Protein 5XTA (pdb70)

Organism: Legionella pneumophila subsp. pneumophila (strain Philadelphia 1 / ATCC 33152 / DSM 7513) (NCBI:txid272624)

Secondary structure (DSSP, 8-state):
--B--SHHHHHHHHHTTPPPEEEEEGGGS------SBEEEE--SB--BTTTEEEEEEEE--S--GGGTT---EEEEEEEETTSEEEEEEEEE-TTT--EEEEE--EEBTTTEEEE-/--B--SHHHHHHHHHTTPPPEEEEEGGGS------SBEEEE--SB--BTTTEEEEEEEE--S--GGGTT---EEEEEEEETTSEEEEEEEEE-TTT--EEEEE--EEBTTTEEEE-/--B--SHHHHHHHHHTTPPPEEEEEGGGS------SBEEEE--SB--BTTTEEEEEEEE--S--GGGTT---EEEEEEEETTSEEEEEEEEE-TTT--EEEEE--EEBTTTEEEE-/--B--SHHHHHHHHHTTPPPEEEEEGGGS----PPSBEEEE--SB--BTTTEEEEEEEE--S--GGGTT---EEEEEEEETTSEEEEEEEEE-TTT--EEEEE--EEBTTTEEEE-

Solvent-accessible surface area: 20474 Å² total

Nearest PDB structures (foldseek):
  5xta-assembly1_D  TM=1.008E+00  e=2.786E-21  Legionella pneumophila
  3iap-assembly1_C  TM=3.588E-01  e=7.066E-01  Escherichia coli K-12
  3iaq-assembly1_C  TM=4.167E-01  e=1.759E+00  Escherichia coli K-12
  6l2n-assembly1_A  TM=3.954E-01  e=3.007E+00  Pyrococcus abyssi GE5
  5xta-assembly1_D  TM=1.009E+00  e=1.153E-21  Legionella pneumophila

Structure (mmCIF, N/CA/C/O backbone):
data_5XTA
#
_entry.id   5XTA
#
_cell.length_a   74.200
_cell.length_b   74.840
_cell.length_c   85.150
_cell.angle_alpha   90.00
_cell.angle_beta   90.00
_cell.angle_gamma   90.00
#
_symmetry.space_group_name_H-M   'P 21 21 21'
#
loop_
_entity.id
_entity.type
_entity.pdbx_description
1 polymer 'VirK protein'
2 non-polymer 'SULFATE ION'
3 non-polymer GLYCEROL
4 water water
#
loop_
_atom_site.group_PDB
_atom_site.id
_atom_site.type_symbol
_atom_site.label_atom_id
_atom_site.label_alt_id
_atom_site.label_comp_id
_atom_site.label_asym_id
_atom_site.label_entity_id
_atom_site.label_seq_id
_atom_site.pdbx_PDB_ins_code
_atom_site.Cartn_x
_atom_site.Cartn_y
_atom_site.Cartn_z
_atom_site.occupancy
_atom_site.B_iso_or_equiv
_atom_site.auth_seq_id
_atom_site.auth_comp_id
_atom_site.auth_asym_id
_atom_site.auth_atom_id
_atom_site.pdbx_PDB_model_num
ATOM 1 N N . ALA A 1 1 ? 69.877 43.414 22.551 1.00 52.64 1 ALA A N 1
ATOM 2 C CA . ALA A 1 1 ? 69.392 44.533 23.418 1.00 50.66 1 ALA A CA 1
ATOM 3 C C . ALA A 1 1 ? 69.614 45.904 22.795 1.00 48.32 1 ALA A C 1
ATOM 4 O O . ALA A 1 1 ? 70.737 46.222 22.418 1.00 52.46 1 ALA A O 1
ATOM 6 N N . VAL A 1 2 ? 68.551 46.706 22.735 1.00 42.72 2 VAL A N 1
ATOM 7 C CA . VAL A 1 2 ? 68.593 48.087 22.233 1.00 41.11 2 VAL A CA 1
ATOM 8 C C . VAL A 1 2 ? 67.962 48.997 23.255 1.00 37.03 2 VAL A C 1
ATOM 9 O O . VAL A 1 2 ? 67.298 48.528 24.162 1.00 35.43 2 VAL A O 1
ATOM 13 N N . GLU A 1 3 ? 68.151 50.292 23.090 1.00 32.82 3 GLU A N 1
ATOM 14 C CA . GLU A 1 3 ? 67.484 51.264 23.927 1.00 33.04 3 GLU A CA 1
ATOM 15 C C . GLU A 1 3 ? 65.952 51.150 23.772 1.00 32.19 3 GLU A C 1
ATOM 16 O O . GLU A 1 3 ? 65.447 51.036 22.652 1.00 33.45 3 GLU A O 1
ATOM 22 N N . LEU A 1 4 ? 65.244 51.155 24.906 1.00 29.95 4 LEU A N 1
ATOM 23 C CA A LEU A 1 4 ? 63.780 51.114 24.931 0.87 29.34 4 LEU A CA 1
ATOM 24 C CA B LEU A 1 4 ? 63.776 51.097 24.966 0.13 29.45 4 LEU A CA 1
ATOM 25 C C . LEU A 1 4 ? 63.369 52.538 25.212 1.00 29.47 4 LEU A C 1
ATOM 26 O O . LEU A 1 4 ? 63.476 53.033 26.342 1.00 29.63 4 LEU A O 1
ATOM 35 N N . ASN A 1 5 ? 62.980 53.226 24.146 1.00 30.10 5 ASN A N 1
ATOM 36 C CA . ASN A 1 5 ? 62.723 54.659 24.225 1.00 31.42 5 ASN A CA 1
ATOM 37 C C . ASN A 1 5 ? 61.466 55.097 24.965 1.00 29.71 5 ASN A C 1
ATOM 38 O O . ASN A 1 5 ? 61.490 56.085 25.657 1.00 33.63 5 ASN A O 1
ATOM 43 N N . THR A 1 6 ? 60.355 54.422 24.773 1.00 29.11 6 THR A N 1
ATOM 44 C CA . THR A 1 6 ? 59.088 54.896 25.300 1.00 30.30 6 THR A CA 1
ATOM 45 C C . THR A 1 6 ? 58.681 53.979 26.447 1.00 28.14 6 THR A C 1
ATOM 46 O O . THR A 1 6 ? 59.157 52.865 26.524 1.00 25.62 6 THR A O 1
ATOM 50 N N . PHE A 1 7 ? 57.807 54.473 27.313 1.00 28.02 7 PHE A N 1
ATOM 51 C CA . PHE A 1 7 ? 57.263 53.660 28.380 1.00 29.31 7 PHE A CA 1
ATOM 52 C C . PHE A 1 7 ? 56.612 52.391 27.846 1.00 29.33 7 PHE A C 1
ATOM 53 O O . PHE A 1 7 ? 56.842 51.330 28.404 1.00 28.38 7 PHE A O 1
ATOM 61 N N . GLN A 1 8 ? 55.844 52.491 26.752 1.00 30.69 8 GLN A N 1
ATOM 62 C CA . GLN A 1 8 ? 55.258 51.318 26.113 1.00 32.50 8 GLN A CA 1
ATOM 63 C C . GLN A 1 8 ? 56.309 50.334 25.580 1.00 32.02 8 GLN A C 1
ATOM 64 O O . GLN A 1 8 ? 56.092 49.126 25.623 1.00 32.19 8 GLN A O 1
ATOM 70 N N . ASN A 1 9 ? 57.428 50.828 25.051 1.00 30.01 9 ASN A N 1
ATOM 71 C CA . ASN A 1 9 ? 58.487 49.943 24.590 1.00 28.17 9 ASN A CA 1
ATOM 72 C C . ASN A 1 9 ? 58.976 49.115 25.764 1.00 25.43 9 ASN A C 1
ATOM 73 O O . ASN A 1 9 ? 59.313 47.966 25.609 1.00 25.26 9 ASN A O 1
ATOM 78 N N . ILE A 1 10 ? 59.074 49.727 26.930 1.00 24.95 10 ILE A N 1
ATOM 79 C CA . ILE A 1 10 ? 59.667 49.059 28.095 1.00 24.86 10 ILE A CA 1
ATOM 80 C C . ILE A 1 10 ? 58.730 47.975 28.613 1.00 24.57 10 ILE A C 1
ATOM 81 O O . ILE A 1 10 ? 59.163 46.874 28.890 1.00 24.49 10 ILE A O 1
ATOM 86 N N . VAL A 1 11 ? 57.456 48.340 28.779 1.00 25.78 11 VAL A N 1
ATOM 87 C CA . VAL A 1 11 ? 56.384 47.424 29.154 1.00 26.58 11 VAL A CA 1
ATOM 88 C C . VAL A 1 11 ? 56.337 46.245 28.185 1.00 27.16 11 VAL A C 1
ATOM 89 O O . VAL A 1 11 ? 56.295 45.100 28.623 1.00 25.35 11 VAL A O 1
ATOM 93 N N . ASP A 1 12 ? 56.411 46.526 26.882 1.00 29.25 12 ASP A N 1
ATOM 94 C CA . ASP A 1 12 ? 56.433 45.467 25.875 1.00 32.58 12 ASP A CA 1
ATOM 95 C C . ASP A 1 12 ? 57.646 44.529 26.030 1.00 31.74 12 ASP A C 1
ATOM 96 O O . ASP A 1 12 ? 57.516 43.304 25.862 1.00 30.46 12 ASP A O 1
ATOM 101 N N . ALA A 1 13 ? 58.813 45.097 26.328 1.00 28.52 13 ALA A N 1
ATOM 102 C CA . ALA A 1 13 ? 60.021 44.295 26.491 1.00 29.54 13 ALA A CA 1
ATOM 103 C C . ALA A 1 13 ? 59.908 43.362 27.714 1.00 26.63 13 ALA A C 1
ATOM 104 O O . ALA A 1 13 ? 60.327 42.207 27.676 1.00 25.43 13 ALA A O 1
ATOM 106 N N . ILE A 1 14 ? 59.307 43.873 28.777 1.00 25.40 14 ILE A N 1
ATOM 107 C CA . ILE A 1 14 ? 59.111 43.075 29.979 1.00 24.62 14 ILE A CA 1
ATOM 108 C C . ILE A 1 14 ? 58.159 41.902 29.679 1.00 25.72 14 ILE A C 1
ATOM 109 O O . ILE A 1 14 ? 58.454 40.728 29.990 1.00 25.20 14 ILE A O 1
ATOM 114 N N . ALA A 1 15 ? 57.062 42.210 29.009 1.00 26.27 15 ALA A N 1
ATOM 115 C CA . ALA A 1 15 ? 56.045 41.227 28.700 1.00 28.79 15 ALA A CA 1
ATOM 116 C C . ALA A 1 15 ? 56.579 40.137 27.769 1.00 31.61 15 ALA A C 1
ATOM 117 O O . ALA A 1 15 ? 56.113 39.011 27.822 1.00 31.30 15 ALA A O 1
ATOM 119 N N . GLU A 1 16 ? 57.600 40.478 26.979 1.00 33.62 16 GLU A N 1
ATOM 120 C CA . GLU A 1 16 ? 58.237 39.561 26.050 1.00 35.24 16 GLU A CA 1
ATOM 121 C C . GLU A 1 16 ? 59.429 38.845 26.648 1.00 33.45 16 GLU A C 1
ATOM 122 O O . GLU A 1 16 ? 60.205 38.235 25.914 1.00 31.94 16 GLU A O 1
ATOM 128 N N . GLY A 1 17 ? 59.619 38.918 27.957 1.00 29.71 17 GLY A N 1
ATOM 129 C CA . GLY A 1 17 ? 60.697 38.163 28.555 1.00 28.01 17 GLY A CA 1
ATOM 130 C C . GLY A 1 17 ? 62.104 38.700 28.408 1.00 26.13 17 GLY A C 1
ATOM 131 O O . GLY A 1 17 ? 63.022 38.021 28.795 1.00 27.05 17 GLY A O 1
ATOM 132 N N . LYS A 1 18 ? 62.290 39.939 27.989 1.00 25.40 18 LYS A N 1
ATOM 133 C CA . LYS A 1 18 ? 63.630 40.517 27.950 1.00 27.24 18 LYS A CA 1
ATOM 134 C C . LYS A 1 18 ? 64.150 40.972 29.342 1.00 26.14 18 LYS A C 1
ATOM 135 O O . LYS A 1 18 ? 63.451 41.537 30.108 1.00 26.41 18 LYS A O 1
ATOM 141 N N . ARG A 1 19 ? 65.415 40.753 29.596 1.00 26.09 19 ARG A N 1
ATOM 142 C CA . ARG A 1 19 ? 66.046 41.263 30.800 1.00 26.90 19 ARG A CA 1
ATOM 143 C C . ARG A 1 19 ? 66.410 42.750 30.605 1.00 26.86 19 ARG A C 1
ATOM 144 O O . ARG A 1 19 ? 67.009 43.120 29.622 1.00 27.75 19 ARG A O 1
ATOM 152 N N . ILE A 1 20 ? 65.979 43.589 31.538 1.00 25.48 20 ILE A N 1
ATOM 153 C CA . ILE A 1 20 ? 66.121 45.029 31.461 1.00 24.68 20 ILE A CA 1
ATOM 154 C C . ILE A 1 20 ? 67.399 45.552 32.153 1.00 24.73 20 ILE A C 1
ATOM 155 O O . ILE A 1 20 ? 67.762 45.109 33.232 1.00 23.00 20 ILE A O 1
ATOM 160 N N . THR A 1 21 ? 68.022 46.559 31.568 1.00 23.04 21 THR A N 1
ATOM 161 C CA . THR A 1 21 ? 69.153 47.262 32.166 1.00 23.03 21 THR A CA 1
ATOM 162 C C . THR A 1 21 ? 68.832 48.752 32.270 1.00 23.42 21 THR A C 1
ATOM 163 O O . THR A 1 21 ? 68.383 49.376 31.298 1.00 23.07 21 THR A O 1
ATOM 167 N N . PHE A 1 22 ? 69.086 49.304 33.455 1.00 24.65 22 PHE A N 1
ATOM 168 C CA . PHE A 1 22 ? 68.950 50.728 33.751 1.00 25.25 22 PHE A CA 1
ATOM 169 C C . PHE A 1 22 ? 70.326 51.391 33.731 1.00 25.91 22 PHE A C 1
ATOM 170 O O . PHE A 1 22 ? 71.249 50.922 34.416 1.00 23.53 22 PHE A O 1
ATOM 178 N N . VAL A 1 23 ? 70.432 52.449 32.913 1.00 25.40 23 VAL A N 1
ATOM 179 C CA . VAL A 1 23 ? 71.603 53.317 32.859 1.00 25.93 23 VAL A CA 1
ATOM 180 C C . VAL A 1 23 ? 71.218 54.734 33.306 1.00 25.93 23 VAL A C 1
ATOM 181 O O . VAL A 1 23 ? 70.362 55.398 32.707 1.00 24.25 23 VAL A O 1
ATOM 185 N N . ILE A 1 24 ? 71.832 55.172 34.388 1.00 25.28 24 ILE A N 1
ATOM 186 C CA . ILE A 1 24 ? 71.505 56.429 34.995 1.00 28.39 24 ILE A CA 1
ATOM 187 C C . ILE A 1 24 ? 72.671 57.357 34.959 1.00 30.32 24 ILE A C 1
ATOM 188 O O . ILE A 1 24 ? 73.766 57.020 35.442 1.00 30.56 24 ILE A O 1
ATOM 193 N N . ASN A 1 25 ? 72.413 58.542 34.415 1.00 30.63 25 ASN A N 1
ATOM 194 C CA . ASN A 1 25 ? 73.412 59.625 34.356 1.00 32.65 25 ASN A CA 1
ATOM 195 C C . ASN A 1 25 ? 73.087 60.664 35.426 1.00 33.21 25 ASN A C 1
ATOM 196 O O . ASN A 1 25 ? 72.180 61.511 35.262 1.00 29.77 25 ASN A O 1
ATOM 201 N N . LEU A 1 26 ? 73.796 60.547 36.550 1.00 35.46 26 LEU A N 1
ATOM 202 C CA . LEU A 1 26 ? 73.497 61.299 37.773 1.00 40.01 26 LEU A CA 1
ATOM 203 C C . LEU A 1 26 ? 73.493 62.823 37.635 1.00 41.60 26 LEU A C 1
ATOM 204 O O . LEU A 1 26 ? 72.719 63.503 38.304 1.00 41.10 26 LEU A O 1
ATOM 209 N N . LYS A 1 27 ? 74.335 63.348 36.755 1.00 38.01 27 LYS A N 1
ATOM 210 C CA . LYS A 1 27 ? 74.396 64.779 36.546 1.00 42.06 27 LYS A CA 1
ATOM 211 C C . LYS A 1 27 ? 73.135 65.316 35.826 1.00 41.36 27 LYS A C 1
ATOM 212 O O . LYS A 1 27 ? 72.859 66.501 35.842 1.00 40.60 27 LYS A O 1
ATOM 218 N N . LYS A 1 28 ? 72.369 64.434 35.201 1.00 38.48 28 LYS A N 1
ATOM 219 C CA . LYS A 1 28 ? 71.148 64.805 34.557 1.00 37.67 28 LYS A CA 1
ATOM 220 C C . LYS A 1 28 ? 69.957 64.496 35.441 1.00 34.54 28 LYS A C 1
ATOM 221 O O . LYS A 1 28 ? 68.844 64.521 34.974 1.00 35.29 28 LYS A O 1
ATOM 227 N N . CYS A 1 29 ? 70.233 64.250 36.702 1.00 33.16 29 CYS A N 1
ATOM 228 C CA . CYS A 1 29 ? 69.230 63.883 37.665 1.00 35.83 29 CYS A CA 1
ATOM 229 C C . CYS A 1 29 ? 69.238 64.881 38.807 1.00 35.38 29 CYS A C 1
ATOM 230 O O . CYS A 1 29 ? 70.244 65.487 39.084 1.00 34.15 29 CYS A O 1
ATOM 233 N N . THR A 1 30 ? 68.091 65.093 39.429 1.00 34.44 30 THR A N 1
ATOM 234 C CA . THR A 1 30 ? 68.016 66.088 40.484 1.00 36.75 30 THR A CA 1
ATOM 235 C C . THR A 1 30 ? 67.977 65.392 41.809 1.00 39.54 30 THR A C 1
ATOM 236 O O . THR A 1 30 ? 67.285 64.399 41.955 1.00 41.13 30 THR A O 1
ATOM 240 N N . SER A 1 31 ? 68.726 65.919 42.767 1.00 43.03 31 SER A N 1
ATOM 241 C CA . SER A 1 31 ? 68.758 65.387 44.123 1.00 49.01 31 SER A CA 1
ATOM 242 C C . SER A 1 31 ? 68.953 66.480 45.168 1.00 50.42 31 SER A C 1
ATOM 243 O O . SER A 1 31 ? 69.496 67.539 44.869 1.00 44.72 31 SER A O 1
ATOM 246 N N . GLU A 1 32 ? 68.566 66.149 46.406 1.00 58.11 32 GLU A N 1
ATOM 247 C CA . GLU A 1 32 ? 68.662 67.037 47.578 1.00 60.54 32 GLU A CA 1
ATOM 248 C C . GLU A 1 32 ? 70.118 67.300 47.947 1.00 67.56 32 GLU A C 1
ATOM 249 O O . GLU A 1 32 ? 70.470 68.416 48.334 1.00 71.24 32 GLU A O 1
ATOM 259 N N . PRO A 1 34 ? 74.357 66.907 46.774 1.00 87.27 34 PRO A N 1
ATOM 260 C CA . PRO A 1 34 ? 75.104 66.864 45.511 1.00 87.26 34 PRO A CA 1
ATOM 261 C C . PRO A 1 34 ? 75.538 65.446 45.220 1.00 88.83 34 PRO A C 1
ATOM 262 O O . PRO A 1 34 ? 75.949 64.721 46.146 1.00 94.44 34 PRO A O 1
ATOM 266 N N . LEU A 1 35 ? 75.430 65.042 43.963 1.00 85.28 35 LEU A N 1
ATOM 267 C CA . LEU A 1 35 ? 75.959 63.756 43.535 1.00 87.05 35 LEU A CA 1
ATOM 268 C C . LEU A 1 35 ? 77.043 63.987 42.509 1.00 81.42 35 LEU A C 1
ATOM 269 O O . LEU A 1 35 ? 76.835 64.734 41.547 1.00 71.44 35 LEU A O 1
ATOM 274 N N . ASN A 1 36 ? 78.192 63.343 42.706 1.00 79.68 36 ASN A N 1
ATOM 275 C CA . ASN A 1 36 ? 79.282 63.451 41.748 1.00 75.58 36 ASN A CA 1
ATOM 276 C C . ASN A 1 36 ? 78.885 62.811 40.431 1.00 67.01 36 ASN A C 1
ATOM 277 O O . ASN A 1 36 ? 78.151 61.820 40.400 1.00 68.50 36 ASN A O 1
ATOM 282 N N . SER A 1 37 ? 79.362 63.420 39.354 1.00 58.63 37 SER A N 1
ATOM 283 C CA . SER A 1 37 ? 79.040 63.021 38.006 1.00 51.51 37 SER A CA 1
ATOM 284 C C . SER A 1 37 ? 79.471 61.562 37.802 1.00 46.95 37 SER A C 1
ATOM 285 O O . SER A 1 37 ? 80.631 61.189 38.030 1.00 42.58 37 SER A O 1
ATOM 288 N N . ALA A 1 38 ? 78.507 60.731 37.454 1.00 39.83 38 ALA A N 1
ATOM 289 C CA . ALA A 1 38 ? 78.745 59.314 37.327 1.00 37.79 38 ALA A CA 1
ATOM 290 C C . ALA A 1 38 ? 77.674 58.735 36.453 1.00 34.72 38 ALA A C 1
ATOM 291 O O . ALA A 1 38 ? 76.590 59.291 36.349 1.00 33.81 38 ALA A O 1
ATOM 293 N N . ILE A 1 39 ? 78.021 57.667 35.758 1.00 32.55 39 ILE A N 1
ATOM 294 C CA . ILE A 1 39 ? 77.053 56.857 35.084 1.00 31.67 39 ILE A CA 1
ATOM 295 C C . ILE A 1 39 ? 76.945 55.587 35.858 1.00 30.04 39 ILE A C 1
ATOM 296 O O . ILE A 1 39 ? 77.945 55.004 36.201 1.00 29.91 39 ILE A O 1
ATOM 301 N N . VAL A 1 40 ? 75.723 55.158 36.133 1.00 27.43 40 VAL A N 1
ATOM 302 C CA . VAL A 1 40 ? 75.489 53.944 36.879 1.00 27.02 40 VAL A CA 1
ATOM 303 C C . VAL A 1 40 ? 74.600 53.029 36.057 1.00 24.15 40 VAL A C 1
ATOM 304 O O . VAL A 1 40 ? 73.519 53.430 35.624 1.00 21.93 40 VAL A O 1
ATOM 308 N N . SER A 1 41 ? 75.063 51.802 35.857 1.00 22.32 41 SER A N 1
ATOM 309 C CA . SER A 1 41 ? 74.329 50.791 35.118 1.00 20.65 41 SER A CA 1
ATOM 310 C C . SER A 1 41 ? 73.975 49.674 36.087 1.00 22.07 41 SER A C 1
ATOM 311 O O . SER A 1 41 ? 74.835 49.216 36.892 1.00 21.16 41 SER A O 1
ATOM 314 N N . VAL A 1 42 ? 72.729 49.219 36.017 1.00 21.32 42 VAL A N 1
ATOM 315 C CA . VAL A 1 42 ? 72.270 48.117 36.888 1.00 21.72 42 VAL A CA 1
ATOM 316 C C . VAL A 1 42 ? 71.316 47.256 36.081 1.00 20.29 42 VAL A C 1
ATOM 317 O O . VAL A 1 42 ? 70.424 47.774 35.446 1.00 18.80 42 VAL A O 1
ATOM 321 N N . THR A 1 43 ? 71.477 45.938 36.170 1.00 20.23 43 THR A N 1
ATOM 322 C CA . THR A 1 43 ? 70.527 45.018 35.572 1.00 21.59 43 THR A CA 1
ATOM 323 C C . THR A 1 43 ? 69.964 44.077 36.644 1.00 22.54 43 THR A C 1
ATOM 324 O O . THR A 1 43 ? 70.593 43.120 37.019 1.00 23.42 43 THR A O 1
ATOM 328 N N . PRO A 1 44 ? 68.748 44.364 37.126 1.00 24.05 44 PRO A N 1
ATOM 329 C CA . PRO A 1 44 ? 68.097 43.473 38.082 1.00 24.01 44 PRO A CA 1
ATOM 330 C C . PRO A 1 44 ? 67.602 42.222 37.423 1.00 23.57 44 PRO A C 1
ATOM 331 O O . PRO A 1 44 ? 67.295 42.232 36.238 1.00 24.22 44 PRO A O 1
ATOM 335 N N . ASN A 1 45 ? 67.529 41.121 38.165 1.00 24.33 45 ASN A N 1
ATOM 336 C CA . ASN A 1 45 ? 67.008 39.877 37.573 1.00 25.45 45 ASN A CA 1
ATOM 337 C C . ASN A 1 45 ? 65.473 39.783 37.602 1.00 27.62 45 ASN A C 1
ATOM 338 O O . ASN A 1 45 ? 64.925 38.811 37.097 1.00 29.17 45 ASN A O 1
ATOM 343 N N . ALA A 1 46 ? 64.814 40.790 38.210 1.00 26.31 46 ALA A N 1
ATOM 344 C CA . ALA A 1 46 ? 63.356 40.879 38.343 1.00 26.69 46 ALA A CA 1
ATOM 345 C C . ALA A 1 46 ? 62.859 42.322 38.167 1.00 25.48 46 ALA A C 1
ATOM 346 O O . ALA A 1 46 ? 63.541 43.284 38.508 1.00 26.42 46 ALA A O 1
ATOM 348 N N . VAL A 1 47 ? 61.673 42.459 37.589 1.00 25.88 47 VAL A N 1
ATOM 349 C CA . VAL A 1 47 ? 61.099 43.767 37.270 1.00 23.06 47 VAL A CA 1
ATOM 350 C C . VAL A 1 47 ? 59.586 43.546 37.158 1.00 23.45 47 VAL A C 1
ATOM 351 O O . VAL A 1 47 ? 59.110 42.410 36.863 1.00 22.45 47 VAL A O 1
ATOM 363 N N . VAL A 1 49 ? 55.618 45.432 36.101 1.00 23.38 49 VAL A N 1
ATOM 364 C CA . VAL A 1 49 ? 54.769 46.485 35.569 1.00 25.71 49 VAL A CA 1
ATOM 365 C C . VAL A 1 49 ? 53.509 46.478 36.414 1.00 27.15 49 VAL A C 1
ATOM 366 O O . VAL A 1 49 ? 52.872 45.449 36.520 1.00 27.62 49 VAL A O 1
ATOM 370 N N . ILE A 1 50 ? 53.225 47.602 37.063 1.00 27.77 50 ILE A N 1
ATOM 371 C CA . ILE A 1 50 ? 52.075 47.752 37.942 1.00 32.45 50 ILE A CA 1
ATOM 372 C C . ILE A 1 50 ? 50.996 48.501 37.179 1.00 33.47 50 ILE A C 1
ATOM 373 O O . ILE A 1 50 ? 51.219 49.641 36.744 1.00 30.51 50 ILE A O 1
ATOM 378 N N . GLY A 1 51 ? 49.837 47.860 37.034 1.00 35.34 51 GLY A N 1
ATOM 379 C CA . GLY A 1 51 ? 48.736 48.421 36.250 1.00 40.10 51 GLY A CA 1
ATOM 380 C C . GLY A 1 51 ? 49.320 48.485 34.858 1.00 43.76 51 GLY A C 1
ATOM 381 O O . GLY A 1 51 ? 50.111 47.619 34.478 1.00 52.70 51 GLY A O 1
ATOM 382 N N . ASP A 1 52 ? 48.987 49.507 34.103 1.00 48.79 52 ASP A N 1
ATOM 383 C CA . ASP A 1 52 ? 49.775 49.794 32.912 1.00 52.67 52 ASP A CA 1
ATOM 384 C C . ASP A 1 52 ? 50.463 51.141 33.113 1.00 45.91 52 ASP A C 1
ATOM 385 O O . ASP A 1 52 ? 50.760 51.837 32.154 1.00 45.29 52 ASP A O 1
ATOM 390 N N . SER A 1 53 ? 50.745 51.487 34.368 1.00 38.60 53 SER A N 1
ATOM 391 C CA . SER A 1 53 ? 51.132 52.850 34.697 1.00 36.86 53 SER A CA 1
ATOM 392 C C . SER A 1 53 ? 52.523 53.047 35.305 1.00 34.38 53 SER A C 1
ATOM 393 O O . SER A 1 53 ? 53.022 54.178 35.336 1.00 30.72 53 SER A O 1
ATOM 396 N N . ARG A 1 54 ? 53.125 51.976 35.825 1.00 30.08 54 ARG A N 1
ATOM 397 C CA . ARG A 1 54 ? 54.396 52.064 36.541 1.00 31.79 54 ARG A CA 1
ATOM 398 C C . ARG A 1 54 ? 55.228 50.830 36.265 1.00 27.85 54 ARG A C 1
ATOM 399 O O . ARG A 1 54 ? 54.681 49.723 36.204 1.00 26.05 54 ARG A O 1
ATOM 407 N N . VAL A 1 55 ? 56.544 51.031 36.128 1.00 26.16 55 VAL A N 1
ATOM 408 C CA . VAL A 1 55 ? 57.529 49.957 36.109 1.00 23.46 55 VAL A CA 1
ATOM 409 C C . VAL A 1 55 ? 58.394 50.094 37.336 1.00 24.05 55 VAL A C 1
ATOM 410 O O . VAL A 1 55 ? 58.913 51.200 37.632 1.00 23.56 55 VAL A O 1
ATOM 414 N N . THR A 1 56 ? 58.596 48.976 38.048 1.00 22.75 56 THR A N 1
ATOM 415 C CA . THR A 1 56 ? 59.413 49.012 39.244 1.00 23.47 56 THR A CA 1
ATOM 416 C C . THR A 1 56 ? 60.385 47.875 39.301 1.00 21.27 56 THR A C 1
ATOM 417 O O . THR A 1 56 ? 60.166 46.815 38.735 1.00 21.89 56 THR A O 1
ATOM 421 N N . ALA A 1 57 ? 61.490 48.129 39.965 1.00 20.66 57 ALA A N 1
ATOM 422 C CA . ALA A 1 57 ? 62.526 47.112 40.164 1.00 20.84 57 ALA A CA 1
ATOM 423 C C . ALA A 1 57 ? 63.386 47.556 41.284 1.00 20.03 57 ALA A C 1
ATOM 424 O O . ALA A 1 57 ? 63.295 48.687 41.700 1.00 22.71 57 ALA A O 1
ATOM 426 N N . SER A 1 58 ? 64.218 46.666 41.782 1.00 20.18 58 SER A N 1
ATOM 427 C CA . SER A 1 58 ? 65.161 47.039 42.861 1.00 21.57 58 SER A CA 1
ATOM 428 C C . SER A 1 58 ? 66.441 46.238 42.806 1.00 21.89 58 SER A C 1
ATOM 429 O O . SER A 1 58 ? 66.515 45.205 42.108 1.00 22.69 58 SER A O 1
ATOM 432 N N . ASP A 1 59 ? 67.450 46.709 43.533 1.00 21.10 59 ASP A N 1
ATOM 433 C CA . ASP A 1 59 ? 68.768 46.054 43.571 1.00 22.72 59 ASP A CA 1
ATOM 434 C C . ASP A 1 59 ? 69.355 46.291 44.947 1.00 21.98 59 ASP A C 1
ATOM 435 O O . ASP A 1 59 ? 69.396 47.424 45.421 1.00 22.33 59 ASP A O 1
ATOM 440 N N . ARG A 1 60 ? 69.748 45.218 45.601 1.00 21.22 60 ARG A N 1
ATOM 441 C CA . ARG A 1 60 ? 70.424 45.272 46.890 1.00 22.45 60 ARG A CA 1
ATOM 442 C C . ARG A 1 60 ? 71.901 45.082 46.596 1.00 24.46 60 ARG A C 1
ATOM 443 O O . ARG A 1 60 ? 72.347 43.978 46.228 1.00 23.61 60 ARG A O 1
ATOM 451 N N . HIS A 1 61 ? 72.647 46.168 46.718 1.00 23.72 61 HIS A N 1
ATOM 452 C CA . HIS A 1 61 ? 74.034 46.153 46.391 1.00 24.36 61 HIS A CA 1
ATOM 453 C C . HIS A 1 61 ? 74.975 46.186 47.597 1.00 23.22 61 HIS A C 1
ATOM 454 O O . HIS A 1 61 ? 75.043 47.211 48.298 1.00 22.58 61 HIS A O 1
ATOM 461 N N . PHE A 1 62 ? 75.786 45.138 47.759 1.00 21.50 62 PHE A N 1
ATOM 462 C CA . PHE A 1 62 ? 76.736 45.089 48.867 1.00 23.46 62 PHE A CA 1
ATOM 463 C C . PHE A 1 62 ? 77.949 45.981 48.582 1.00 24.82 62 PHE A C 1
ATOM 464 O O . PHE A 1 62 ? 78.441 46.018 47.448 1.00 24.62 62 PHE A O 1
ATOM 472 N N . THR A 1 63 ? 78.411 46.694 49.599 1.00 25.21 63 THR A N 1
ATOM 473 C CA . THR A 1 63 ? 79.541 47.633 49.442 1.00 27.53 63 THR A CA 1
ATOM 474 C C . THR A 1 63 ? 80.299 47.799 50.760 1.00 30.94 63 THR A C 1
ATOM 475 O O . THR A 1 63 ? 79.784 47.544 51.838 1.00 27.60 63 THR A O 1
ATOM 479 N N . LEU A 1 64 ? 81.575 48.160 50.629 1.00 35.53 64 LEU A N 1
ATOM 480 C CA . LEU A 1 64 ? 82.348 48.735 51.711 1.00 41.45 64 LEU A CA 1
ATOM 481 C C . LEU A 1 64 ? 82.646 50.210 51.442 1.00 45.47 64 LEU A C 1
ATOM 482 O O . LEU A 1 64 ? 83.350 50.816 52.219 1.00 51.30 64 LEU A O 1
ATOM 487 N N . ASP A 1 65 ? 82.116 50.784 50.363 1.00 52.25 65 ASP A N 1
ATOM 488 C CA . ASP A 1 65 ? 82.509 52.133 49.913 1.00 57.38 65 ASP A CA 1
ATOM 489 C C . ASP A 1 65 ? 81.555 53.217 50.272 1.00 57.09 65 ASP A C 1
ATOM 490 O O . ASP A 1 65 ? 81.783 54.374 49.884 1.00 59.15 65 ASP A O 1
ATOM 495 N N . ASP A 1 66 ? 80.472 52.887 50.956 1.00 51.69 66 ASP A N 1
ATOM 496 C CA . ASP A 1 66 ? 79.455 53.896 51.104 1.00 52.57 66 ASP A CA 1
ATOM 497 C C . ASP A 1 66 ? 79.954 55.057 51.987 1.00 52.69 66 ASP A C 1
ATOM 498 O O . ASP A 1 66 ? 80.522 54.819 53.082 1.00 43.27 66 ASP A O 1
ATOM 503 N N . PRO A 1 67 ? 79.770 56.309 51.492 1.00 56.63 67 PRO A N 1
ATOM 504 C CA . PRO A 1 67 ? 80.192 57.497 52.255 1.00 61.95 67 PRO A CA 1
ATOM 505 C C . PRO A 1 67 ? 79.728 57.505 53.720 1.00 61.95 67 PRO A C 1
ATOM 506 O O . PRO A 1 67 ? 80.516 57.828 54.605 1.00 66.26 67 PRO A O 1
ATOM 510 N N . LEU A 1 68 ? 78.477 57.110 53.959 1.00 59.68 68 LEU A N 1
ATOM 511 C CA . LEU A 1 68 ? 77.883 57.157 55.292 1.00 57.65 68 LEU A CA 1
ATOM 512 C C . LEU A 1 68 ? 78.632 56.307 56.319 1.00 58.79 68 LEU A C 1
ATOM 513 O O . LEU A 1 68 ? 78.514 56.580 57.513 1.00 58.73 68 LEU A O 1
ATOM 518 N N . ALA A 1 69 ? 79.367 55.277 55.867 1.00 56.27 69 ALA A N 1
ATOM 519 C CA . ALA A 1 69 ? 80.255 54.487 56.741 1.00 57.59 69 ALA A CA 1
ATOM 520 C C . ALA A 1 69 ? 81.338 53.723 55.946 1.00 59.04 69 ALA A C 1
ATOM 521 O O . ALA A 1 69 ? 81.315 52.485 55.870 1.00 56.44 69 ALA A O 1
ATOM 523 N N . ARG A 1 70 ? 82.289 54.476 55.381 1.00 58.13 70 ARG A N 1
ATOM 524 C CA . ARG A 1 70 ? 83.335 53.901 54.533 1.00 56.26 70 ARG A CA 1
ATOM 525 C C . ARG A 1 70 ? 83.988 52.783 55.287 1.00 54.68 70 ARG A C 1
ATOM 526 O O . ARG A 1 70 ? 84.342 52.950 56.465 1.00 55.69 70 ARG A O 1
ATOM 534 N N . GLY A 1 71 ? 84.127 51.644 54.615 1.00 47.90 71 GLY A N 1
ATOM 535 C CA . GLY A 1 71 ? 84.872 50.510 55.148 1.00 47.51 71 GLY A CA 1
ATOM 536 C C . GLY A 1 71 ? 84.036 49.553 55.952 1.00 44.42 71 GLY A C 1
ATOM 537 O O . GLY A 1 71 ? 84.523 48.483 56.320 1.00 47.38 71 GLY A O 1
ATOM 538 N N . THR A 1 72 ? 82.782 49.917 56.227 1.00 43.86 72 THR A N 1
ATOM 539 C CA . THR A 1 72 ? 81.874 49.036 56.938 1.00 45.24 72 THR A CA 1
ATOM 540 C C . THR A 1 72 ? 80.976 48.246 55.971 1.00 41.38 72 THR A C 1
ATOM 541 O O . THR A 1 72 ? 80.484 48.814 54.994 1.00 38.66 72 THR A O 1
ATOM 545 N N . PRO A 1 73 ? 80.732 46.952 56.259 1.00 36.18 73 PRO A N 1
ATOM 546 C CA . PRO A 1 73 ? 79.825 46.216 55.360 1.00 35.98 73 PRO A CA 1
ATOM 547 C C . PRO A 1 73 ? 78.383 46.756 55.357 1.00 31.94 73 PRO A C 1
ATOM 548 O O . PRO A 1 73 ? 77.727 46.837 56.416 1.00 32.76 73 PRO A O 1
ATOM 565 N N . PHE A 1 75 ? 74.614 47.457 52.748 1.00 25.26 75 PHE A N 1
ATOM 566 C CA . PHE A 1 75 ? 73.854 47.246 51.482 1.00 23.98 75 PHE A CA 1
ATOM 567 C C . PHE A 1 75 ? 73.318 48.602 51.092 1.00 24.95 75 PHE A C 1
ATOM 568 O O . PHE A 1 75 ? 72.728 49.291 51.927 1.00 25.51 75 PHE A O 1
ATOM 576 N N . ASP A 1 76 ? 73.541 48.970 49.831 1.00 23.88 76 ASP A N 1
ATOM 577 C CA . ASP A 1 76 ? 72.847 50.082 49.211 1.00 25.40 76 ASP A CA 1
ATOM 578 C C . ASP A 1 76 ? 71.705 49.468 48.471 1.00 23.11 76 ASP A C 1
ATOM 579 O O . ASP A 1 76 ? 71.900 48.871 47.414 1.00 23.01 76 ASP A O 1
ATOM 584 N N . TYR A 1 77 ? 70.518 49.622 49.020 1.00 20.76 77 TYR A N 1
ATOM 585 C CA . TYR A 1 77 ? 69.310 49.175 48.388 1.00 21.65 77 TYR A CA 1
ATOM 586 C C . TYR A 1 77 ? 68.677 50.307 47.563 1.00 22.23 77 TYR A C 1
ATOM 587 O O . TYR A 1 77 ? 68.259 51.353 48.115 1.00 20.98 77 TYR A O 1
ATOM 596 N N . SER A 1 78 ? 68.575 50.082 46.258 1.00 22.04 78 SER A N 1
ATOM 597 C CA . SER A 1 78 ? 67.999 51.036 45.341 1.00 22.17 78 SER A CA 1
ATOM 598 C C . SER A 1 78 ? 66.680 50.522 44.815 1.00 23.68 78 SER A C 1
ATOM 599 O O . SER A 1 78 ? 66.611 49.408 44.321 1.00 23.08 78 SER A O 1
ATOM 602 N N . LYS A 1 79 ? 65.642 51.353 44.946 1.00 23.92 79 LYS A N 1
ATOM 603 C CA . LYS A 1 79 ? 64.314 51.112 44.404 1.00 25.18 79 LYS A CA 1
ATOM 604 C C . LYS A 1 79 ? 64.073 52.045 43.190 1.00 24.86 79 LYS A C 1
ATOM 605 O O . LYS A 1 79 ? 64.210 53.253 43.296 1.00 24.06 79 LYS A O 1
ATOM 611 N N . PHE A 1 80 ? 63.806 51.449 42.037 1.00 24.53 80 PHE A N 1
ATOM 612 C CA . PHE A 1 80 ? 63.669 52.165 40.765 1.00 26.43 80 PHE A CA 1
ATOM 613 C C . PHE A 1 80 ? 62.191 52.194 40.446 1.00 26.51 80 PHE A C 1
ATOM 614 O O . PHE A 1 80 ? 61.522 51.168 40.555 1.00 25.94 80 PHE A O 1
ATOM 622 N N . ASN A 1 81 ? 61.686 53.370 40.105 1.00 26.11 81 ASN A N 1
ATOM 623 C CA A ASN A 1 81 ? 60.287 53.530 39.690 0.49 27.97 81 ASN A CA 1
ATOM 624 C CA B ASN A 1 81 ? 60.302 53.570 39.740 0.51 27.51 81 ASN A CA 1
ATOM 625 C C . ASN A 1 81 ? 60.245 54.442 38.481 1.00 27.72 81 ASN A C 1
ATOM 626 O O . ASN A 1 81 ? 60.953 55.438 38.398 1.00 32.11 81 ASN A O 1
ATOM 635 N N . LEU A 1 82 ? 59.431 54.061 37.519 1.00 26.17 82 LEU A N 1
ATOM 636 C CA . LEU A 1 82 ? 59.266 54.808 36.282 1.00 25.14 82 LEU A CA 1
ATOM 637 C C . LEU A 1 82 ? 57.798 54.855 36.001 1.00 28.42 82 LEU A C 1
ATOM 638 O O . LEU A 1 82 ? 57.142 53.796 35.927 1.00 27.43 82 LEU A O 1
ATOM 643 N N . ASP A 1 83 ? 57.262 56.052 35.812 1.00 28.14 83 ASP A N 1
ATOM 644 C CA . ASP A 1 83 ? 55.840 56.133 35.516 1.00 30.92 83 ASP A CA 1
ATOM 645 C C . ASP A 1 83 ? 55.582 56.289 34.027 1.00 29.56 83 ASP A C 1
ATOM 646 O O . ASP A 1 83 ? 56.507 56.526 33.241 1.00 30.27 83 ASP A O 1
ATOM 651 N N . SER A 1 84 ? 54.318 56.143 33.641 1.00 29.52 84 SER A N 1
ATOM 652 C CA . SER A 1 84 ? 53.949 56.222 32.221 1.00 31.60 84 SER A CA 1
ATOM 653 C C . SER A 1 84 ? 54.195 57.602 31.576 1.00 31.66 84 SER A C 1
ATOM 654 O O . SER A 1 84 ? 54.229 57.712 30.356 1.00 32.15 84 SER A O 1
ATOM 657 N N . GLU A 1 85 ? 54.371 58.640 32.380 1.00 33.28 85 GLU A N 1
ATOM 658 C CA . GLU A 1 85 ? 54.725 59.964 31.843 1.00 37.01 85 GLU A CA 1
ATOM 659 C C . GLU A 1 85 ? 56.240 60.124 31.593 1.00 34.73 85 GLU A C 1
ATOM 660 O O . GLU A 1 85 ? 56.677 61.148 31.078 1.00 35.81 85 GLU A O 1
ATOM 666 N N . GLY A 1 86 ? 57.042 59.134 31.956 1.00 31.91 86 GLY A N 1
ATOM 667 C CA . GLY A 1 86 ? 58.491 59.205 31.779 1.00 30.71 86 GLY A CA 1
ATOM 668 C C . GLY A 1 86 ? 59.246 59.711 32.990 1.00 30.22 86 GLY A C 1
ATOM 669 O O . GLY A 1 86 ? 60.468 59.893 32.912 1.00 31.73 86 GLY A O 1
ATOM 670 N N . ASP A 1 87 ? 58.553 59.938 34.113 1.00 28.67 87 ASP A N 1
ATOM 671 C CA . ASP A 1 87 ? 59.199 60.459 35.326 1.00 28.31 87 ASP A CA 1
ATOM 672 C C . ASP A 1 87 ? 59.766 59.272 36.123 1.00 28.51 87 ASP A C 1
ATOM 673 O O . ASP A 1 87 ? 59.038 58.321 36.428 1.00 27.17 87 ASP A O 1
ATOM 678 N N . ALA A 1 88 ? 61.069 59.310 36.385 1.00 26.54 88 ALA A N 1
ATOM 679 C CA . ALA A 1 88 ? 61.762 58.233 37.034 1.00 28.71 88 ALA A CA 1
ATOM 680 C C . ALA A 1 88 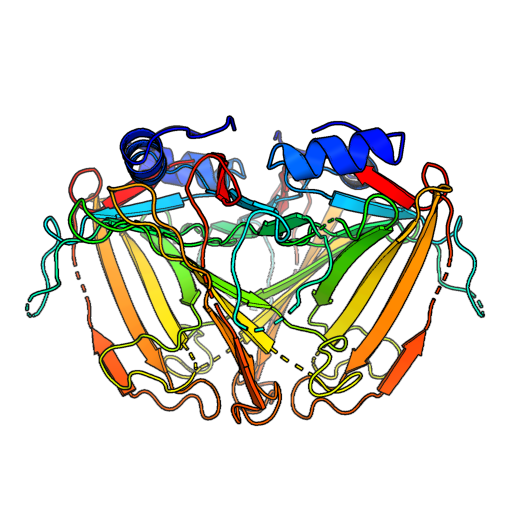? 62.293 58.708 38.380 1.00 30.40 88 ALA A C 1
ATOM 681 O O . ALA A 1 88 ? 62.700 59.849 38.529 1.00 29.39 88 ALA A O 1
ATOM 683 N N . SER A 1 89 ? 62.269 57.823 39.364 1.00 31.85 89 SER A N 1
ATOM 684 C CA . SER A 1 89 ? 62.975 58.071 40.609 1.00 34.02 89 SER A CA 1
ATOM 685 C C . SER A 1 89 ? 63.772 56.858 41.058 1.00 33.07 89 SER A C 1
ATOM 686 O O . SER A 1 89 ? 63.428 55.699 40.735 1.00 31.27 89 SER A O 1
ATOM 689 N N . ILE A 1 90 ? 64.860 57.138 41.774 1.00 30.89 90 ILE A N 1
ATOM 690 C CA . ILE A 1 90 ? 65.667 56.100 42.394 1.00 30.81 90 ILE A CA 1
ATOM 691 C C . ILE A 1 90 ? 65.799 56.501 43.827 1.00 30.21 90 ILE A C 1
ATOM 692 O O . ILE A 1 90 ? 66.299 57.574 44.137 1.00 30.57 90 ILE A O 1
ATOM 697 N N . LYS A 1 91 ? 65.327 55.636 44.698 1.00 28.40 91 LYS A N 1
ATOM 698 C CA . LYS A 1 91 ? 65.494 55.830 46.092 1.00 28.75 91 LYS A CA 1
ATOM 699 C C . LYS A 1 91 ? 66.463 54.786 46.653 1.00 27.08 91 LYS A C 1
ATOM 700 O O . LYS A 1 91 ? 66.248 53.591 46.532 1.00 24.24 91 LYS A O 1
ATOM 706 N N . THR A 1 92 ? 67.565 55.259 47.212 1.00 26.15 92 THR A N 1
ATOM 707 C CA . THR A 1 92 ? 68.585 54.387 47.767 1.00 27.14 92 THR A CA 1
ATOM 708 C C . THR A 1 92 ? 68.548 54.453 49.280 1.00 27.33 92 THR A C 1
ATOM 709 O O . THR A 1 92 ? 68.589 55.533 49.848 1.00 29.55 92 THR A O 1
ATOM 713 N N . THR A 1 93 ? 68.420 53.301 49.916 1.00 24.96 93 THR A N 1
ATOM 714 C CA . THR A 1 93 ? 68.378 53.177 51.351 1.00 25.32 93 THR A CA 1
ATOM 715 C C . THR A 1 93 ? 69.622 52.423 51.790 1.00 26.51 93 THR A C 1
ATOM 716 O O . THR A 1 93 ? 69.926 51.315 51.285 1.00 22.63 93 THR A O 1
ATOM 720 N N . VAL A 1 94 ? 70.360 53.010 52.723 1.00 26.23 94 VAL A N 1
ATOM 721 C CA . VAL A 1 94 ? 71.618 52.416 53.117 1.00 27.11 94 VAL A CA 1
ATOM 722 C C . VAL A 1 94 ? 71.401 51.651 54.414 1.00 28.06 94 VAL A C 1
ATOM 723 O O . VAL A 1 94 ? 70.894 52.220 55.393 1.00 29.64 94 VAL A O 1
ATOM 727 N N . LEU A 1 95 ? 71.798 50.373 54.411 1.00 26.12 95 LEU A N 1
ATOM 728 C CA . LEU A 1 95 ? 71.571 49.436 55.507 1.00 27.28 95 LEU A CA 1
ATOM 729 C C . LEU A 1 95 ? 72.866 48.780 55.981 1.00 27.50 95 LEU A C 1
ATOM 730 O O . LEU A 1 95 ? 73.697 48.402 55.177 1.00 27.01 95 LEU A O 1
ATOM 735 N N . ASN A 1 96 ? 73.037 48.665 57.297 1.00 29.94 96 AS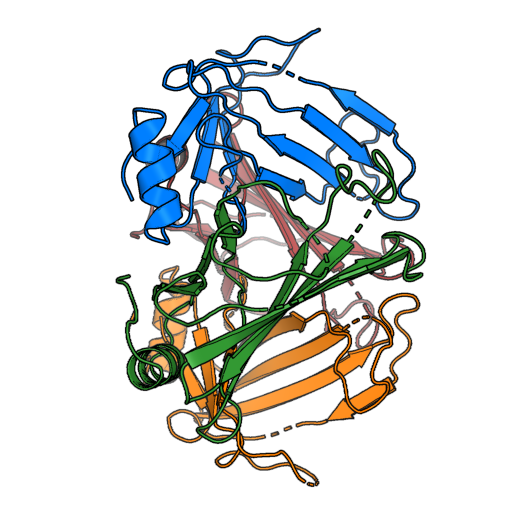N A N 1
ATOM 736 C CA . ASN A 1 96 ? 74.137 47.889 57.868 1.00 29.29 96 ASN A CA 1
ATOM 737 C C . ASN A 1 96 ? 73.919 46.436 57.452 1.00 28.62 96 ASN A C 1
ATOM 738 O O . ASN A 1 96 ? 72.837 45.883 57.651 1.00 28.62 96 ASN A O 1
ATOM 743 N N . ALA A 1 97 ? 74.928 45.821 56.849 1.00 29.84 97 ALA A N 1
ATOM 744 C CA . ALA A 1 97 ? 74.747 44.483 56.265 1.00 30.19 97 ALA A CA 1
ATOM 745 C C . ALA A 1 97 ? 74.560 43.437 57.350 1.00 33.17 97 ALA A C 1
ATOM 746 O O . ALA A 1 97 ? 73.862 42.459 57.150 1.00 32.97 97 ALA A O 1
ATOM 748 N N . SER A 1 98 ? 75.198 43.655 58.493 1.00 36.84 98 SER A N 1
ATOM 749 C CA . SER A 1 98 ? 75.114 42.719 59.605 1.00 42.37 98 SER A CA 1
ATOM 750 C C . SER A 1 98 ? 73.768 42.820 60.325 1.00 41.86 98 SER A C 1
ATOM 751 O O . SER A 1 98 ? 73.088 41.813 60.534 1.00 41.87 98 SER A O 1
ATOM 754 N N . SER A 1 99 ? 73.387 44.041 60.678 1.00 41.67 99 SER A N 1
ATOM 755 C CA . SER A 1 99 ? 72.206 44.275 61.512 1.00 40.09 99 SER A CA 1
ATOM 756 C C . SER A 1 99 ? 70.948 44.660 60.756 1.00 39.04 99 SER A C 1
ATOM 757 O O . SER A 1 99 ? 69.839 44.493 61.266 1.00 40.80 99 SER A O 1
ATOM 760 N N . TYR A 1 100 ? 71.099 45.183 59.545 1.00 34.84 100 TYR A N 1
ATOM 761 C CA . TYR A 1 100 ? 69.973 45.771 58.793 1.00 33.85 100 TYR A CA 1
ATOM 762 C C . TYR A 1 100 ? 69.433 47.108 59.324 1.00 35.61 100 TYR A C 1
ATOM 763 O O . TYR A 1 100 ? 68.405 47.580 58.846 1.00 36.43 100 TYR A O 1
ATOM 772 N N . GLU A 1 101 ? 70.146 47.734 60.252 1.00 36.58 101 GLU A N 1
ATOM 773 C CA . GLU A 1 101 ? 69.772 49.060 60.724 1.00 43.72 101 GLU A CA 1
ATOM 774 C C . GLU A 1 101 ? 69.938 50.028 59.539 1.00 42.83 101 GLU A C 1
ATOM 775 O O . GLU A 1 101 ? 70.921 49.929 58.792 1.00 41.62 101 GLU A O 1
ATOM 781 N N . ARG A 1 102 ? 68.975 50.938 59.381 1.00 40.81 102 ARG A N 1
ATOM 782 C CA . ARG A 1 102 ? 68.994 51.955 58.330 1.00 42.72 102 ARG A CA 1
ATOM 783 C C . ARG A 1 102 ? 69.979 53.061 58.712 1.00 40.89 102 ARG A C 1
ATOM 784 O O . ARG A 1 102 ? 69.861 53.652 59.781 1.00 40.19 102 ARG A O 1
ATOM 792 N N . LEU A 1 103 ? 70.940 53.350 57.844 1.00 38.77 103 LEU A N 1
ATOM 793 C CA . LEU A 1 103 ? 71.923 54.404 58.091 1.00 39.28 103 LEU A CA 1
ATOM 794 C C . LEU A 1 103 ? 71.573 55.716 57.419 1.00 41.69 103 LEU A C 1
ATOM 795 O O . LEU A 1 103 ? 72.101 56.758 57.784 1.00 44.29 103 LEU A O 1
ATOM 800 N N . GLY A 1 104 ? 70.711 55.675 56.418 1.00 41.03 104 GLY A N 1
ATOM 801 C CA . GLY A 1 104 ? 70.396 56.870 55.679 1.00 39.88 104 GLY A CA 1
ATOM 802 C C . GLY A 1 104 ? 69.697 56.507 54.399 1.00 37.89 104 GLY A C 1
ATOM 803 O O . GLY A 1 104 ? 69.566 55.328 54.037 1.00 34.33 104 GLY A O 1
ATOM 804 N N . SER A 1 105 ? 69.216 57.525 53.725 1.00 38.00 105 SER A N 1
ATOM 805 C CA . SER A 1 105 ? 68.585 57.323 52.433 1.00 43.37 105 SER A CA 1
ATOM 806 C C . SER A 1 105 ? 68.722 58.562 51.633 1.00 47.38 105 SER A C 1
ATOM 807 O O . SER A 1 105 ? 68.876 59.656 52.194 1.00 51.72 105 SER A O 1
ATOM 810 N N . TYR A 1 106 ? 68.699 58.397 50.324 1.00 45.82 106 TYR A N 1
ATOM 811 C CA . TYR A 1 106 ? 68.693 59.538 49.443 1.00 46.66 106 TYR A CA 1
ATOM 812 C C . TYR A 1 106 ? 67.968 59.179 48.163 1.00 44.23 106 TYR A C 1
ATOM 813 O O . TYR A 1 106 ? 67.780 58.004 47.853 1.00 39.30 106 TYR A O 1
ATOM 822 N N . GLN A 1 107 ? 67.520 60.202 47.456 1.00 41.97 107 GLN A N 1
ATOM 823 C CA . GLN A 1 107 ? 66.702 60.014 46.277 1.00 41.84 107 GLN A CA 1
ATOM 824 C C . GLN A 1 107 ? 67.107 60.893 45.121 1.00 39.56 107 GLN A C 1
ATOM 825 O O . GLN A 1 107 ? 67.498 62.054 45.315 1.00 38.20 107 GLN A O 1
ATOM 839 N N . ASN A 1 109 ? 65.749 62.067 41.063 1.00 32.85 109 ASN A N 1
ATOM 840 C CA . ASN A 1 109 ? 64.648 62.085 40.107 1.00 33.52 109 ASN A CA 1
ATOM 841 C C . ASN A 1 109 ? 65.170 62.436 38.745 1.00 33.75 109 ASN A C 1
ATOM 842 O O . ASN A 1 109 ? 66.037 63.282 38.628 1.00 33.31 109 ASN A O 1
ATOM 847 N N . CYS A 1 110 ? 64.682 61.729 37.740 1.00 32.60 110 CYS A N 1
ATOM 848 C CA . CYS A 1 110 ? 65.128 61.831 36.360 1.00 35.33 110 CYS A CA 1
ATOM 849 C C . CYS A 1 110 ? 63.993 61.715 35.394 1.00 32.83 110 CYS A C 1
ATOM 850 O O . CYS A 1 110 ? 62.907 61.385 35.767 1.00 31.98 110 CYS A O 1
ATOM 853 N N . LYS A 1 111 ? 64.285 62.006 34.147 1.00 31.92 111 LYS A N 1
ATOM 854 C CA . LYS A 1 111 ? 63.354 61.789 33.077 1.00 34.60 111 LYS A CA 1
ATOM 855 C C . LYS A 1 111 ? 63.859 60.647 32.173 1.00 31.68 111 LYS A C 1
ATOM 856 O O . LYS A 1 111 ? 65.050 60.555 31.866 1.00 31.55 111 LYS A O 1
ATOM 862 N N . LEU A 1 112 ? 62.932 59.802 31.736 1.00 28.32 112 LEU A N 1
ATOM 863 C CA . LEU A 1 112 ? 63.215 58.739 30.811 1.00 29.51 112 LEU A CA 1
ATOM 864 C C . LEU A 1 112 ? 63.770 59.325 29.508 1.00 32.91 112 LEU A C 1
ATOM 865 O O . LEU A 1 112 ? 63.207 60.282 28.966 1.00 31.64 112 LEU A O 1
ATOM 870 N N . GLY A 1 113 ? 64.869 58.765 29.011 1.00 33.41 113 GLY A N 1
ATOM 871 C CA . GLY A 1 113 ? 65.457 59.241 27.781 1.00 36.74 113 GLY A CA 1
ATOM 872 C C . GLY A 1 113 ? 66.485 60.329 28.004 1.00 40.17 113 GLY A C 1
ATOM 873 O O . GLY A 1 113 ? 67.313 60.560 27.144 1.00 43.76 113 GLY A O 1
ATOM 874 N N . ASP A 1 114 ? 66.416 61.007 29.143 1.00 39.52 114 ASP A N 1
ATOM 875 C CA . ASP A 1 114 ? 67.361 62.040 29.500 1.00 45.60 114 ASP A CA 1
ATOM 876 C C . ASP A 1 114 ? 68.480 61.630 30.488 1.00 43.95 114 ASP A C 1
ATOM 877 O O . ASP A 1 114 ? 69.578 61.260 30.024 1.00 44.78 114 ASP A O 1
ATOM 882 N N . GLY A 1 115 ? 68.219 61.656 31.804 1.00 40.04 115 GLY A N 1
ATOM 883 C CA . GLY A 1 115 ? 69.090 61.050 32.810 1.00 38.69 115 GLY A CA 1
ATOM 884 C C . GLY A 1 115 ? 68.857 59.552 33.082 1.00 37.54 115 GLY A C 1
ATOM 885 O O . GLY A 1 115 ? 69.732 58.874 33.608 1.00 37.92 115 GLY A O 1
ATOM 886 N N . PHE A 1 116 ? 67.680 59.033 32.750 1.00 33.90 116 PHE A N 1
ATOM 887 C CA . PHE A 1 116 ? 67.320 57.628 33.016 1.00 31.61 116 PHE A CA 1
ATOM 888 C C . PHE A 1 116 ? 67.064 56.879 31.701 1.00 29.72 116 PHE A C 1
ATOM 889 O O . PHE A 1 116 ? 66.111 57.166 30.969 1.00 29.93 116 PHE A O 1
ATOM 897 N N . LYS A 1 117 ? 67.924 55.936 31.370 1.00 27.37 117 LYS A N 1
ATOM 898 C CA . LYS A 1 117 ? 67.796 55.205 30.132 1.00 27.31 117 LYS A CA 1
ATO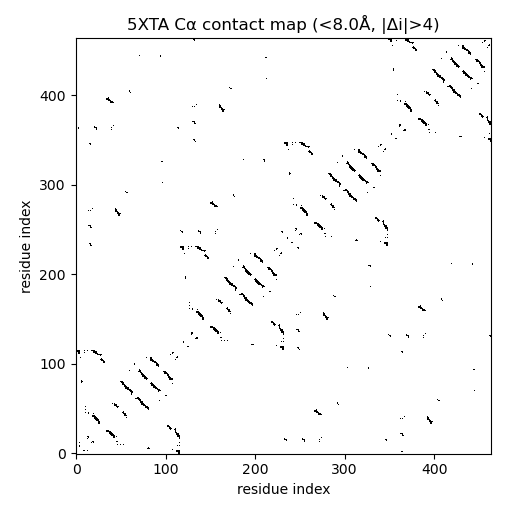M 899 C C . LYS A 1 117 ? 67.639 53.749 30.429 1.00 26.61 117 LYS A C 1
ATOM 900 O O . LYS A 1 117 ? 68.131 53.257 31.456 1.00 28.57 117 LYS A O 1
ATOM 906 N N . VAL A 1 118 ? 66.922 53.075 29.546 1.00 24.85 118 VAL A N 1
ATOM 907 C CA . VAL A 1 118 ? 66.532 51.731 29.765 1.00 26.71 118 VAL A CA 1
ATOM 908 C C . VAL A 1 118 ? 66.813 50.947 28.492 1.00 27.11 118 VAL A C 1
ATOM 909 O O . VAL A 1 118 ? 66.477 51.404 27.390 1.00 27.83 118 VAL A O 1
ATOM 913 N N . PHE A 1 119 ? 67.385 49.757 28.663 1.00 28.22 119 PHE A N 1
ATOM 914 C CA . PHE A 1 119 ? 67.787 48.857 27.543 1.00 31.01 119 PHE A CA 1
ATOM 915 C C . PHE A 1 119 ? 67.296 47.443 27.719 1.00 32.81 119 PHE A C 1
ATOM 916 O O . PHE A 1 119 ? 67.171 46.970 28.829 1.00 33.49 119 PHE A O 1
ATOM 924 N N . GLY A 1 120 ? 67.045 46.756 26.612 1.00 34.83 120 GLY A N 1
ATOM 925 C CA . GLY A 1 120 ? 66.503 45.404 26.666 1.00 38.54 120 GLY A CA 1
ATOM 926 C C . GLY A 1 120 ? 66.373 44.761 25.309 1.00 42.49 120 GLY A C 1
ATOM 927 O O . GLY A 1 120 ? 66.188 45.441 24.276 1.00 42.59 120 GLY A O 1
ATOM 929 N N . ALA B 1 1 ? 75.400 31.415 22.571 1.00 54.33 1 ALA B N 1
ATOM 930 C CA . ALA B 1 1 ? 75.906 30.304 23.446 1.00 51.35 1 ALA B CA 1
ATOM 931 C C . ALA B 1 1 ? 75.700 28.918 22.850 1.00 48.85 1 ALA B C 1
ATOM 932 O O . ALA B 1 1 ? 74.583 28.567 22.515 1.00 51.39 1 ALA B O 1
ATOM 934 N N . VAL B 1 2 ? 76.773 28.133 22.791 1.00 42.79 2 VAL B N 1
ATOM 935 C CA . VAL B 1 2 ? 76.747 26.760 22.277 1.00 42.82 2 VAL B CA 1
ATOM 936 C C . VAL B 1 2 ? 77.385 25.839 23.280 1.00 36.90 2 VAL B C 1
ATOM 937 O O . VAL B 1 2 ? 78.045 26.301 24.190 1.00 37.47 2 VAL B O 1
ATOM 941 N N . GLU B 1 3 ? 77.200 24.542 23.088 1.00 33.77 3 GLU B N 1
ATOM 942 C CA . GLU B 1 3 ? 77.839 23.555 23.921 1.00 33.65 3 GLU B CA 1
ATOM 943 C C . GLU B 1 3 ? 79.376 23.671 23.782 1.00 32.40 3 GLU B C 1
ATOM 944 O O . GLU B 1 3 ? 79.897 23.876 22.682 1.00 33.41 3 GLU B O 1
ATOM 950 N N . LEU B 1 4 ? 80.081 23.586 24.909 1.00 29.70 4 LEU B N 1
ATOM 951 C CA . LEU B 1 4 ? 81.536 23.674 24.931 1.00 28.95 4 LEU B CA 1
ATOM 952 C C . LEU B 1 4 ? 81.961 22.262 25.171 1.00 28.89 4 LEU B C 1
ATOM 953 O O . LEU B 1 4 ? 81.865 21.772 26.295 1.00 26.01 4 LEU B O 1
ATOM 958 N N . ASN B 1 5 ? 82.354 21.582 24.086 1.00 29.75 5 ASN B N 1
ATOM 959 C CA . ASN B 1 5 ? 82.588 20.115 24.149 1.00 30.33 5 ASN B CA 1
ATOM 960 C C . ASN B 1 5 ? 83.830 19.682 24.888 1.00 27.72 5 ASN B C 1
ATOM 961 O O . ASN B 1 5 ? 83.808 18.707 25.575 1.00 27.20 5 ASN B O 1
ATOM 966 N N . THR B 1 6 ? 84.926 20.391 24.738 1.00 27.47 6 THR B N 1
ATOM 967 C CA . THR B 1 6 ? 86.193 19.946 25.284 1.00 28.98 6 THR B CA 1
ATOM 968 C C . THR B 1 6 ? 86.594 20.877 26.423 1.00 28.64 6 THR B C 1
ATOM 969 O O . THR B 1 6 ? 86.162 22.003 26.470 1.00 26.00 6 THR B O 1
ATOM 973 N N . PHE B 1 7 ? 87.469 20.391 27.279 1.00 28.84 7 PHE B N 1
ATOM 974 C CA . PHE B 1 7 ? 88.056 21.207 28.307 1.00 31.25 7 PHE B CA 1
ATOM 975 C C . PHE B 1 7 ? 88.713 22.463 27.729 1.00 31.74 7 PHE B C 1
ATOM 976 O O . PHE B 1 7 ? 88.511 23.545 28.285 1.00 32.29 7 PHE B O 1
ATOM 984 N N . GLN B 1 8 ? 89.460 22.348 26.618 1.00 29.61 8 GLN B N 1
ATOM 985 C CA . GLN B 1 8 ? 90.077 23.529 26.020 1.00 28.95 8 GLN B CA 1
ATOM 986 C C . GLN B 1 8 ? 89.012 24.503 25.513 1.00 27.47 8 GLN B C 1
ATOM 987 O O . GLN B 1 8 ? 89.223 25.709 25.552 1.00 28.38 8 GLN B O 1
ATOM 993 N N . ASN B 1 9 ? 87.900 23.997 24.976 1.00 25.93 9 ASN B N 1
ATOM 994 C CA . ASN B 1 9 ? 86.852 24.871 24.516 1.00 26.35 9 ASN B CA 1
ATOM 995 C C . ASN B 1 9 ? 86.353 25.730 25.713 1.00 25.42 9 ASN B C 1
ATOM 996 O O . ASN B 1 9 ? 86.078 26.898 25.568 1.00 26.62 9 ASN B O 1
ATOM 1001 N N . ILE B 1 10 ? 86.247 25.123 26.881 1.00 24.12 10 ILE B N 1
ATOM 1002 C CA . ILE B 1 10 ? 85.702 25.791 28.053 1.00 23.69 10 ILE B CA 1
ATOM 1003 C C . ILE B 1 10 ? 86.657 26.867 28.551 1.00 23.52 10 ILE B C 1
ATOM 1004 O O . ILE B 1 10 ? 86.232 27.974 28.829 1.00 23.73 10 ILE B O 1
ATOM 1009 N N . VAL B 1 11 ? 87.930 26.511 28.682 1.00 25.03 11 VAL B N 1
ATOM 1010 C CA . VAL B 1 11 ? 88.996 27.422 29.059 1.00 26.58 11 VAL B CA 1
ATOM 1011 C C . VAL B 1 11 ? 89.029 28.616 28.091 1.00 27.16 11 VAL B C 1
ATOM 1012 O O . VAL B 1 11 ? 89.064 29.765 28.516 1.00 25.38 11 VAL B O 1
ATOM 1016 N N . ASP B 1 12 ? 88.972 28.332 26.794 1.00 29.34 12 ASP B N 1
ATOM 1017 C CA . ASP B 1 12 ? 88.916 29.390 25.782 1.00 30.87 12 ASP B CA 1
ATOM 1018 C C . ASP B 1 12 ? 87.700 30.330 25.933 1.00 28.82 12 ASP B C 1
ATOM 1019 O O . ASP B 1 12 ? 87.833 31.547 25.776 1.00 27.25 12 ASP B O 1
ATOM 1024 N N . ALA B 1 13 ? 86.534 29.771 26.244 1.00 26.73 13 ALA B N 1
ATOM 1025 C CA . ALA B 1 13 ? 85.328 30.578 26.414 1.00 27.10 13 ALA B CA 1
ATOM 1026 C C . ALA B 1 13 ? 85.441 31.503 27.654 1.00 25.78 13 ALA B C 1
ATOM 1027 O O . ALA B 1 13 ? 85.022 32.642 27.612 1.00 25.65 13 ALA B O 1
ATOM 1029 N N . ILE B 1 14 ? 86.041 31.004 28.719 1.00 23.71 14 ILE B N 1
ATOM 1030 C CA . ILE B 1 14 ? 86.250 31.801 29.931 1.00 23.24 14 ILE B CA 1
ATOM 1031 C C . ILE B 1 14 ? 87.222 32.984 29.661 1.00 23.16 14 ILE B C 1
ATOM 1032 O O . ILE B 1 14 ? 86.907 34.120 29.954 1.00 20.79 14 ILE B O 1
ATOM 1037 N N . ALA B 1 15 ? 88.326 32.681 28.990 1.00 25.31 15 ALA B N 1
ATOM 1038 C CA . ALA B 1 15 ? 89.383 33.643 28.664 1.00 26.84 15 ALA B CA 1
ATOM 1039 C C . ALA B 1 15 ? 88.821 34.702 27.745 1.00 27.71 15 ALA B C 1
ATOM 1040 O O . ALA B 1 15 ? 89.266 35.840 27.804 1.00 26.92 15 ALA B O 1
ATOM 1042 N N . GLU B 1 16 ? 87.787 34.343 26.969 1.00 29.79 16 GLU B N 1
ATOM 1043 C CA . GLU B 1 16 ? 87.142 35.287 26.041 1.00 33.01 16 GLU B CA 1
ATOM 1044 C C . GLU B 1 16 ? 85.939 36.014 26.639 1.00 30.92 16 GLU B C 1
ATOM 1045 O O . GLU B 1 16 ? 85.183 36.643 25.922 1.00 28.79 16 GLU B O 1
ATOM 1051 N N . GLY B 1 17 ? 85.722 35.912 27.934 1.00 29.83 17 GLY B N 1
ATOM 1052 C CA . GLY B 1 17 ? 84.664 36.689 28.546 1.00 28.63 17 GLY B CA 1
ATOM 1053 C C . GLY B 1 17 ? 83.262 36.144 28.462 1.00 27.07 17 GLY B C 1
ATOM 1054 O O . GLY B 1 17 ? 82.353 36.836 28.828 1.00 26.24 17 GLY B O 1
ATOM 1055 N N . LYS B 1 18 ? 83.078 34.908 28.033 1.00 26.04 18 LYS B N 1
ATOM 1056 C CA . LYS B 1 18 ? 81.738 34.336 27.916 1.00 27.92 18 LYS B CA 1
ATOM 1057 C C . LYS B 1 18 ? 81.227 33.853 29.273 1.00 27.63 18 LYS B C 1
ATOM 1058 O O . LYS B 1 18 ? 81.978 33.307 30.056 1.00 28.92 18 LYS B O 1
ATOM 1064 N N . ARG B 1 19 ? 79.947 34.045 29.526 1.00 26.31 19 ARG B N 1
ATOM 1065 C CA . ARG B 1 19 ? 79.336 33.560 30.754 1.00 27.62 19 ARG B CA 1
ATOM 1066 C C . ARG B 1 19 ? 78.990 32.079 30.564 1.00 27.14 19 ARG B C 1
ATOM 1067 O O . ARG B 1 19 ? 78.391 31.690 29.587 1.00 28.69 19 ARG B O 1
ATOM 1075 N N . ILE B 1 20 ? 79.438 31.259 31.492 1.00 25.51 20 ILE B N 1
ATOM 1076 C CA . ILE B 1 20 ? 79.301 29.814 31.405 1.00 26.01 20 ILE B CA 1
ATOM 1077 C C . ILE B 1 20 ? 78.015 29.300 32.113 1.00 24.40 20 ILE B C 1
ATOM 1078 O O . ILE B 1 20 ? 77.686 29.719 33.212 1.00 23.84 20 ILE B O 1
ATOM 1083 N N . THR B 1 21 ? 77.361 28.327 31.504 1.00 21.85 21 THR B N 1
ATOM 1084 C CA . THR B 1 21 ? 76.260 27.607 32.110 1.00 23.08 21 THR B CA 1
ATOM 1085 C C . THR B 1 21 ? 76.589 26.112 32.237 1.00 22.77 21 THR B C 1
ATOM 1086 O O . THR B 1 21 ? 76.955 25.460 31.261 1.00 22.56 21 THR B O 1
ATOM 1090 N N . PHE B 1 22 ? 76.424 25.585 33.441 1.00 21.74 22 PHE B N 1
ATOM 1091 C CA . PHE B 1 22 ? 76.489 24.163 33.731 1.00 22.72 22 PHE B CA 1
ATOM 1092 C C . PHE B 1 22 ? 75.107 23.507 33.678 1.00 24.80 22 PHE B C 1
ATOM 1093 O O . PHE B 1 22 ? 74.180 23.952 34.358 1.00 26.92 22 PHE B O 1
ATOM 1101 N N . VAL B 1 23 ? 75.018 22.403 32.920 1.00 25.56 23 VAL B N 1
ATOM 1102 C CA . VAL B 1 23 ? 73.835 21.538 32.888 1.00 25.14 23 VAL B CA 1
ATOM 1103 C C . VAL B 1 23 ? 74.185 20.101 33.300 1.00 25.74 23 VAL B C 1
ATOM 1104 O O . VAL B 1 23 ? 75.027 19.438 32.672 1.00 23.11 23 VAL B O 1
ATOM 1108 N N . ILE B 1 24 ? 73.558 19.647 34.378 1.00 26.19 24 ILE B N 1
ATOM 1109 C CA . ILE B 1 24 ? 73.907 18.375 34.993 1.00 28.51 24 ILE B CA 1
ATOM 1110 C C . ILE B 1 24 ? 72.727 17.442 34.979 1.00 29.74 24 ILE B C 1
ATOM 1111 O O . ILE B 1 24 ? 71.626 17.788 35.444 1.00 28.38 24 ILE B O 1
ATOM 1116 N N . ASN B 1 25 ? 72.971 16.257 34.435 1.00 31.74 25 ASN B N 1
ATOM 1117 C CA . ASN B 1 25 ? 71.976 15.193 34.362 1.00 33.81 25 ASN B CA 1
ATOM 1118 C C . ASN B 1 25 ? 72.334 14.164 35.426 1.00 34.40 25 ASN B C 1
ATOM 1119 O O . ASN B 1 25 ? 73.225 13.330 35.233 1.00 31.09 25 ASN B O 1
ATOM 1124 N N . LEU B 1 26 ? 71.651 14.270 36.565 1.00 35.47 26 LEU B N 1
ATOM 1125 C CA . LEU B 1 26 ? 71.941 13.494 37.774 1.00 36.36 26 LEU B CA 1
ATOM 1126 C C . LEU B 1 26 ? 71.908 11.988 37.631 1.00 37.87 26 LEU B C 1
ATOM 1127 O O . LEU B 1 26 ? 72.640 11.306 38.317 1.00 38.74 26 LEU B O 1
ATOM 1132 N N . LYS B 1 27 ? 71.075 11.472 36.739 1.00 39.89 27 LYS B N 1
ATOM 1133 C CA . LYS B 1 27 ? 71.011 10.033 36.526 1.00 45.49 27 LYS B CA 1
ATOM 1134 C C . LYS B 1 27 ? 72.276 9.514 35.803 1.00 43.94 27 LYS B C 1
ATOM 1135 O O . LYS B 1 27 ? 72.565 8.331 35.848 1.00 42.38 27 LYS B O 1
ATOM 1141 N N . LYS B 1 28 ? 73.014 10.398 35.136 1.00 38.60 28 LYS B N 1
ATOM 1142 C CA . LYS B 1 28 ? 74.254 10.038 34.518 1.00 38.46 28 LYS B CA 1
ATOM 1143 C C . LYS B 1 28 ? 75.452 10.329 35.395 1.00 36.05 28 LYS B C 1
ATOM 1144 O O . LYS B 1 28 ? 76.563 10.266 34.922 1.00 36.19 28 LYS B O 1
ATOM 1150 N N . CYS B 1 29 ? 75.230 10.691 36.655 1.00 36.61 29 CYS B N 1
ATOM 1151 C CA . CYS B 1 29 ? 76.292 10.973 37.597 1.00 39.83 29 CYS B CA 1
ATOM 1152 C C . CYS B 1 29 ? 76.208 9.936 38.700 1.00 40.83 29 CYS B C 1
ATOM 1153 O O . CYS B 1 29 ? 75.158 9.317 38.930 1.00 41.02 29 CYS B O 1
ATOM 1156 N N . THR B 1 30 ? 77.320 9.762 39.396 1.00 39.66 30 THR B N 1
ATOM 1157 C CA . THR B 1 30 ? 77.382 8.765 40.451 1.00 42.61 30 THR B CA 1
ATOM 1158 C C . THR B 1 30 ? 77.414 9.475 41.766 1.00 44.85 30 THR B C 1
ATOM 1159 O O . THR B 1 30 ? 78.107 10.474 41.893 1.00 43.52 30 THR B O 1
ATOM 1163 N N . SER B 1 31 ? 76.663 8.947 42.732 1.00 47.85 31 SER B N 1
ATOM 1164 C CA . SER B 1 31 ? 76.658 9.455 44.093 1.00 51.47 31 SER B CA 1
ATOM 1165 C C . SER B 1 31 ? 76.501 8.356 45.144 1.00 53.79 31 SER B C 1
ATOM 1166 O O . SER B 1 31 ? 76.060 7.254 44.841 1.00 49.67 31 SER B O 1
ATOM 1169 N N . GLU B 1 32 ? 76.849 8.704 46.387 1.00 56.90 32 GLU B N 1
ATOM 1170 C CA . GLU B 1 32 ? 76.720 7.818 47.553 1.00 57.21 32 GLU B CA 1
ATOM 1171 C C . GLU B 1 32 ? 75.248 7.671 47.934 1.00 60.84 32 GLU B C 1
ATOM 1172 O O . GLU B 1 32 ? 74.794 6.569 48.210 1.00 61.64 32 GLU B O 1
ATOM 1182 N N . PRO B 1 34 ? 71.183 7.975 46.781 1.00 83.97 34 PRO B N 1
ATOM 1183 C CA . PRO B 1 34 ? 70.383 8.028 45.548 1.00 85.78 34 PRO B CA 1
ATOM 1184 C C . PRO B 1 34 ? 69.905 9.458 45.292 1.00 85.64 34 PRO B C 1
ATOM 1185 O O . PRO B 1 34 ? 69.425 10.127 46.219 1.00 90.28 34 PRO B O 1
ATOM 1189 N N . LEU B 1 35 ? 70.076 9.920 44.054 1.00 83.26 35 LEU B N 1
ATOM 1190 C CA . LEU B 1 35 ? 69.546 11.211 43.603 1.00 81.27 35 LEU B CA 1
ATOM 1191 C C . LEU B 1 35 ? 68.438 10.902 42.617 1.00 78.81 35 LEU B C 1
ATOM 1192 O O . LEU B 1 35 ? 68.653 10.129 41.674 1.00 74.66 35 LEU B O 1
ATOM 1197 N N . ASN B 1 36 ? 67.268 11.505 42.809 1.00 76.35 36 ASN B N 1
ATOM 1198 C CA . ASN B 1 36 ? 66.186 11.344 41.838 1.00 75.29 36 ASN B CA 1
ATOM 1199 C C . ASN B 1 36 ? 66.566 11.993 40.524 1.00 63.67 36 ASN B C 1
ATOM 1200 O O . ASN B 1 36 ? 67.238 13.021 40.502 1.00 65.99 36 ASN B O 1
ATOM 1205 N N . SER B 1 37 ? 66.146 11.356 39.443 1.00 55.79 37 SER B N 1
ATOM 1206 C CA . SER B 1 37 ? 66.494 11.774 38.097 1.00 55.74 37 SER B CA 1
ATOM 1207 C C . SER B 1 37 ? 65.996 13.217 37.838 1.00 51.16 37 SER B C 1
ATOM 1208 O O . SER B 1 37 ? 64.810 13.535 38.001 1.00 49.41 37 SER B O 1
ATOM 1211 N N . ALA B 1 38 ? 66.944 14.086 37.514 1.00 43.13 38 ALA B N 1
ATOM 1212 C CA . ALA B 1 38 ? 66.676 15.501 37.373 1.00 39.92 38 ALA B CA 1
ATOM 1213 C C . ALA B 1 38 ? 67.744 16.057 36.515 1.00 35.11 38 ALA B C 1
ATOM 1214 O O . ALA B 1 38 ? 68.810 15.465 36.385 1.00 33.13 38 ALA B O 1
ATOM 1216 N N . ILE B 1 39 ? 67.424 17.160 35.869 1.00 30.89 39 ILE B N 1
ATOM 1217 C CA . ILE B 1 39 ? 68.393 17.929 35.158 1.00 30.97 39 ILE B CA 1
ATOM 1218 C C . ILE B 1 39 ? 68.483 19.243 35.881 1.00 28.87 39 ILE B C 1
ATOM 1219 O O . ILE B 1 39 ? 67.443 19.846 36.179 1.00 27.21 39 ILE B O 1
ATOM 1224 N N . VAL B 1 40 ? 69.699 19.707 36.109 1.00 26.65 40 VAL B N 1
ATOM 1225 C CA . VAL B 1 40 ? 69.922 20.922 36.881 1.00 26.76 40 VAL B CA 1
ATOM 1226 C C . VAL B 1 40 ? 70.793 21.824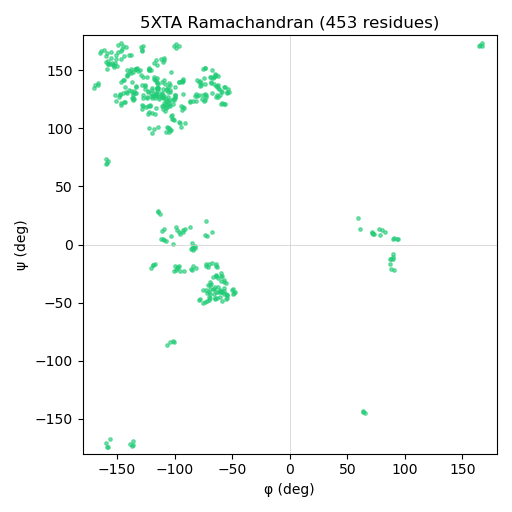 36.082 1.00 25.56 40 VAL B C 1
ATOM 1227 O O . VAL B 1 40 ? 71.875 21.425 35.649 1.00 24.12 40 VAL B O 1
ATOM 1231 N N . SER B 1 41 ? 70.311 23.041 35.888 1.00 25.03 41 SER B N 1
ATOM 1232 C CA . SER B 1 41 ? 71.048 24.066 35.172 1.00 24.45 41 SER B CA 1
ATOM 1233 C C . SER B 1 41 ? 71.393 25.217 36.132 1.00 25.78 41 SER B C 1
ATOM 1234 O O . SER B 1 41 ? 70.539 25.679 36.884 1.00 25.63 41 SER B O 1
ATOM 1237 N N . VAL B 1 42 ? 72.637 25.675 36.087 1.00 24.14 42 VAL B N 1
ATOM 1238 C CA . VAL B 1 42 ? 73.136 26.763 36.942 1.00 23.62 42 VAL B CA 1
ATOM 1239 C C . VAL B 1 42 ? 74.087 27.617 36.096 1.00 22.19 42 VAL B C 1
ATOM 1240 O O . VAL B 1 42 ? 74.972 27.097 35.443 1.00 20.52 42 VAL B O 1
ATOM 1244 N N . THR B 1 43 ? 73.905 28.926 36.131 1.00 21.30 43 THR B N 1
ATOM 1245 C CA . THR B 1 43 ? 74.861 29.851 35.554 1.00 21.92 43 THR B CA 1
ATOM 1246 C C . THR B 1 43 ? 75.419 30.816 36.628 1.00 22.74 43 THR B C 1
ATOM 1247 O O . THR B 1 43 ? 74.800 31.837 36.939 1.00 22.11 43 THR B O 1
ATOM 1251 N N . PRO B 1 44 ? 76.596 30.483 37.194 1.00 21.87 44 PRO B N 1
ATOM 1252 C CA . PRO B 1 44 ? 77.282 31.406 38.118 1.00 23.43 44 PRO B CA 1
ATOM 1253 C C . PRO B 1 44 ? 77.789 32.649 37.435 1.00 23.81 44 PRO B C 1
ATOM 1254 O O . PRO B 1 44 ? 78.108 32.608 36.225 1.00 24.22 44 PRO B O 1
ATOM 1258 N N . ASN B 1 45 ? 77.858 33.764 38.174 1.00 23.22 45 ASN B N 1
ATOM 1259 C CA . ASN B 1 45 ? 78.406 34.998 37.587 1.00 25.04 45 ASN B CA 1
ATOM 1260 C C . ASN B 1 45 ? 79.942 35.076 37.594 1.00 26.45 45 ASN B C 1
ATOM 1261 O O . ASN B 1 45 ? 80.498 36.090 37.160 1.00 25.70 45 ASN B O 1
ATOM 1266 N N . ALA B 1 46 ? 80.585 34.056 38.180 1.00 25.83 46 ALA B N 1
ATOM 1267 C CA . ALA B 1 46 ? 82.032 33.970 38.347 1.00 25.55 46 ALA B CA 1
ATOM 1268 C C . ALA B 1 46 ? 82.527 32.550 38.107 1.00 24.80 46 ALA B C 1
ATOM 1269 O O . ALA B 1 46 ? 81.839 31.577 38.383 1.00 24.09 46 ALA B O 1
ATOM 1271 N N . VAL B 1 47 ? 83.723 32.444 37.562 1.00 23.84 47 VAL B N 1
ATOM 1272 C CA . VAL B 1 47 ? 84.290 31.128 37.263 1.00 23.82 47 VAL B CA 1
ATOM 1273 C C . VAL B 1 47 ? 85.817 31.336 37.145 1.00 23.95 47 VAL B C 1
ATOM 1274 O O . VAL B 1 47 ? 86.278 32.461 36.871 1.00 23.71 47 VAL B O 1
ATOM 1286 N N . VAL B 1 49 ? 89.742 29.453 35.999 1.00 22.79 49 VAL B N 1
ATOM 1287 C CA . VAL B 1 49 ? 90.589 28.418 35.464 1.00 25.09 49 VAL B CA 1
ATOM 1288 C C . VAL B 1 49 ? 91.858 28.403 36.299 1.00 27.85 49 VAL B C 1
ATOM 1289 O O . VAL B 1 49 ? 92.499 29.428 36.453 1.00 28.47 49 VAL B O 1
ATOM 1293 N N . ILE B 1 50 ? 92.142 27.245 36.881 1.00 30.25 50 ILE B N 1
ATOM 1294 C CA . ILE B 1 50 ? 93.285 27.024 37.748 1.00 34.51 50 ILE B CA 1
ATOM 1295 C C . ILE B 1 50 ? 94.348 26.273 36.959 1.00 36.42 50 ILE B C 1
ATOM 1296 O O . ILE B 1 50 ? 94.155 25.099 36.576 1.00 29.98 50 ILE B O 1
ATOM 1301 N N . GLY B 1 51 ? 95.433 26.989 36.671 1.00 39.73 51 GLY B N 1
ATOM 1302 C CA . GLY B 1 51 ? 96.646 26.416 36.091 1.00 43.95 51 GLY B CA 1
ATOM 1303 C C . GLY B 1 51 ? 96.511 25.716 34.757 1.00 46.75 51 GLY B C 1
ATOM 1304 O O . GLY B 1 51 ? 97.327 24.859 34.440 1.00 55.36 51 GLY B O 1
ATOM 1305 N N . ASP B 1 52 ? 95.479 26.036 33.982 1.00 48.77 52 ASP B N 1
ATOM 1306 C CA . ASP B 1 52 ? 95.161 25.262 32.750 1.00 53.70 52 ASP B CA 1
ATOM 1307 C C . ASP B 1 52 ? 94.828 23.749 32.984 1.00 47.72 52 ASP B C 1
ATOM 1308 O O . ASP B 1 52 ? 94.767 22.956 32.033 1.00 48.24 52 ASP B O 1
ATOM 1313 N N . SER B 1 53 ? 94.589 23.360 34.234 1.00 41.44 53 SER B N 1
ATOM 1314 C CA . SER B 1 53 ? 94.232 21.975 34.569 1.00 39.31 53 SER B CA 1
ATOM 1315 C C . SER B 1 53 ? 92.839 21.781 35.193 1.00 35.40 53 SER B C 1
ATOM 1316 O O . SER B 1 53 ? 92.323 20.643 35.251 1.00 30.11 53 SER B O 1
ATOM 1319 N N . ARG B 1 54 ? 92.240 22.870 35.685 1.00 30.84 54 ARG B N 1
ATOM 1320 C CA . ARG B 1 54 ? 90.990 22.800 36.422 1.00 31.21 54 ARG B CA 1
ATOM 1321 C C . ARG B 1 54 ? 90.152 24.031 36.148 1.00 26.80 54 ARG B C 1
ATOM 1322 O O . ARG B 1 54 ? 90.686 25.136 36.098 1.00 25.11 54 ARG B O 1
ATOM 1330 N N . VAL B 1 55 ? 88.843 23.822 35.995 1.00 25.45 55 VAL B N 1
ATOM 1331 C CA . VAL B 1 55 ? 87.824 24.885 36.011 1.00 23.80 55 VAL B CA 1
ATOM 1332 C C . VAL B 1 55 ? 86.972 24.755 37.256 1.00 23.46 55 VAL B C 1
ATOM 1333 O O . VAL B 1 55 ? 86.455 23.660 37.544 1.00 23.83 55 VAL B O 1
ATOM 1337 N N . THR B 1 56 ? 86.797 25.865 37.979 1.00 23.53 56 THR B N 1
ATOM 1338 C CA . THR B 1 56 ? 85.996 25.869 39.199 1.00 24.21 56 THR B CA 1
ATOM 1339 C C . THR B 1 56 ? 85.004 26.999 39.234 1.00 21.93 56 THR B C 1
ATOM 1340 O O . THR B 1 56 ? 85.221 28.042 38.642 1.00 22.67 56 THR B O 1
ATOM 1344 N N . ALA B 1 57 ? 83.882 26.748 39.897 1.00 20.56 57 ALA B N 1
ATOM 1345 C CA . ALA B 1 57 ? 82.850 27.761 40.104 1.00 20.53 57 ALA B CA 1
ATOM 1346 C C . ALA B 1 57 ? 82.028 27.323 41.297 1.00 19.65 57 ALA B C 1
ATOM 1347 O O . ALA B 1 57 ? 82.085 26.145 41.689 1.00 20.83 57 ALA B O 1
ATOM 1349 N N . SER B 1 58 ? 81.246 28.226 41.841 1.00 18.60 58 SER B N 1
ATOM 1350 C CA . SER B 1 58 ? 80.294 27.853 42.872 1.00 19.83 58 SER B CA 1
ATOM 1351 C C . SER B 1 58 ? 79.029 28.646 42.805 1.00 20.28 58 SER B C 1
ATOM 1352 O O . SER B 1 58 ? 78.928 29.669 42.096 1.00 21.15 58 SER B O 1
ATOM 1355 N N . ASP B 1 59 ? 78.037 28.185 43.554 1.00 20.71 59 ASP B N 1
ATOM 1356 C CA . ASP B 1 59 ? 76.721 28.846 43.607 1.00 21.73 59 ASP B CA 1
ATOM 1357 C C . ASP B 1 59 ? 76.132 28.562 44.959 1.00 19.96 59 ASP B C 1
ATOM 1358 O O . ASP B 1 59 ? 76.067 27.401 45.388 1.00 18.02 59 ASP B O 1
ATOM 1363 N N . ARG B 1 60 ? 75.712 29.620 45.624 1.00 19.13 60 ARG B N 1
ATOM 1364 C CA . ARG B 1 60 ? 75.045 29.522 46.907 1.00 19.63 60 ARG B CA 1
ATOM 1365 C C . ARG B 1 60 ? 73.568 29.726 46.624 1.00 21.22 60 ARG B C 1
ATOM 1366 O O . ARG B 1 60 ? 73.104 30.832 46.227 1.00 22.55 60 ARG B O 1
ATOM 1374 N N . HIS B 1 61 ? 72.811 28.661 46.794 1.00 20.08 61 HIS B N 1
ATOM 1375 C CA . HIS B 1 61 ? 71.425 28.682 46.409 1.00 21.33 61 HIS B CA 1
ATOM 1376 C C . HIS B 1 61 ? 70.466 28.651 47.598 1.00 21.25 61 HIS B C 1
ATOM 1377 O O . HIS B 1 61 ? 70.408 27.629 48.328 1.00 20.41 61 HIS B O 1
ATOM 1384 N N . PHE B 1 62 ? 69.646 29.688 47.746 1.00 19.23 62 PHE B N 1
ATOM 1385 C CA . PHE B 1 62 ? 68.711 29.751 48.848 1.00 21.21 62 PHE B CA 1
ATOM 1386 C C . PHE B 1 62 ? 67.506 28.883 48.603 1.00 21.66 62 PHE B C 1
ATOM 1387 O O . PHE B 1 62 ? 66.967 28.900 47.536 1.00 25.20 62 PHE B O 1
ATOM 1395 N N . THR B 1 63 ? 67.067 28.143 49.605 1.00 23.16 63 THR B N 1
ATOM 1396 C CA . THR B 1 63 ? 65.922 27.252 49.459 1.00 25.41 63 THR B CA 1
ATOM 1397 C C . THR B 1 63 ? 65.177 27.051 50.780 1.00 28.70 63 THR B C 1
ATOM 1398 O O . THR B 1 63 ? 65.723 27.263 51.869 1.00 27.67 63 THR B O 1
ATOM 1402 N N . LEU B 1 64 ? 63.899 26.693 50.654 1.00 32.35 64 LEU B N 1
ATOM 1403 C CA . LEU B 1 64 ? 63.119 26.140 51.742 1.00 35.22 64 LEU B CA 1
ATOM 1404 C C . LEU B 1 64 ? 62.790 24.668 51.457 1.00 40.50 64 LEU B C 1
ATOM 1405 O O . LEU B 1 64 ? 62.044 24.060 52.208 1.00 45.05 64 LEU B O 1
ATOM 1410 N N . ASP B 1 65 ? 63.313 24.111 50.371 1.00 46.33 65 ASP B N 1
ATOM 1411 C CA . ASP B 1 65 ? 62.930 22.766 49.905 1.00 54.91 65 ASP B CA 1
ATOM 1412 C C . ASP B 1 65 ? 63.921 21.679 50.189 1.00 54.24 65 ASP B C 1
ATOM 1413 O O . ASP B 1 65 ? 63.753 20.557 49.695 1.00 59.21 65 ASP B O 1
ATOM 1418 N N . ASP B 1 66 ? 64.964 21.970 50.954 1.00 50.69 66 ASP B N 1
ATOM 1419 C CA . ASP B 1 66 ? 65.989 20.967 51.104 1.00 50.54 66 ASP B CA 1
ATOM 1420 C C . ASP B 1 66 ? 65.514 19.796 51.993 1.00 50.88 66 ASP B C 1
ATOM 1421 O O . ASP B 1 66 ? 65.023 20.027 53.131 1.00 41.60 66 ASP B O 1
ATOM 1426 N N . PRO B 1 67 ? 65.675 18.547 51.475 1.00 51.33 67 PRO B N 1
ATOM 1427 C CA . PRO B 1 67 ? 65.267 17.345 52.222 1.00 58.26 67 PRO B CA 1
ATOM 1428 C C . PRO B 1 67 ? 65.746 17.322 53.675 1.00 60.44 67 PRO B C 1
ATOM 1429 O O . PRO B 1 67 ? 64.978 16.948 54.564 1.00 62.99 67 PRO B O 1
ATOM 1433 N N . LEU B 1 68 ? 66.988 17.746 53.912 1.00 59.15 68 LEU B N 1
ATOM 1434 C CA . LEU B 1 68 ? 67.563 17.691 55.251 1.00 59.10 68 LEU B CA 1
ATOM 1435 C C . LEU B 1 68 ? 66.757 18.517 56.278 1.00 60.56 68 LEU B C 1
ATOM 1436 O O . LEU B 1 68 ? 66.776 18.194 57.466 1.00 59.16 68 LEU B O 1
ATOM 1441 N N . ALA B 1 69 ? 66.055 19.565 55.829 1.00 58.14 69 ALA B N 1
ATOM 1442 C CA . ALA B 1 69 ? 65.170 20.332 56.716 1.00 58.53 69 ALA B CA 1
ATOM 1443 C C . ALA B 1 69 ? 64.137 21.110 55.918 1.00 56.20 69 ALA B C 1
ATOM 1444 O O . ALA B 1 69 ? 64.234 22.334 55.802 1.00 51.82 69 ALA B O 1
ATOM 1446 N N . ARG B 1 70 ? 63.151 20.390 55.373 1.00 54.52 70 ARG B N 1
ATOM 1447 C CA . ARG B 1 70 ? 62.117 21.011 54.548 1.00 53.48 70 ARG B CA 1
ATOM 1448 C C . ARG B 1 70 ? 61.452 22.100 55.327 1.00 50.83 70 ARG B C 1
ATOM 1449 O O . ARG B 1 70 ? 61.132 21.920 56.505 1.00 48.73 70 ARG B O 1
ATOM 1457 N N . GLY B 1 71 ? 61.259 23.233 54.659 1.00 48.93 71 GLY B N 1
ATOM 1458 C CA . GLY B 1 71 ? 60.566 24.378 55.226 1.00 46.75 71 GLY B CA 1
ATOM 1459 C C . GLY B 1 71 ? 61.442 25.339 55.984 1.00 44.50 71 GLY B C 1
ATOM 1460 O O . GLY B 1 71 ? 61.002 26.433 56.301 1.00 47.77 71 GLY B O 1
ATOM 1461 N N . THR B 1 72 ? 62.673 24.948 56.283 1.00 43.75 72 THR B N 1
ATOM 1462 C CA . THR B 1 72 ? 63.603 25.809 56.989 1.00 43.88 72 THR B CA 1
ATOM 1463 C C . THR B 1 72 ? 64.485 26.574 55.995 1.00 39.39 72 THR B C 1
ATOM 1464 O O . THR B 1 72 ? 64.886 25.993 54.978 1.00 38.55 72 THR B O 1
ATOM 1468 N N . PRO B 1 73 ? 64.783 27.866 56.276 1.00 34.69 73 PRO B N 1
ATOM 1469 C CA . PRO B 1 73 ? 65.692 28.609 55.393 1.00 33.69 73 PRO B CA 1
ATOM 1470 C C . PRO B 1 73 ? 67.126 28.069 55.378 1.00 31.01 73 PRO B C 1
ATOM 1471 O O . PRO B 1 73 ? 67.770 27.927 56.417 1.00 31.62 73 PRO B O 1
ATOM 1488 N N . PHE B 1 75 ? 70.849 27.382 52.673 1.00 23.66 75 PHE B N 1
ATOM 1489 C CA . PHE B 1 75 ? 71.590 27.579 51.436 1.00 22.56 75 PHE B CA 1
ATOM 1490 C C . PHE B 1 75 ? 72.144 26.243 51.061 1.00 24.10 75 PHE B C 1
ATOM 1491 O O . PHE B 1 75 ? 72.770 25.560 51.879 1.00 25.75 75 PHE B O 1
ATOM 1499 N N . ASP B 1 76 ? 71.913 25.891 49.812 1.00 23.79 76 ASP B N 1
ATOM 1500 C CA . ASP B 1 76 ? 72.569 24.804 49.192 1.00 24.53 76 ASP B CA 1
ATOM 1501 C C . ASP B 1 76 ? 73.746 25.373 48.449 1.00 22.74 76 ASP B C 1
ATOM 1502 O O . ASP B 1 76 ? 73.562 25.997 47.378 1.00 20.58 76 ASP B O 1
ATOM 1507 N N . TYR B 1 77 ? 74.936 25.182 49.006 1.00 21.02 77 TYR B N 1
ATOM 1508 C CA . TYR B 1 77 ? 76.169 25.647 48.397 1.00 21.54 77 TYR B CA 1
ATOM 1509 C C . TYR B 1 77 ? 76.800 24.550 47.558 1.00 22.01 77 TYR B C 1
ATOM 1510 O O . TYR B 1 77 ? 77.248 23.539 48.096 1.00 21.22 77 TYR B O 1
ATOM 1519 N N . SER B 1 78 ? 76.881 24.783 46.253 1.00 21.62 78 SER B N 1
ATOM 1520 C CA . SER B 1 78 ? 77.458 23.835 45.323 1.00 23.09 78 SER B CA 1
ATOM 1521 C C . SER B 1 78 ? 78.773 24.341 44.797 1.00 23.06 78 SER B C 1
ATOM 1522 O O . SER B 1 78 ? 78.831 25.444 44.252 1.00 22.21 78 SER B O 1
ATOM 1525 N N . LYS B 1 79 ? 79.802 23.511 44.933 1.00 23.26 79 LYS B N 1
ATOM 1526 C CA . LYS B 1 79 ? 81.117 23.730 44.343 1.00 24.17 79 LYS B CA 1
ATOM 1527 C C . LYS B 1 79 ? 81.322 22.824 43.136 1.00 25.04 79 LYS B C 1
ATOM 1528 O O . LYS B 1 79 ? 81.175 21.602 43.232 1.00 26.19 79 LYS B O 1
ATOM 1534 N N . PHE B 1 80 ? 81.577 23.437 41.987 1.00 24.12 80 PHE B N 1
ATOM 1535 C CA . PHE B 1 80 ? 81.740 22.743 40.704 1.00 26.78 80 PHE B CA 1
ATOM 1536 C C . PHE B 1 80 ? 83.216 22.711 40.383 1.00 26.61 80 PHE B C 1
ATOM 1537 O O . PHE B 1 80 ? 83.913 23.718 40.516 1.00 26.41 80 PHE B O 1
ATOM 1545 N N . ASN B 1 81 ? 83.694 21.533 40.025 1.00 27.84 81 ASN B N 1
ATOM 1546 C CA . ASN B 1 81 ? 85.080 21.310 39.694 1.00 31.10 81 ASN B CA 1
ATOM 1547 C C . ASN B 1 81 ? 85.142 20.409 38.466 1.00 30.08 81 ASN B C 1
ATOM 1548 O O . ASN B 1 81 ? 84.461 19.381 38.402 1.00 33.20 81 ASN B O 1
ATOM 1553 N N . LEU B 1 82 ? 85.944 20.793 37.489 1.00 25.22 82 LEU B N 1
ATOM 1554 C CA . LEU B 1 82 ? 86.102 20.025 36.268 1.00 26.44 82 LEU B CA 1
ATOM 1555 C C . LEU B 1 82 ? 87.580 19.985 35.981 1.00 28.51 82 LEU B C 1
ATOM 1556 O O . LEU B 1 82 ? 88.205 21.029 35.886 1.00 27.73 82 LEU B O 1
ATOM 1561 N N . ASP B 1 83 ? 88.151 18.802 35.822 1.00 28.39 83 ASP B N 1
ATOM 1562 C CA . ASP B 1 83 ? 89.569 18.732 35.481 1.00 29.87 83 ASP B CA 1
ATOM 1563 C C . ASP B 1 83 ? 89.836 18.583 33.977 1.00 28.92 83 ASP B C 1
ATOM 1564 O O . ASP B 1 83 ? 88.917 18.337 33.179 1.00 29.49 83 ASP B O 1
ATOM 1569 N N . SER B 1 84 ? 91.102 18.699 33.595 1.00 29.39 84 SER B N 1
ATOM 1570 C CA . SER B 1 84 ? 91.465 18.605 32.175 1.00 32.44 84 SER B CA 1
ATOM 1571 C C . SER B 1 84 ? 91.165 17.239 31.536 1.00 33.03 84 SER B C 1
ATOM 1572 O O . SER B 1 84 ? 91.052 17.145 30.316 1.00 34.80 84 SER B O 1
ATOM 1575 N N . GLU B 1 85 ? 91.010 16.200 32.353 1.00 33.80 85 GLU B N 1
ATOM 1576 C CA . GLU B 1 85 ? 90.673 14.877 31.840 1.00 36.41 85 GLU B CA 1
ATOM 1577 C C . GLU B 1 85 ? 89.156 14.691 31.580 1.00 34.47 85 GLU B C 1
ATOM 1578 O O . GLU B 1 85 ? 88.745 13.650 31.116 1.00 37.93 85 GLU B O 1
ATOM 1584 N N . GLY B 1 86 ? 88.332 15.688 31.854 1.00 32.34 86 GLY B N 1
ATOM 1585 C CA . GLY B 1 86 ? 86.894 15.563 31.720 1.00 31.38 86 GLY B CA 1
ATOM 1586 C C . GLY B 1 86 ? 86.153 15.073 32.949 1.00 30.11 86 GLY B C 1
ATOM 1587 O O . GLY B 1 86 ? 84.9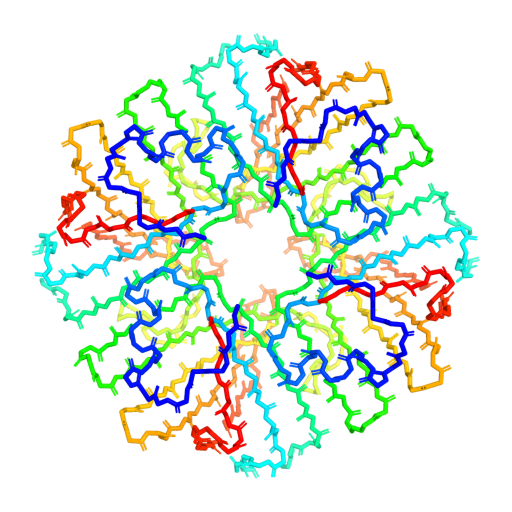28 14.950 32.905 1.00 30.41 86 GLY B O 1
ATOM 1588 N N . ASP B 1 87 ? 86.844 14.882 34.084 1.00 29.43 87 ASP B N 1
ATOM 1589 C CA . ASP B 1 87 ? 86.207 14.388 35.316 1.00 28.82 87 ASP B CA 1
ATOM 1590 C C . ASP B 1 87 ? 85.631 15.555 36.127 1.00 28.50 87 ASP B C 1
ATOM 1591 O O . ASP B 1 87 ? 86.337 16.512 36.449 1.00 26.27 87 ASP B O 1
ATOM 1596 N N . ALA B 1 88 ? 84.342 15.484 36.404 1.00 26.63 88 ALA B N 1
ATOM 1597 C CA . ALA B 1 88 ? 83.625 16.579 37.023 1.00 27.96 88 ALA B CA 1
ATOM 1598 C C . ALA B 1 88 ? 83.090 16.126 38.374 1.00 29.99 88 ALA B C 1
ATOM 1599 O O . ALA B 1 88 ? 82.704 14.973 38.536 1.00 29.16 88 ALA B O 1
ATOM 1601 N N . SER B 1 89 ? 83.115 17.025 39.345 1.00 31.08 89 SER B N 1
ATOM 1602 C CA . SER B 1 89 ? 82.412 16.797 40.601 1.00 35.48 89 SER B CA 1
ATOM 1603 C C . SER B 1 89 ? 81.613 18.018 41.002 1.00 33.79 89 SER B C 1
ATOM 1604 O O . SER B 1 89 ? 81.966 19.157 40.659 1.00 31.17 89 SER B O 1
ATOM 1607 N N . ILE B 1 90 ? 80.528 17.753 41.716 1.00 32.58 90 ILE B N 1
ATOM 1608 C CA . ILE B 1 90 ? 79.732 18.776 42.338 1.00 30.76 90 ILE B CA 1
ATOM 1609 C C . ILE B 1 90 ? 79.609 18.358 43.774 1.00 30.15 90 ILE B C 1
ATOM 1610 O O . ILE B 1 90 ? 79.102 17.275 44.097 1.00 29.69 90 ILE B O 1
ATOM 1615 N N . LYS B 1 91 ? 80.105 19.211 44.639 1.00 27.69 91 LYS B N 1
ATOM 1616 C CA . LYS B 1 91 ? 79.940 19.004 46.040 1.00 28.30 91 LYS B CA 1
ATOM 1617 C C . LYS B 1 91 ? 78.975 20.038 46.591 1.00 28.26 91 LYS B C 1
ATOM 1618 O O . LYS B 1 91 ? 79.233 21.246 46.462 1.00 25.77 91 LYS B O 1
ATOM 1624 N N . THR B 1 92 ? 77.880 19.574 47.202 1.00 26.22 92 THR B N 1
ATOM 1625 C CA . THR B 1 92 ? 76.866 20.475 47.742 1.00 26.53 92 THR B CA 1
ATOM 1626 C C . THR B 1 92 ? 76.920 20.411 49.251 1.00 27.27 92 THR B C 1
ATOM 1627 O O . THR B 1 92 ? 76.900 19.321 49.814 1.00 28.97 92 THR B O 1
ATOM 1631 N N . THR B 1 93 ? 77.037 21.566 49.897 1.00 25.62 93 THR B N 1
ATOM 1632 C CA . THR B 1 93 ? 77.066 21.676 51.347 1.00 26.55 93 THR B CA 1
ATOM 1633 C C . THR B 1 93 ? 75.821 22.443 51.768 1.00 26.66 93 THR B C 1
ATOM 1634 O O . THR B 1 93 ? 75.517 23.511 51.226 1.00 23.01 93 THR B O 1
ATOM 1638 N N . VAL B 1 94 ? 75.092 21.899 52.727 1.00 25.77 94 VAL B N 1
ATOM 1639 C CA . VAL B 1 94 ? 73.817 22.460 53.115 1.00 25.60 94 VAL B CA 1
ATOM 1640 C C . VAL B 1 94 ? 74.024 23.194 54.414 1.00 25.06 94 VAL B C 1
ATOM 1641 O O . VAL B 1 94 ? 74.540 22.621 55.365 1.00 26.65 94 VAL B O 1
ATOM 1645 N N . LEU B 1 95 ? 73.661 24.471 54.418 1.00 25.07 95 LEU B N 1
ATOM 1646 C CA . LEU B 1 95 ? 73.919 25.382 55.509 1.00 26.78 95 LEU B CA 1
ATOM 1647 C C . LEU B 1 95 ? 72.622 26.046 55.965 1.00 28.44 95 LEU B C 1
ATOM 1648 O O . LEU B 1 95 ? 71.807 26.466 55.145 1.00 28.13 95 LEU B O 1
ATOM 1653 N N . ASN B 1 96 ? 72.435 26.143 57.283 1.00 30.94 96 ASN B N 1
ATOM 1654 C CA . ASN B 1 96 ? 71.332 26.905 57.857 1.00 30.27 96 ASN B CA 1
ATOM 1655 C C . ASN B 1 96 ? 71.534 28.366 57.435 1.00 27.84 96 ASN B C 1
ATOM 1656 O O . ASN B 1 96 ? 72.608 28.928 57.607 1.00 27.16 96 ASN B O 1
ATOM 1661 N N . ALA B 1 97 ? 70.521 28.972 56.849 1.00 28.71 97 ALA B N 1
ATOM 1662 C CA . ALA B 1 97 ? 70.695 30.324 56.283 1.00 29.58 97 ALA B CA 1
ATOM 1663 C C . ALA B 1 97 ? 70.917 31.404 57.357 1.00 32.91 97 ALA B C 1
ATOM 1664 O O . ALA B 1 97 ? 71.643 32.379 57.126 1.00 32.80 97 ALA B O 1
ATOM 1666 N N . SER B 1 98 ? 70.270 31.219 58.513 1.00 35.39 98 SER B N 1
ATOM 1667 C CA . SER B 1 98 ? 70.360 32.144 59.633 1.00 39.18 98 SER B CA 1
ATOM 1668 C C . SER B 1 98 ? 71.709 32.036 60.340 1.00 40.19 98 SER B C 1
ATOM 1669 O O . SER B 1 98 ? 72.357 33.045 60.563 1.00 42.04 98 SER B O 1
ATOM 1672 N N . SER B 1 99 ? 72.125 30.815 60.667 1.00 37.63 99 SER B N 1
ATOM 1673 C CA . SER B 1 99 ? 73.332 30.591 61.499 1.00 38.92 99 SER B CA 1
ATOM 1674 C C . SER B 1 99 ? 74.585 30.200 60.745 1.00 38.55 99 SER B C 1
ATOM 1675 O O . SER B 1 99 ? 75.687 30.361 61.255 1.00 40.51 99 SER B O 1
ATOM 1678 N N . TYR B 1 100 ? 74.427 29.649 59.542 1.00 35.45 100 TYR B N 1
ATOM 1679 C CA . TYR B 1 100 ? 75.547 29.068 58.807 1.00 33.55 100 TYR B CA 1
ATOM 1680 C C . TYR B 1 100 ? 76.085 27.722 59.341 1.00 33.91 100 TYR B C 1
ATOM 1681 O O . TYR B 1 100 ? 77.057 27.204 58.818 1.00 32.79 100 TYR B O 1
ATOM 1690 N N . GLU B 1 101 ? 75.385 27.115 60.283 1.00 35.90 101 GLU B N 1
ATOM 1691 C CA . GLU B 1 101 ? 75.701 25.765 60.708 1.00 42.72 101 GLU B CA 1
ATOM 1692 C C . GLU B 1 101 ? 75.525 24.796 59.517 1.00 41.56 101 GLU B C 1
ATOM 1693 O O . GLU B 1 101 ? 74.536 24.854 58.787 1.00 39.42 101 GLU B O 1
ATOM 1699 N N . ARG B 1 102 ? 76.504 23.916 59.340 1.00 40.88 102 ARG B N 1
ATOM 1700 C CA . ARG B 1 102 ? 76.486 22.883 58.312 1.00 41.81 102 ARG B CA 1
ATOM 1701 C C . ARG B 1 102 ? 75.509 21.773 58.686 1.00 40.61 102 ARG B C 1
ATOM 1702 O O . ARG B 1 102 ? 75.622 21.198 59.763 1.00 41.03 102 ARG B O 1
ATOM 1710 N N . LEU B 1 103 ? 74.553 21.480 57.816 1.00 38.08 103 LEU B N 1
ATOM 1711 C CA . LEU B 1 103 ? 73.581 20.420 58.068 1.00 40.41 103 LEU B CA 1
ATOM 1712 C C . LEU B 1 103 ? 73.922 19.106 57.402 1.00 40.34 103 LEU B C 1
ATOM 1713 O O . LEU B 1 103 ? 73.391 18.071 57.762 1.00 39.92 103 LEU B O 1
ATOM 1718 N N . GLY B 1 104 ? 74.757 19.145 56.387 1.00 38.80 104 GLY B N 1
ATOM 1719 C CA . GLY B 1 104 ? 75.033 17.963 55.630 1.00 37.92 104 GLY B CA 1
ATOM 1720 C C . GLY B 1 104 ? 75.749 18.343 54.373 1.00 39.04 104 GLY B C 1
ATOM 1721 O O . GLY B 1 104 ? 75.892 19.542 54.018 1.00 31.70 104 GLY B O 1
ATOM 1722 N N . SER B 1 105 ? 76.222 17.315 53.697 1.00 40.10 105 SER B N 1
ATOM 1723 C CA . SER B 1 105 ? 76.862 17.509 52.420 1.00 43.45 105 SER B CA 1
ATOM 1724 C C . SER B 1 105 ? 76.736 16.267 51.620 1.00 47.93 105 SER B C 1
ATOM 1725 O O . SER B 1 105 ? 76.518 15.183 52.164 1.00 52.74 105 SER B O 1
ATOM 1728 N N . TYR B 1 106 ? 76.809 16.428 50.316 1.00 46.32 106 TYR B N 1
ATOM 1729 C CA . TYR B 1 106 ? 76.827 15.282 49.448 1.00 47.24 106 TYR B CA 1
ATOM 1730 C C . TYR B 1 106 ? 77.505 15.663 48.158 1.00 44.26 106 TYR B C 1
ATOM 1731 O O . TYR B 1 106 ? 77.645 16.854 47.841 1.00 36.64 106 TYR B O 1
ATOM 1740 N N . GLN B 1 107 ? 77.943 14.640 47.440 1.00 41.01 107 GLN B N 1
ATOM 1741 C CA . GLN B 1 107 ? 78.767 14.831 46.263 1.00 42.24 107 GLN B CA 1
ATOM 1742 C C . GLN B 1 107 ? 78.357 13.942 45.101 1.00 39.98 107 GLN B C 1
ATOM 1743 O O . GLN B 1 107 ? 77.968 12.769 45.298 1.00 37.05 107 GLN B O 1
ATOM 1757 N N . ASN B 1 109 ? 79.672 12.788 41.028 1.00 31.31 109 ASN B N 1
ATOM 1758 C CA . ASN B 1 109 ? 80.755 12.738 40.074 1.00 32.22 109 ASN B CA 1
ATOM 1759 C C . ASN B 1 109 ? 80.230 12.369 38.720 1.00 32.47 109 ASN B C 1
ATOM 1760 O O . ASN B 1 109 ? 79.378 11.501 38.610 1.00 30.95 109 ASN B O 1
ATOM 1765 N N . CYS B 1 110 ? 80.726 13.066 37.698 1.00 31.56 110 CYS B N 1
ATOM 1766 C CA . CYS B 1 110 ? 80.241 12.922 36.321 1.00 34.38 110 CYS B CA 1
ATOM 1767 C C . CYS B 1 110 ? 81.394 13.126 35.390 1.00 31.82 110 CYS B C 1
ATOM 1768 O O . CYS B 1 110 ? 82.479 13.511 35.820 1.00 28.47 110 CYS B O 1
ATOM 1771 N N . LYS B 1 111 ? 81.123 12.888 34.113 1.00 31.02 111 LYS B N 1
ATOM 1772 C CA . LYS B 1 111 ? 82.071 13.136 33.080 1.00 33.96 111 LYS B CA 1
ATOM 1773 C C . LYS B 1 111 ? 81.529 14.189 32.157 1.00 31.52 111 LYS B C 1
ATOM 1774 O O . LYS B 1 111 ? 80.333 14.224 31.851 1.00 29.13 111 LYS B O 1
ATOM 1780 N N . LEU B 1 112 ? 82.431 15.053 31.723 1.00 30.48 112 LEU B N 1
ATOM 1781 C CA . LEU B 1 112 ? 82.128 16.094 30.764 1.00 30.86 112 LEU B CA 1
ATOM 1782 C C . LEU B 1 112 ? 81.578 15.455 29.508 1.00 34.38 112 LEU B C 1
ATOM 1783 O O . LEU B 1 112 ? 82.122 14.452 29.044 1.00 31.82 112 LEU B O 1
ATOM 1788 N N . GLY B 1 113 ? 80.505 16.031 28.968 1.00 35.08 113 GLY B N 1
ATOM 1789 C CA . GLY B 1 113 ? 79.922 15.553 27.743 1.00 38.57 113 GLY B CA 1
ATOM 1790 C C . GLY B 1 113 ? 78.900 14.477 27.994 1.00 41.90 113 GLY B C 1
ATOM 1791 O O . GLY B 1 113 ? 78.063 14.242 27.144 1.00 46.16 113 GLY B O 1
ATOM 1792 N N . ASP B 1 114 ? 78.977 13.822 29.152 1.00 40.76 114 ASP B N 1
ATOM 1793 C CA . ASP B 1 114 ? 78.045 12.784 29.528 1.00 45.24 114 ASP B CA 1
ATOM 1794 C C . ASP B 1 114 ? 76.921 13.170 30.525 1.00 41.06 114 ASP B C 1
ATOM 1795 O O . ASP B 1 114 ? 75.825 13.509 30.087 1.00 43.82 114 ASP B O 1
ATOM 1800 N N . GLY B 1 115 ? 77.195 13.163 31.832 1.00 37.02 115 GLY B N 1
ATOM 1801 C CA . GLY B 1 115 ? 76.338 13.742 32.862 1.00 34.49 115 GLY B CA 1
ATOM 1802 C C . GLY B 1 115 ? 76.554 15.244 33.095 1.00 34.43 115 GLY B C 1
ATOM 1803 O O . GLY B 1 115 ? 75.678 15.923 33.600 1.00 33.43 115 GLY B O 1
ATOM 1804 N N . PHE B 1 116 ? 77.718 15.762 32.719 1.00 30.11 116 PHE B N 1
ATOM 1805 C CA . PHE B 1 116 ? 78.095 17.165 32.995 1.00 28.96 116 PHE B CA 1
ATOM 1806 C C . PHE B 1 116 ? 78.359 17.925 31.684 1.00 28.57 116 PHE B C 1
ATOM 1807 O O . PHE B 1 116 ? 79.307 17.628 30.939 1.00 26.58 116 PHE B O 1
ATOM 1815 N N . LYS B 1 117 ? 77.513 18.891 31.368 1.00 26.45 117 LYS B N 1
ATOM 1816 C CA . LYS B 1 117 ? 77.651 19.626 30.119 1.00 26.49 117 LYS B CA 1
ATOM 1817 C C . LYS B 1 117 ? 77.786 21.065 30.434 1.00 26.58 117 LYS B C 1
ATOM 1818 O O . LYS B 1 117 ? 77.268 21.541 31.444 1.00 28.75 117 LYS B O 1
ATOM 1824 N N . VAL B 1 118 ? 78.498 21.756 29.550 1.00 26.24 118 VAL B N 1
ATOM 1825 C CA . VAL B 1 118 ? 78.852 23.133 29.765 1.00 26.66 118 VAL B CA 1
ATOM 1826 C C . VAL B 1 118 ? 78.563 23.914 28.465 1.00 27.15 118 VAL B C 1
ATOM 1827 O O . VAL B 1 118 ? 78.895 23.450 27.356 1.00 25.06 118 VAL B O 1
ATOM 1831 N N . PHE B 1 119 ? 77.963 25.099 28.634 1.00 25.67 119 PHE B N 1
ATOM 1832 C CA . PHE B 1 119 ? 77.524 25.976 27.541 1.00 28.37 119 PHE B CA 1
ATOM 1833 C C . PHE B 1 119 ? 78.038 27.390 27.724 1.00 28.85 119 PHE B C 1
ATOM 1834 O O . PHE B 1 119 ? 78.195 27.863 28.835 1.00 25.90 119 PHE B O 1
ATOM 1842 N N . GLY B 1 120 ? 78.340 28.056 26.610 1.00 30.87 120 GLY B N 1
ATOM 1843 C CA . GLY B 1 120 ? 78.867 29.422 26.656 1.00 33.88 120 GLY B CA 1
ATOM 1844 C C . GLY B 1 120 ? 78.896 30.072 25.281 1.00 37.25 120 GLY B C 1
ATOM 1845 O O . GLY B 1 120 ? 79.064 29.391 24.244 1.00 37.88 120 GLY B O 1
ATOM 1847 N N . ALA C 1 1 ? 66.486 34.769 22.501 1.00 59.32 1 ALA C N 1
ATOM 1848 C CA . ALA C 1 1 ? 65.390 34.265 23.395 1.00 57.99 1 ALA C CA 1
ATOM 1849 C C . ALA C 1 1 ? 63.998 34.481 22.788 1.00 55.26 1 ALA C C 1
ATOM 1850 O O . ALA C 1 1 ? 63.661 35.596 22.388 1.00 60.31 1 ALA C O 1
ATOM 1852 N N . VAL C 1 2 ? 63.201 33.415 22.738 1.00 47.77 2 VAL C N 1
ATOM 1853 C CA . VAL C 1 2 ? 61.816 33.483 22.262 1.00 44.74 2 VAL C CA 1
ATOM 1854 C C . VAL C 1 2 ? 60.911 32.867 23.299 1.00 39.73 2 VAL C C 1
ATOM 1855 O O . VAL C 1 2 ? 61.381 32.238 24.231 1.00 37.53 2 VAL C O 1
ATOM 1859 N N . GLU C 1 3 ? 59.610 33.019 23.106 1.00 38.27 3 GLU C N 1
ATOM 1860 C CA . GLU C 1 3 ? 58.635 32.347 23.959 1.00 37.68 3 GLU C CA 1
ATOM 1861 C C . GLU C 1 3 ? 58.732 30.819 23.801 1.00 36.94 3 GLU C C 1
ATOM 1862 O O . GLU C 1 3 ? 58.881 30.317 22.685 1.00 41.60 3 GLU C O 1
ATOM 1868 N N . LEU C 1 4 ? 58.692 30.097 24.918 1.00 30.57 4 LEU C N 1
ATOM 1869 C CA . LEU C 1 4 ? 58.801 28.649 24.923 1.00 29.89 4 LEU C CA 1
ATOM 1870 C C . LEU C 1 4 ? 57.391 28.182 25.176 1.00 31.48 4 LEU C C 1
ATOM 1871 O O . LEU C 1 4 ? 56.897 28.195 26.315 1.00 30.27 4 LEU C O 1
ATOM 1876 N N . ASN C 1 5 ? 56.704 27.860 24.084 1.00 32.49 5 ASN C N 1
ATOM 1877 C CA . ASN C 1 5 ? 55.253 27.630 24.154 1.00 35.26 5 ASN C CA 1
ATOM 1878 C C . ASN C 1 5 ? 54.819 26.379 24.875 1.00 32.92 5 ASN C C 1
ATOM 1879 O O . ASN C 1 5 ? 53.853 26.412 25.615 1.00 35.49 5 ASN C O 1
ATOM 1884 N N . THR C 1 6 ? 55.518 25.273 24.682 1.00 32.12 6 THR C N 1
ATOM 1885 C CA . THR C 1 6 ? 55.108 24.000 25.264 1.00 31.90 6 THR C CA 1
ATOM 1886 C C . THR C 1 6 ? 56.057 23.598 26.381 1.00 29.11 6 THR C C 1
ATOM 1887 O O . THR C 1 6 ? 57.175 24.069 26.425 1.00 25.41 6 THR C O 1
ATOM 1891 N N . PHE C 1 7 ? 55.599 22.707 27.251 1.00 27.26 7 PHE C N 1
ATOM 1892 C CA . PHE C 1 7 ? 56.433 22.118 28.260 1.00 28.80 7 PHE C CA 1
ATOM 1893 C C . PHE C 1 7 ? 57.704 21.466 27.677 1.00 29.28 7 PHE C C 1
ATOM 1894 O O . PHE C 1 7 ? 58.788 21.668 28.222 1.00 26.20 7 PHE C O 1
ATOM 1902 N N . GLN C 1 8 ? 57.577 20.732 26.567 1.00 32.00 8 GLN C N 1
ATOM 1903 C CA . GLN C 1 8 ? 58.736 20.142 25.922 1.00 31.92 8 GLN C CA 1
ATOM 1904 C C . GLN C 1 8 ? 59.722 21.204 25.428 1.00 30.05 8 GLN C C 1
ATOM 1905 O O . GLN C 1 8 ? 60.927 20.993 25.513 1.00 28.12 8 GLN C O 1
ATOM 1911 N N . ASN C 1 9 ? 59.228 22.307 24.863 1.00 29.25 9 ASN C N 1
ATOM 1912 C CA . ASN C 1 9 ? 60.099 23.393 24.445 1.00 28.95 9 ASN C CA 1
ATOM 1913 C C . ASN C 1 9 ? 60.923 23.894 25.651 1.00 26.44 9 ASN C C 1
ATOM 1914 O O . ASN C 1 9 ? 62.096 24.191 25.534 1.00 27.37 9 ASN C O 1
ATOM 1919 N N . ILE C 1 10 ? 60.295 23.978 26.814 1.00 24.32 10 ILE C N 1
ATOM 1920 C CA . ILE C 1 10 ? 60.965 24.536 27.986 1.00 22.23 10 ILE C CA 1
ATOM 1921 C C . ILE C 1 10 ? 62.057 23.560 28.459 1.00 22.57 10 ILE C C 1
ATOM 1922 O O . ILE C 1 10 ? 63.173 23.971 28.818 1.00 21.05 10 ILE C O 1
ATOM 1927 N N . VAL C 1 11 ? 61.714 22.283 28.511 1.00 22.37 11 VAL C N 1
ATOM 1928 C CA . VAL C 1 11 ? 62.654 21.265 28.950 1.00 24.28 11 VAL C CA 1
ATOM 1929 C C . VAL C 1 11 ? 63.850 21.212 27.978 1.00 23.87 11 VAL C C 1
ATOM 1930 O O . VAL C 1 11 ? 65.010 21.187 28.416 1.00 21.10 11 VAL C O 1
ATOM 1934 N N . ASP C 1 12 ? 63.569 21.204 26.673 1.00 24.30 12 ASP C N 1
ATOM 1935 C CA . ASP C 1 12 ? 64.625 21.266 25.673 1.00 28.05 12 ASP C CA 1
ATOM 1936 C C . ASP C 1 12 ? 65.543 22.503 25.801 1.00 28.09 12 ASP C C 1
ATOM 1937 O O . ASP C 1 12 ? 66.751 22.380 25.599 1.00 29.80 12 ASP C O 1
ATOM 1942 N N . ALA C 1 13 ? 64.984 23.657 26.156 1.00 26.00 13 ALA C N 1
ATOM 1943 C CA . ALA C 1 13 ? 65.772 24.874 26.328 1.00 26.35 13 ALA C CA 1
ATOM 1944 C C . ALA C 1 13 ? 66.674 24.778 27.556 1.00 23.96 13 ALA C C 1
ATOM 1945 O O . ALA C 1 13 ? 67.833 25.163 27.521 1.00 24.60 13 ALA C O 1
ATOM 1947 N N . ILE C 1 14 ? 66.154 24.254 28.638 1.00 22.65 14 ILE C N 1
ATOM 1948 C CA . ILE C 1 14 ? 66.988 24.031 29.810 1.00 23.22 14 ILE C CA 1
ATOM 1949 C C . ILE C 1 14 ? 68.154 23.066 29.479 1.00 23.96 14 ILE C C 1
ATOM 1950 O O . ILE C 1 14 ? 69.311 23.328 29.837 1.00 22.51 14 ILE C O 1
ATOM 1955 N N . ALA C 1 15 ? 67.838 21.977 28.785 1.00 22.49 15 ALA C N 1
ATOM 1956 C CA . ALA C 1 15 ? 68.807 20.917 28.526 1.00 24.72 15 ALA C CA 1
ATOM 1957 C C . ALA C 1 15 ? 69.932 21.384 27.622 1.00 25.88 15 ALA C C 1
ATOM 1958 O O . ALA C 1 15 ? 71.064 20.971 27.809 1.00 25.39 15 ALA C O 1
ATOM 1960 N N . GLU C 1 16 ? 69.631 22.360 26.768 1.00 28.11 16 GLU C N 1
ATOM 1961 C CA . GLU C 1 16 ? 70.599 23.084 25.933 1.00 29.38 16 GLU C CA 1
ATOM 1962 C C . GLU C 1 16 ? 71.272 24.292 26.581 1.00 28.09 16 GLU C C 1
ATOM 1963 O O . GLU C 1 16 ? 71.836 25.102 25.901 1.00 26.64 16 GLU C O 1
ATOM 1969 N N . GLY C 1 17 ? 71.201 24.447 27.893 1.00 27.60 17 GLY C N 1
ATOM 1970 C CA . GLY C 1 17 ? 71.937 25.512 28.535 1.00 26.75 17 GLY C CA 1
ATOM 1971 C C . GLY C 1 17 ? 71.355 26.920 28.456 1.00 26.08 17 GLY C C 1
ATOM 1972 O O . GLY C 1 17 ? 72.019 27.857 28.846 1.00 25.74 17 GLY C O 1
ATOM 1973 N N . LYS C 1 18 ? 70.135 27.109 27.961 1.00 23.96 18 LYS C N 1
ATOM 1974 C CA . LYS C 1 18 ? 69.557 28.461 27.905 1.00 25.02 18 LYS C CA 1
ATOM 1975 C C . LYS C 1 18 ? 69.095 28.983 29.273 1.00 25.86 18 LYS C C 1
ATOM 1976 O O . LYS C 1 18 ? 68.566 28.238 30.099 1.00 25.36 18 LYS C O 1
ATOM 1982 N N . ARG C 1 19 ? 69.287 30.271 29.500 1.00 27.64 19 ARG C N 1
ATOM 1983 C CA . ARG C 1 19 ? 68.813 30.883 30.729 1.00 27.10 19 ARG C CA 1
ATOM 1984 C C . ARG C 1 19 ? 67.320 31.191 30.541 1.00 25.34 19 ARG C C 1
ATOM 1985 O O . ARG C 1 19 ? 66.902 31.772 29.531 1.00 27.73 19 ARG C O 1
ATOM 1993 N N . ILE C 1 20 ? 66.518 30.759 31.504 1.00 24.06 20 ILE C N 1
ATOM 1994 C CA . ILE C 1 20 ? 65.051 30.889 31.457 1.00 24.89 20 ILE C CA 1
ATOM 1995 C C . ILE C 1 20 ? 64.481 32.162 32.144 1.00 23.03 20 ILE C C 1
ATOM 1996 O O . ILE C 1 20 ? 64.909 32.534 33.248 1.00 22.01 20 ILE C O 1
ATOM 2001 N N . THR C 1 21 ? 63.472 32.791 31.528 1.00 20.99 21 THR C N 1
ATOM 2002 C CA . THR C 1 21 ? 62.765 33.897 32.142 1.00 21.71 21 THR C CA 1
ATOM 2003 C C . THR C 1 21 ? 61.274 33.554 32.280 1.00 21.28 21 THR C C 1
ATOM 2004 O O . THR C 1 21 ? 60.635 33.055 31.328 1.00 20.62 21 THR C O 1
ATOM 2008 N N . PHE C 1 22 ? 60.755 33.771 33.490 1.00 20.31 22 PHE C N 1
ATOM 2009 C CA . PHE C 1 22 ? 59.319 33.637 33.815 1.00 21.06 22 PHE C CA 1
ATOM 2010 C C . PHE C 1 22 ? 58.634 34.989 33.832 1.00 20.46 22 PHE C C 1
ATOM 2011 O O . PHE C 1 22 ? 59.127 35.956 34.498 1.00 19.96 22 PHE C O 1
ATOM 2019 N N . VAL C 1 23 ? 57.524 35.076 33.091 1.00 20.27 23 VAL C N 1
ATOM 2020 C CA . VAL C 1 23 ? 56.725 36.293 33.034 1.00 20.73 23 VAL C CA 1
ATOM 2021 C C . VAL C 1 23 ? 55.305 35.937 33.469 1.00 21.18 23 VAL C C 1
ATOM 2022 O O . VAL C 1 23 ? 54.645 35.099 32.843 1.00 21.13 23 VAL C O 1
ATOM 2026 N N . ILE C 1 24 ? 54.865 36.579 34.542 1.00 20.23 24 ILE C N 1
ATOM 2027 C CA . ILE C 1 24 ? 53.641 36.230 35.169 1.00 23.82 24 ILE C CA 1
ATOM 2028 C C . ILE C 1 24 ? 52.684 37.398 35.077 1.00 23.91 24 ILE C C 1
ATOM 2029 O O . ILE C 1 24 ? 53.008 38.521 35.490 1.00 25.85 24 ILE C O 1
ATOM 2034 N N . ASN C 1 25 ? 51.485 37.118 34.595 1.00 24.83 25 ASN C N 1
ATOM 2035 C CA . ASN C 1 25 ? 50.404 38.112 34.511 1.00 27.83 25 ASN C CA 1
ATOM 2036 C C . ASN C 1 25 ? 49.411 37.748 35.559 1.00 27.40 25 ASN C C 1
ATOM 2037 O O . ASN C 1 25 ? 48.585 36.869 35.364 1.00 26.35 25 ASN C O 1
ATOM 2042 N N . LEU C 1 26 ? 49.539 38.411 36.691 1.00 30.31 26 LEU C N 1
ATOM 2043 C CA . LEU C 1 26 ? 48.770 38.126 37.898 1.00 33.89 26 LEU C CA 1
ATOM 2044 C C . LEU C 1 26 ? 47.265 38.143 37.745 1.00 35.96 26 LEU C C 1
ATOM 2045 O O . LEU C 1 26 ? 46.580 37.374 38.424 1.00 38.57 26 LEU C O 1
ATOM 2050 N N . LYS C 1 27 ? 46.752 39.001 36.867 1.00 37.60 27 LYS C N 1
ATOM 2051 C CA . LYS C 1 27 ? 45.317 39.101 36.677 1.00 41.59 27 LYS C CA 1
ATOM 2052 C C . LYS C 1 27 ? 44.768 37.878 35.928 1.00 40.34 27 LYS C C 1
ATOM 2053 O O . LYS C 1 27 ? 43.582 37.657 35.942 1.00 38.13 27 LYS C O 1
ATOM 2059 N N . LYS C 1 28 ? 45.636 37.110 35.272 1.00 36.64 28 LYS C N 1
ATOM 2060 C CA . LYS C 1 28 ? 45.250 35.869 34.662 1.00 37.00 28 LYS C CA 1
ATOM 2061 C C . LYS C 1 28 ? 45.572 34.672 35.544 1.00 35.59 28 LYS C C 1
ATOM 2062 O O . LYS C 1 28 ? 45.486 33.552 35.081 1.00 33.86 28 LYS C O 1
ATOM 2068 N N . CYS C 1 29 ? 45.895 34.916 36.797 1.00 33.39 29 CYS C N 1
ATOM 2069 C CA . CYS C 1 29 ? 46.178 33.850 37.745 1.00 35.57 29 CYS C CA 1
ATOM 2070 C C . CYS C 1 29 ? 45.178 33.890 38.889 1.00 38.36 29 CYS C C 1
ATOM 2071 O O . CYS C 1 29 ? 44.555 34.898 39.174 1.00 37.71 29 CYS C O 1
ATOM 2074 N N . THR C 1 30 ? 45.003 32.763 39.531 1.00 39.23 30 THR C N 1
ATOM 2075 C CA . THR C 1 30 ? 44.001 32.686 40.567 1.00 42.61 30 THR C CA 1
ATOM 2076 C C . THR C 1 30 ? 44.722 32.687 41.862 1.00 46.31 30 THR C C 1
ATOM 2077 O O . THR C 1 30 ? 45.724 31.992 42.000 1.00 45.24 30 THR C O 1
ATOM 2081 N N . SER C 1 31 ? 44.210 33.476 42.798 1.00 51.84 31 SER C N 1
ATOM 2082 C CA . SER C 1 31 ? 44.775 33.579 44.128 1.00 57.10 31 SER C CA 1
ATOM 2083 C C . SER C 1 31 ? 43.703 33.606 45.209 1.00 60.60 31 SER C C 1
ATOM 2084 O O . SER C 1 31 ? 42.534 33.890 44.956 1.00 55.35 31 SER C O 1
ATOM 2087 N N . GLU C 1 32 ? 44.163 33.343 46.425 1.00 68.45 32 GLU C N 1
ATOM 2088 C CA . GLU C 1 32 ? 43.320 33.190 47.613 1.00 73.78 32 GLU C CA 1
ATOM 2089 C C . GLU C 1 32 ? 42.812 34.583 47.976 1.00 76.65 32 GLU C C 1
ATOM 2090 O O . GLU C 1 32 ? 41.619 34.793 48.221 1.00 76.66 32 GLU C O 1
ATOM 2104 N N . PRO C 1 34 ? 42.842 38.467 46.399 1.00 92.95 34 PRO C N 1
ATOM 2105 C CA . PRO C 1 34 ? 43.039 39.021 45.071 1.00 92.55 34 PRO C CA 1
ATOM 2106 C C . PRO C 1 34 ? 44.312 39.876 45.053 1.00 92.05 34 PRO C C 1
ATOM 2107 O O . PRO C 1 34 ? 44.611 40.588 46.023 1.00 88.20 34 PRO C O 1
ATOM 2111 N N . LEU C 1 35 ? 45.062 39.764 43.966 1.00 92.99 35 LEU C N 1
ATOM 2112 C CA . LEU C 1 35 ? 46.338 40.467 43.804 1.00 93.52 35 LEU C CA 1
ATOM 2113 C C . LEU C 1 35 ? 46.108 41.538 42.758 1.00 90.76 35 LEU C C 1
ATOM 2114 O O . LEU C 1 35 ? 45.401 41.303 41.773 1.00 86.78 35 LEU C O 1
ATOM 2119 N N . ASN C 1 36 ? 46.702 42.708 42.962 1.00 90.21 36 ASN C N 1
ATOM 2120 C CA . ASN C 1 36 ? 46.555 43.797 42.005 1.00 89.26 36 ASN C CA 1
ATOM 2121 C C . ASN C 1 36 ? 47.249 43.493 40.707 1.00 79.05 36 ASN C C 1
ATOM 2122 O O . ASN C 1 36 ? 48.308 42.862 40.675 1.00 80.49 36 ASN C O 1
ATOM 2127 N N . SER C 1 37 ? 46.615 43.950 39.641 1.00 71.62 37 SER C N 1
ATOM 2128 C CA . SER C 1 37 ? 47.058 43.676 38.295 1.00 66.17 37 SER C CA 1
ATOM 2129 C C . SER C 1 37 ? 48.511 44.157 38.126 1.00 59.04 37 SER C C 1
ATOM 2130 O O . SER C 1 37 ? 48.849 45.310 38.384 1.00 55.55 37 SER C O 1
ATOM 2133 N N . ALA C 1 38 ? 49.367 43.215 37.782 1.00 50.75 38 ALA C N 1
ATOM 2134 C CA . ALA C 1 38 ? 50.767 43.490 37.573 1.00 43.66 38 ALA C CA 1
ATOM 2135 C C . ALA C 1 38 ? 51.301 42.395 36.694 1.00 39.35 38 ALA C C 1
ATOM 2136 O O . ALA C 1 38 ? 50.754 41.272 36.624 1.00 36.71 38 ALA C O 1
ATOM 2138 N N . ILE C 1 39 ? 52.362 42.731 36.002 1.00 30.59 39 ILE C N 1
ATOM 2139 C CA . ILE C 1 39 ? 53.122 41.777 35.271 1.00 29.38 39 ILE C CA 1
ATOM 2140 C C . ILE C 1 39 ? 54.425 41.668 36.014 1.00 28.03 39 ILE C C 1
ATOM 2141 O O . ILE C 1 39 ? 55.025 42.680 36.320 1.00 28.27 39 ILE C O 1
ATOM 2146 N N . VAL C 1 40 ? 54.890 40.445 36.253 1.00 27.64 40 VAL C N 1
ATOM 2147 C CA . VAL C 1 40 ? 56.131 40.193 36.993 1.00 27.83 40 VAL C CA 1
ATOM 2148 C C . VAL C 1 40 ? 57.021 39.283 36.169 1.00 25.77 40 VAL C C 1
ATOM 2149 O O . VAL C 1 40 ? 56.581 38.228 35.702 1.00 22.79 40 VAL C O 1
ATOM 2153 N N . SER C 1 41 ? 58.261 39.716 36.001 1.00 23.94 41 SER C N 1
ATOM 2154 C CA . SER C 1 41 ? 59.269 39.015 35.259 1.00 22.52 41 SER C CA 1
ATOM 2155 C C . SER C 1 41 ? 60.423 38.708 36.201 1.00 22.84 41 SER C C 1
ATOM 2156 O O . SER C 1 41 ? 60.914 39.594 36.920 1.00 21.97 41 SER C O 1
ATOM 2159 N N . VAL C 1 42 ? 60.876 37.459 36.153 1.00 20.67 42 VAL C N 1
ATOM 2160 C CA . VAL C 1 42 ? 61.977 36.965 36.974 1.00 21.82 42 VAL C CA 1
ATOM 2161 C C . VAL C 1 42 ? 62.838 36.017 36.153 1.00 19.89 42 VAL C C 1
ATOM 2162 O O . VAL C 1 42 ? 62.322 35.105 35.536 1.00 18.05 42 VAL C O 1
ATOM 2166 N N . THR C 1 43 ? 64.150 36.236 36.163 1.00 20.31 43 THR C N 1
ATOM 2167 C CA . THR C 1 43 ? 65.113 35.289 35.597 1.00 21.87 43 THR C CA 1
ATOM 2168 C C . THR C 1 43 ? 66.013 34.692 36.685 1.00 21.71 43 THR C C 1
ATOM 2169 O O . THR C 1 43 ? 66.965 35.296 37.100 1.00 22.90 43 THR C O 1
ATOM 2173 N N . PRO C 1 44 ? 65.734 33.482 37.107 1.00 23.30 44 PRO C N 1
ATOM 2174 C CA . PRO C 1 44 ? 66.630 32.814 38.076 1.00 23.44 44 PRO C CA 1
ATOM 2175 C C . PRO C 1 44 ? 67.897 32.316 37.410 1.00 23.12 44 PRO C C 1
ATOM 2176 O O . PRO C 1 44 ? 67.873 32.006 36.198 1.00 20.97 44 PRO C O 1
ATOM 2180 N N . ASN C 1 45 ? 69.004 32.243 38.160 1.00 21.83 45 ASN C N 1
ATOM 2181 C CA . ASN C 1 45 ? 70.240 31.753 37.567 1.00 22.17 45 ASN C CA 1
ATOM 2182 C C . ASN C 1 45 ? 70.327 30.217 37.578 1.00 22.04 45 ASN C C 1
ATOM 2183 O O . ASN C 1 45 ? 71.318 29.670 37.112 1.00 24.78 45 ASN C O 1
ATOM 2188 N N . ALA C 1 46 ? 69.311 29.557 38.143 1.00 21.00 46 ALA C N 1
ATOM 2189 C CA . ALA C 1 46 ? 69.235 28.116 38.234 1.00 20.25 46 ALA C CA 1
ATOM 2190 C C . ALA C 1 46 ? 67.802 27.645 37.993 1.00 21.91 46 ALA C C 1
ATOM 2191 O O . ALA C 1 46 ? 66.840 28.332 38.334 1.00 22.15 46 ALA C O 1
ATOM 2193 N N . VAL C 1 47 ? 67.674 26.446 37.446 1.00 23.08 47 VAL C N 1
ATOM 2194 C CA . VAL C 1 47 ? 66.388 25.842 37.166 1.00 23.72 47 VAL C CA 1
ATOM 2195 C C . VAL C 1 47 ? 66.605 24.314 37.129 1.00 24.18 47 VAL C C 1
ATOM 2196 O O . VAL C 1 47 ? 67.735 23.859 36.893 1.00 23.45 47 VAL C O 1
ATOM 2208 N N . VAL C 1 49 ? 64.757 20.380 36.000 1.00 22.72 49 VAL C N 1
ATOM 2209 C CA . VAL C 1 49 ? 63.680 19.559 35.428 1.00 25.78 49 VAL C CA 1
ATOM 2210 C C . VAL C 1 49 ? 63.662 18.283 36.230 1.00 27.31 49 VAL C C 1
ATOM 2211 O O . VAL C 1 49 ? 64.677 17.623 36.319 1.00 27.32 49 VAL C O 1
ATOM 2215 N N . ILE C 1 50 ? 62.526 17.972 36.850 1.00 29.05 50 ILE C N 1
ATOM 2216 C CA . ILE C 1 50 ? 62.401 16.809 37.742 1.00 32.40 50 ILE C CA 1
ATOM 2217 C C . ILE C 1 50 ? 61.652 15.708 36.996 1.00 35.80 50 ILE C C 1
ATOM 2218 O O . ILE C 1 50 ? 60.486 15.886 36.572 1.00 33.01 50 ILE C O 1
ATOM 2223 N N . GLY C 1 51 ? 62.326 14.577 36.818 1.00 39.67 51 GLY C N 1
ATOM 2224 C CA . GLY C 1 51 ? 61.768 13.491 36.019 1.00 45.44 51 GLY C CA 1
ATOM 2225 C C . GLY C 1 51 ? 61.658 14.092 34.644 1.00 46.73 51 GLY C C 1
ATOM 2226 O O . GLY C 1 51 ? 62.473 14.914 34.281 1.00 51.23 51 GLY C O 1
ATOM 2227 N N . ASP C 1 52 ? 60.632 13.747 33.891 1.00 49.99 52 ASP C N 1
ATOM 2228 C CA . ASP C 1 52 ? 60.335 14.523 32.692 1.00 53.91 52 ASP C CA 1
ATOM 2229 C C . ASP C 1 52 ? 59.007 15.243 32.894 1.00 48.88 52 ASP C C 1
ATOM 2230 O O . ASP C 1 52 ? 58.322 15.583 31.928 1.00 51.44 52 ASP C O 1
ATOM 2235 N N . SER C 1 53 ? 58.658 15.503 34.152 1.00 41.76 53 SER C N 1
ATOM 2236 C CA . SER C 1 53 ? 57.292 15.885 34.488 1.00 39.43 53 SER C CA 1
ATOM 2237 C C . SER C 1 53 ? 57.092 17.260 35.131 1.00 32.87 53 SER C C 1
ATOM 2238 O O . SER C 1 53 ? 55.945 17.737 35.192 1.00 28.75 53 SER C O 1
ATOM 2241 N N . ARG C 1 54 ? 58.165 17.855 35.669 1.00 30.09 54 ARG C N 1
ATOM 2242 C CA . ARG C 1 54 ? 58.085 19.149 36.396 1.00 30.01 54 ARG C CA 1
ATOM 2243 C C . ARG C 1 54 ? 59.301 20.006 36.148 1.00 26.01 54 ARG C C 1
ATOM 2244 O O . ARG C 1 54 ? 60.393 19.488 36.072 1.00 25.84 54 ARG C O 1
ATOM 2252 N N . VAL C 1 55 ? 59.097 21.317 36.025 1.00 24.46 55 VAL C N 1
ATOM 2253 C CA . VAL C 1 55 ? 60.186 22.298 35.984 1.00 23.26 55 VAL C CA 1
ATOM 2254 C C . VAL C 1 55 ? 60.051 23.162 37.238 1.00 24.06 55 VAL C C 1
ATOM 2255 O O . VAL C 1 55 ? 58.940 23.624 37.573 1.00 23.00 55 VAL C O 1
ATOM 2259 N N . THR C 1 56 ? 61.172 23.398 37.921 1.00 23.24 56 THR C N 1
ATOM 2260 C CA . THR C 1 56 ? 61.153 24.164 39.160 1.00 24.07 56 THR C CA 1
ATOM 2261 C C . THR C 1 56 ? 62.308 25.136 39.225 1.00 22.11 56 THR C C 1
ATOM 2262 O O . THR C 1 56 ? 63.324 24.933 38.616 1.00 22.16 56 THR C O 1
ATOM 2266 N N . ALA C 1 57 ? 62.084 26.233 39.924 1.00 20.42 57 ALA C N 1
ATOM 2267 C CA . ALA C 1 57 ? 63.078 27.244 40.103 1.00 20.28 57 ALA C CA 1
ATOM 2268 C C . ALA C 1 57 ? 62.608 28.114 41.228 1.00 21.74 57 ALA C C 1
ATOM 2269 O O . ALA C 1 57 ? 61.415 28.097 41.597 1.00 24.10 57 ALA C O 1
ATOM 2271 N N . SER C 1 58 ? 63.517 28.904 41.749 1.00 21.04 58 SER C N 1
ATOM 2272 C CA . SER C 1 58 ? 63.148 29.835 42.805 1.00 21.02 58 SER C CA 1
ATOM 2273 C C . SER C 1 58 ? 63.913 31.135 42.776 1.00 21.49 58 SER C C 1
ATOM 2274 O O . SER C 1 58 ? 64.961 31.271 42.100 1.00 22.68 58 SER C O 1
ATOM 2277 N N . ASP C 1 59 ? 63.417 32.106 43.533 1.00 22.63 59 ASP C N 1
ATOM 2278 C CA . ASP C 1 59 ? 64.086 33.415 43.627 1.00 23.48 59 ASP C CA 1
ATOM 2279 C C . ASP C 1 59 ? 63.868 33.989 44.987 1.00 21.99 59 ASP C C 1
ATOM 2280 O O . ASP C 1 59 ? 62.731 34.058 45.472 1.00 20.58 59 ASP C O 1
ATOM 2285 N N . ARG C 1 60 ? 64.945 34.400 45.611 1.00 21.91 60 ARG C N 1
ATOM 2286 C CA . ARG C 1 60 ? 64.892 35.079 46.887 1.00 21.42 60 ARG C CA 1
ATOM 2287 C C . ARG C 1 60 ? 65.096 36.557 46.619 1.00 23.47 60 ARG C C 1
ATOM 2288 O O . ARG C 1 60 ? 66.213 36.974 46.254 1.00 25.60 60 ARG C O 1
ATOM 2296 N N . HIS C 1 61 ? 64.020 37.345 46.763 1.00 22.25 61 HIS C N 1
ATOM 2297 C CA . HIS C 1 61 ? 64.021 38.730 46.369 1.00 23.14 61 HIS C CA 1
ATOM 2298 C C . HIS C 1 61 ? 63.977 39.684 47.584 1.00 22.38 61 HIS C C 1
ATOM 2299 O O . HIS C 1 61 ? 63.003 39.723 48.318 1.00 23.17 61 HIS C O 1
ATOM 2306 N N . PHE C 1 62 ? 65.021 40.473 47.769 1.00 22.20 62 PHE C N 1
ATOM 2307 C CA . PHE C 1 62 ? 65.070 41.408 48.895 1.00 23.92 62 PHE C CA 1
ATOM 2308 C C . PHE C 1 62 ? 64.199 42.629 48.617 1.00 24.40 62 PHE C C 1
ATOM 2309 O O . PHE C 1 62 ? 64.193 43.140 47.492 1.00 23.73 62 PHE C O 1
ATOM 2317 N N . THR C 1 63 ? 63.449 43.067 49.613 1.00 25.54 63 THR C N 1
ATOM 2318 C CA . THR C 1 63 ? 62.562 44.207 49.452 1.00 29.68 63 THR C CA 1
ATOM 2319 C C . THR C 1 63 ? 62.376 44.966 50.772 1.00 33.54 63 THR C C 1
ATOM 2320 O O . THR C 1 63 ? 62.508 44.407 51.877 1.00 33.14 63 THR C O 1
ATOM 2324 N N . LEU C 1 64 ? 62.071 46.251 50.636 1.00 35.15 64 LEU C N 1
ATOM 2325 C CA . LEU C 1 64 ? 61.526 47.035 51.746 1.00 38.58 64 LEU C CA 1
ATOM 2326 C C . LEU C 1 64 ? 60.048 47.360 51.483 1.00 45.40 64 LEU C C 1
ATOM 2327 O O . LEU C 1 64 ? 59.439 48.092 52.251 1.00 48.13 64 LEU C O 1
ATOM 2332 N N . ASP C 1 65 ? 59.480 46.846 50.396 1.00 49.76 65 ASP C N 1
ATOM 2333 C CA . ASP C 1 65 ? 58.185 47.324 49.905 1.00 56.95 65 ASP C CA 1
ATOM 2334 C C . ASP C 1 65 ? 57.074 46.294 50.105 1.00 56.61 65 ASP C C 1
ATOM 2335 O O . ASP C 1 65 ? 55.982 46.450 49.540 1.00 58.49 65 ASP C O 1
ATOM 2340 N N . ASP C 1 66 ? 57.322 45.261 50.917 1.00 52.86 66 ASP C N 1
ATOM 2341 C CA . ASP C 1 66 ? 56.310 44.222 51.081 1.00 54.30 66 ASP C CA 1
ATOM 2342 C C . ASP C 1 66 ? 55.139 44.697 51.975 1.00 53.12 66 ASP C C 1
ATOM 2343 O O . ASP C 1 66 ? 55.371 45.192 53.104 1.00 43.77 66 ASP C O 1
ATOM 2348 N N . PRO C 1 67 ? 53.887 44.534 51.471 1.00 56.07 67 PRO C N 1
ATOM 2349 C CA . PRO C 1 67 ? 52.691 44.938 52.221 1.00 61.11 67 PRO C CA 1
ATOM 2350 C C . PRO C 1 67 ? 52.660 44.451 53.670 1.00 64.37 67 PRO C C 1
ATOM 2351 O O . PRO C 1 67 ? 52.291 45.223 54.555 1.00 69.64 67 PRO C O 1
ATOM 2355 N N . LEU C 1 68 ? 53.070 43.203 53.905 1.00 63.03 68 LEU C N 1
ATOM 2356 C CA . LEU C 1 68 ? 53.032 42.625 55.246 1.00 63.54 68 LEU C CA 1
ATOM 2357 C C . LEU C 1 68 ? 53.863 43.400 56.275 1.00 64.66 68 LEU C C 1
ATOM 2358 O O . LEU C 1 68 ? 53.547 43.353 57.463 1.00 67.64 68 LEU C O 1
ATOM 2363 N N . ALA C 1 69 ? 54.914 44.097 55.829 1.00 62.29 69 ALA C N 1
ATOM 2364 C CA . ALA C 1 69 ? 55.714 44.973 56.706 1.00 63.19 69 ALA C CA 1
ATOM 2365 C C . ALA C 1 69 ? 56.502 46.027 55.902 1.00 62.54 69 ALA C C 1
ATOM 2366 O O . ALA C 1 69 ? 57.734 45.972 55.803 1.00 56.02 69 ALA C O 1
ATOM 2368 N N . ARG C 1 70 ? 55.764 46.984 55.342 1.00 60.21 70 ARG C N 1
ATOM 2369 C CA . ARG C 1 70 ? 56.328 48.054 54.525 1.00 59.64 70 ARG C CA 1
ATOM 2370 C C . ARG C 1 70 ? 57.428 48.787 55.304 1.00 55.69 70 ARG C C 1
ATOM 2371 O O . ARG C 1 70 ? 57.262 49.124 56.478 1.00 54.69 70 ARG C O 1
ATOM 2379 N N . GLY C 1 71 ? 58.582 48.948 54.661 1.00 52.70 71 GLY C N 1
ATOM 2380 C CA . GLY C 1 71 ? 59.737 49.621 55.244 1.00 50.84 71 GLY C CA 1
ATOM 2381 C C . GLY C 1 71 ? 60.685 48.715 56.005 1.00 50.29 71 GLY C C 1
ATOM 2382 O O . GLY C 1 71 ? 61.795 49.132 56.358 1.00 50.68 71 GLY C O 1
ATOM 2383 N N . THR C 1 72 ? 60.285 47.476 56.263 1.00 46.62 72 THR C N 1
ATOM 2384 C CA . THR C 1 72 ? 61.170 46.547 56.984 1.00 44.92 72 THR C CA 1
ATOM 2385 C C . THR C 1 72 ? 61.948 45.661 56.007 1.00 40.02 72 THR C C 1
ATOM 2386 O O . THR C 1 72 ? 61.364 45.211 55.033 1.00 37.80 72 THR C O 1
ATOM 2390 N N . PRO C 1 73 ? 63.254 45.395 56.270 1.00 36.99 73 PRO C N 1
ATOM 2391 C CA . PRO C 1 73 ? 63.989 44.464 55.402 1.00 36.13 73 PRO C CA 1
ATOM 2392 C C . PRO C 1 73 ? 63.444 43.017 55.392 1.00 32.92 73 PRO C C 1
ATOM 2393 O O . PRO C 1 73 ? 63.297 42.380 56.434 1.00 31.19 73 PRO C O 1
ATOM 2410 N N . PHE C 1 75 ? 62.754 39.241 52.734 1.00 24.93 75 PHE C N 1
ATOM 2411 C CA . PHE C 1 75 ? 62.954 38.455 51.502 1.00 24.74 75 PHE C CA 1
ATOM 2412 C C . PHE C 1 75 ? 61.614 37.901 51.098 1.00 24.86 75 PHE C C 1
ATOM 2413 O O . PHE C 1 75 ? 60.939 37.284 51.903 1.00 25.43 75 PHE C O 1
ATOM 2421 N N . ASP C 1 76 ? 61.217 38.188 49.865 1.00 26.37 76 ASP C N 1
ATOM 2422 C CA . ASP C 1 76 ? 60.088 37.521 49.222 1.00 27.96 76 ASP C CA 1
ATOM 2423 C C . ASP C 1 76 ? 60.661 36.333 48.485 1.00 25.24 76 ASP C C 1
ATOM 2424 O O . ASP C 1 76 ? 61.321 36.506 47.447 1.00 23.97 76 ASP C O 1
ATOM 2429 N N . TYR C 1 77 ? 60.467 35.140 49.042 1.00 23.07 77 TYR C N 1
ATOM 2430 C CA . TYR C 1 77 ? 60.965 33.933 48.417 1.00 22.21 77 TYR C CA 1
ATOM 2431 C C . TYR C 1 77 ? 59.849 33.319 47.564 1.00 23.08 77 TYR C C 1
ATOM 2432 O O . TYR C 1 77 ? 58.777 32.927 48.061 1.00 22.73 77 TYR C O 1
ATOM 2441 N N . SER C 1 78 ? 60.107 33.220 46.276 1.00 23.23 78 SER C N 1
ATOM 2442 C CA . SER C 1 78 ? 59.132 32.694 45.326 1.00 23.41 78 SER C CA 1
ATOM 2443 C C . SER C 1 78 ? 59.641 31.374 44.750 1.00 24.01 78 SER C C 1
ATOM 2444 O O . SER C 1 78 ? 60.753 31.314 44.247 1.00 23.28 78 SER C O 1
ATOM 2447 N N . LYS C 1 79 ? 58.816 30.344 44.873 1.00 23.15 79 LYS C N 1
ATOM 2448 C CA . LYS C 1 79 ? 59.070 28.999 44.354 1.00 25.91 79 LYS C CA 1
ATOM 2449 C C . LYS C 1 79 ? 58.139 28.790 43.151 1.00 25.03 79 LYS C C 1
ATOM 2450 O O . LYS C 1 79 ? 56.907 28.899 43.285 1.00 26.05 79 LYS C O 1
ATOM 2456 N N . PHE C 1 80 ? 58.736 28.587 41.982 1.00 23.49 80 PHE C N 1
ATOM 2457 C CA . PHE C 1 80 ? 58.023 28.388 40.754 1.00 25.84 80 PHE C CA 1
ATOM 2458 C C . PHE C 1 80 ? 57.974 26.897 40.450 1.00 26.53 80 PHE C C 1
ATOM 2459 O O . PHE C 1 80 ? 58.981 26.206 40.548 1.00 25.71 80 PHE C O 1
ATOM 2467 N N . ASN C 1 81 ? 56.801 26.432 40.046 1.00 28.29 81 ASN C N 1
ATOM 2468 C CA . ASN C 1 81 ? 56.573 25.034 39.667 1.00 30.65 81 ASN C CA 1
ATOM 2469 C C . ASN C 1 81 ? 55.658 24.957 38.436 1.00 28.76 81 ASN C C 1
ATOM 2470 O O . ASN C 1 81 ? 54.655 25.662 38.339 1.00 29.36 81 ASN C O 1
ATOM 2475 N N . LEU C 1 82 ? 56.042 24.154 37.465 1.00 25.71 82 LEU C N 1
ATOM 2476 C CA . LEU C 1 82 ? 55.284 24.011 36.232 1.00 25.62 82 LEU C CA 1
ATOM 2477 C C . LEU C 1 82 ? 55.242 22.555 35.901 1.00 25.07 82 LEU C C 1
ATOM 2478 O O . LEU C 1 82 ? 56.294 21.935 35.806 1.00 27.44 82 LEU C O 1
ATOM 2483 N N . ASP C 1 83 ? 54.063 21.987 35.699 1.00 26.72 83 ASP C N 1
ATOM 2484 C CA . ASP C 1 83 ? 54.012 20.561 35.389 1.00 28.31 83 ASP C CA 1
ATOM 2485 C C . ASP C 1 83 ? 53.838 20.312 33.912 1.00 28.37 83 ASP C C 1
ATOM 2486 O O . ASP C 1 83 ? 53.569 21.240 33.141 1.00 31.29 83 ASP C O 1
ATOM 2491 N N . SER C 1 84 ? 53.978 19.050 33.509 1.00 30.51 84 SER C N 1
ATOM 2492 C CA . SER C 1 84 ? 53.883 18.683 32.083 1.00 31.56 84 SER C CA 1
ATOM 2493 C C . SER C 1 84 ? 52.515 18.931 31.444 1.00 31.98 84 SER C C 1
ATOM 2494 O O . SER C 1 84 ? 52.422 19.024 30.232 1.00 31.80 84 SER C O 1
ATOM 2497 N N . GLU C 1 85 ? 51.466 19.076 32.248 1.00 32.33 85 GLU C N 1
ATOM 2498 C CA . GLU C 1 85 ? 50.152 19.452 31.715 1.00 35.51 85 GLU C CA 1
ATOM 2499 C C . GLU C 1 85 ? 49.963 20.970 31.556 1.00 34.33 85 GLU C C 1
ATOM 2500 O O . GLU C 1 85 ? 48.909 21.425 31.117 1.00 35.23 85 GLU C O 1
ATOM 2506 N N . GLY C 1 86 ? 50.974 21.764 31.883 1.00 33.90 86 GLY C N 1
ATOM 2507 C CA . GLY C 1 86 ? 50.891 23.228 31.709 1.00 31.30 86 GLY C CA 1
ATOM 2508 C C . GLY C 1 86 ? 50.358 23.953 32.937 1.00 30.39 86 GLY C C 1
ATOM 2509 O O . GLY C 1 86 ? 50.143 25.160 32.894 1.00 29.66 86 GLY C O 1
ATOM 2510 N N . ASP C 1 87 ? 50.147 23.233 34.039 1.00 29.74 87 ASP C N 1
ATOM 2511 C CA . ASP C 1 87 ? 49.680 23.839 35.301 1.00 31.04 87 ASP C CA 1
ATOM 2512 C C . ASP C 1 87 ? 50.858 24.410 36.085 1.00 29.93 87 ASP C C 1
ATOM 2513 O O . ASP C 1 87 ? 51.812 23.700 36.387 1.00 27.45 87 ASP C O 1
ATOM 2518 N N . ALA C 1 88 ? 50.773 25.700 36.399 1.00 29.17 88 ALA C N 1
ATOM 2519 C CA . ALA C 1 88 ? 51.854 26.435 37.032 1.00 27.84 88 ALA C CA 1
ATOM 2520 C C . ALA C 1 88 ? 51.415 26.948 38.394 1.00 29.75 88 ALA C C 1
ATOM 2521 O O . ALA C 1 88 ? 50.257 27.327 38.584 1.00 28.32 88 ALA C O 1
ATOM 2523 N N . SER C 1 89 ? 52.347 26.962 39.339 1.00 30.49 89 SER C N 1
ATOM 2524 C CA . SER C 1 89 ? 52.131 27.659 40.607 1.00 34.18 89 SER C CA 1
ATOM 2525 C C . SER C 1 89 ? 53.336 28.458 41.033 1.00 33.52 89 SER C C 1
ATOM 2526 O O . SER C 1 89 ? 54.485 28.095 40.729 1.00 31.88 89 SER C O 1
ATOM 2529 N N . ILE C 1 90 ? 53.065 29.563 41.723 1.00 32.06 90 ILE C N 1
ATOM 2530 C CA . ILE C 1 90 ? 54.097 30.359 42.357 1.00 30.03 90 ILE C CA 1
ATOM 2531 C C . ILE C 1 90 ? 53.683 30.465 43.813 1.00 30.31 90 ILE C C 1
ATOM 2532 O O . ILE C 1 90 ? 52.588 30.955 44.129 1.00 31.00 90 ILE C O 1
ATOM 2537 N N . LYS C 1 91 ? 54.522 29.941 44.689 1.00 30.51 91 LYS C N 1
ATOM 2538 C CA . LYS C 1 91 ? 54.330 30.132 46.099 1.00 29.88 91 LYS C CA 1
ATOM 2539 C C . LYS C 1 91 ? 55.381 31.098 46.641 1.00 26.71 91 LYS C C 1
ATOM 2540 O O . LYS C 1 91 ? 56.561 30.874 46.469 1.00 23.57 91 LYS C O 1
ATOM 2546 N N . THR C 1 92 ? 54.930 32.171 47.270 1.00 24.86 92 THR C N 1
ATOM 2547 C CA . THR C 1 92 ? 55.817 33.194 47.791 1.00 25.81 92 THR C CA 1
ATOM 2548 C C . THR C 1 92 ? 55.769 33.167 49.313 1.00 24.52 92 THR C C 1
ATOM 2549 O O . THR C 1 92 ? 54.687 33.179 49.882 1.00 27.03 92 THR C O 1
ATOM 2553 N N . THR C 1 93 ? 56.921 33.099 49.954 1.00 23.35 93 THR C N 1
ATOM 2554 C CA . THR C 1 93 ? 57.017 33.067 51.404 1.00 24.63 93 THR C CA 1
ATOM 2555 C C . THR C 1 93 ? 57.791 34.306 51.812 1.00 26.24 93 THR C C 1
ATOM 2556 O O . THR C 1 93 ? 58.864 34.585 51.273 1.00 24.04 93 THR C O 1
ATOM 2560 N N . VAL C 1 94 ? 57.223 35.066 52.739 1.00 25.54 94 VAL C N 1
ATOM 2561 C CA . VAL C 1 94 ? 57.785 36.317 53.144 1.00 26.78 94 VAL C CA 1
ATOM 2562 C C . VAL C 1 94 ? 58.534 36.092 54.437 1.00 26.82 94 VAL C C 1
ATOM 2563 O O . VAL C 1 94 ? 57.992 35.536 55.398 1.00 28.68 94 VAL C O 1
ATOM 2567 N N . LEU C 1 95 ? 59.795 36.492 54.444 1.00 26.15 95 LEU C N 1
ATOM 2568 C CA . LEU C 1 95 ? 60.725 36.212 55.540 1.00 26.43 95 LEU C CA 1
ATOM 2569 C C . LEU C 1 95 ? 61.389 37.500 55.995 1.00 27.99 95 LEU C C 1
ATOM 2570 O O . LEU C 1 95 ? 61.786 38.321 55.174 1.00 27.62 95 LEU C O 1
ATOM 2575 N N . ASN C 1 96 ? 61.503 37.675 57.308 1.00 29.67 96 ASN C N 1
ATOM 2576 C CA . ASN C 1 96 ? 62.290 38.761 57.873 1.00 29.91 96 ASN C CA 1
ATOM 2577 C C . ASN C 1 96 ? 63.746 38.557 57.460 1.00 26.96 96 ASN C C 1
ATOM 2578 O O . ASN C 1 96 ? 64.283 37.472 57.599 1.00 27.25 96 ASN C O 1
ATOM 2583 N N . ALA C 1 97 ? 64.370 39.581 56.895 1.00 28.21 97 ALA C N 1
ATOM 2584 C CA . ALA C 1 97 ? 65.713 39.436 56.316 1.00 27.24 97 ALA C CA 1
ATOM 2585 C C . ALA C 1 97 ? 66.798 39.211 57.387 1.00 29.79 97 ALA C C 1
ATOM 2586 O O . ALA C 1 97 ? 67.734 38.472 57.156 1.00 30.89 97 ALA C O 1
ATOM 2588 N N . SER C 1 98 ? 66.661 39.829 58.558 1.00 34.24 98 SER C N 1
ATOM 2589 C CA . SER C 1 98 ? 67.660 39.647 59.624 1.00 38.44 98 SER C CA 1
ATOM 2590 C C . SER C 1 98 ? 67.457 38.331 60.351 1.00 41.11 98 SER C C 1
ATOM 2591 O O . SER C 1 98 ? 68.412 37.593 60.510 1.00 42.33 98 SER C O 1
ATOM 2594 N N . SER C 1 99 ? 66.223 38.014 60.755 1.00 43.33 99 SER C N 1
ATOM 2595 C CA . SER C 1 99 ? 65.947 36.799 61.543 1.00 42.12 99 SER C CA 1
ATOM 2596 C C . SER C 1 99 ? 65.573 35.536 60.763 1.00 44.21 99 SER C C 1
ATOM 2597 O O . SER C 1 99 ? 65.733 34.437 61.290 1.00 46.29 99 SER C O 1
ATOM 2600 N N . TYR C 1 100 ? 65.067 35.687 59.531 1.00 38.91 100 TYR C N 1
ATOM 2601 C CA . TYR C 1 100 ? 64.459 34.575 58.751 1.00 36.75 100 TYR C CA 1
ATOM 2602 C C . TYR C 1 100 ? 63.110 34.053 59.221 1.00 36.82 100 TYR C C 1
ATOM 2603 O O . TYR C 1 100 ? 62.640 33.045 58.694 1.00 38.39 100 TYR C O 1
ATOM 2612 N N . GLU C 1 101 ? 62.468 34.735 60.166 1.00 40.58 101 GLU C N 1
ATOM 2613 C CA . GLU C 1 101 ? 61.145 34.304 60.629 1.00 45.53 101 GLU C CA 1
ATOM 2614 C C . GLU C 1 101 ? 60.145 34.524 59.486 1.00 41.14 101 GLU C C 1
ATOM 2615 O O . GLU C 1 101 ? 60.217 35.523 58.769 1.00 40.71 101 GLU C O 1
ATOM 2621 N N . ARG C 1 102 ? 59.240 33.569 59.319 1.00 38.73 102 ARG C N 1
ATOM 2622 C CA . ARG C 1 102 ? 58.206 33.625 58.302 1.00 39.88 102 ARG C CA 1
ATOM 2623 C C . ARG C 1 102 ? 57.114 34.618 58.690 1.00 39.82 102 ARG C C 1
ATOM 2624 O O . ARG C 1 102 ? 56.530 34.512 59.755 1.00 43.32 102 ARG C O 1
ATOM 2632 N N . LEU C 1 103 ? 56.846 35.594 57.843 1.00 39.68 103 LEU C N 1
ATOM 2633 C CA . LEU C 1 103 ? 55.785 36.573 58.107 1.00 42.93 103 LEU C CA 1
ATOM 2634 C C . LEU C 1 103 ? 54.467 36.215 57.436 1.00 42.35 103 LEU C C 1
ATOM 2635 O O . LEU C 1 103 ? 53.426 36.716 57.828 1.00 44.57 103 LEU C O 1
ATOM 2640 N N . GLY C 1 104 ? 54.499 35.350 56.435 1.00 38.29 104 GLY C N 1
ATOM 2641 C CA . GLY C 1 104 ? 53.294 35.033 55.705 1.00 37.27 104 GLY C CA 1
ATOM 2642 C C . GLY C 1 104 ? 53.672 34.345 54.430 1.00 36.48 104 GLY C C 1
ATOM 2643 O O . GLY C 1 104 ? 54.846 34.256 54.083 1.00 31.42 104 GLY C O 1
ATOM 2644 N N . SER C 1 105 ? 52.666 33.837 53.750 1.00 37.89 105 SER C N 1
ATOM 2645 C CA . SER C 1 105 ? 52.882 33.186 52.476 1.00 39.91 105 SER C CA 1
ATOM 2646 C C . SER C 1 105 ? 51.627 33.243 51.699 1.00 42.96 105 SER C C 1
ATOM 2647 O O . SER C 1 105 ? 50.549 33.369 52.263 1.00 45.52 105 SER C O 1
ATOM 2650 N N . TYR C 1 106 ? 51.766 33.177 50.394 1.00 40.79 106 TYR C N 1
ATOM 2651 C CA . TYR C 1 106 ? 50.597 33.115 49.554 1.00 45.45 106 TYR C CA 1
ATOM 2652 C C . TYR C 1 106 ? 50.953 32.447 48.241 1.00 42.76 106 TYR C C 1
ATOM 2653 O O . TYR C 1 106 ? 52.125 32.268 47.912 1.00 38.91 106 TYR C O 1
ATOM 2662 N N . GLN C 1 107 ? 49.931 32.066 47.504 1.00 40.53 107 GLN C N 1
ATOM 2663 C CA . GLN C 1 107 ? 50.138 31.257 46.311 1.00 39.88 107 GLN C CA 1
ATOM 2664 C C . GLN C 1 107 ? 49.258 31.702 45.159 1.00 38.40 107 GLN C C 1
ATOM 2665 O O . GLN C 1 107 ? 48.103 32.088 45.353 1.00 36.26 107 GLN C O 1
ATOM 2679 N N . ASN C 1 109 ? 48.071 30.424 41.106 1.00 28.60 109 ASN C N 1
ATOM 2680 C CA . ASN C 1 109 ? 48.005 29.306 40.211 1.00 30.04 109 ASN C CA 1
ATOM 2681 C C . ASN C 1 109 ? 47.648 29.819 38.839 1.00 28.74 109 ASN C C 1
ATOM 2682 O O . ASN C 1 109 ? 46.787 30.673 38.703 1.00 29.62 109 ASN C O 1
ATOM 2687 N N . CYS C 1 110 ? 48.359 29.331 37.840 1.00 29.90 110 CYS C N 1
ATOM 2688 C CA . CYS C 1 110 ? 48.239 29.787 36.454 1.00 31.26 110 CYS C CA 1
ATOM 2689 C C . CYS C 1 110 ? 48.416 28.676 35.452 1.00 29.92 110 CYS C C 1
ATOM 2690 O O . CYS C 1 110 ? 48.793 27.584 35.805 1.00 30.91 110 CYS C O 1
ATOM 2693 N N . LYS C 1 111 ? 48.139 28.984 34.203 1.00 28.45 111 LYS C N 1
ATOM 2694 C CA . LYS C 1 111 ? 48.306 28.042 33.137 1.00 32.95 111 LYS C CA 1
ATOM 2695 C C . LYS C 1 111 ? 49.390 28.568 32.209 1.00 29.86 111 LYS C C 1
ATOM 2696 O O . LYS C 1 111 ? 49.441 29.767 31.900 1.00 32.35 111 LYS C O 1
ATOM 2702 N N . LEU C 1 112 ? 50.241 27.660 31.760 1.00 28.20 112 LEU C N 1
ATOM 2703 C CA . LEU C 1 112 ? 51.293 27.960 30.818 1.00 28.57 112 LEU C CA 1
ATOM 2704 C C . LEU C 1 112 ? 50.702 28.516 29.552 1.00 30.08 112 LEU C C 1
ATOM 2705 O O . LEU C 1 112 ? 49.753 27.972 29.028 1.00 30.12 112 LEU C O 1
ATOM 2710 N N . GLY C 1 113 ? 51.249 29.627 29.083 1.00 32.12 113 GLY C N 1
ATOM 2711 C CA . GLY C 1 113 ? 50.792 30.250 27.860 1.00 35.22 113 GLY C CA 1
ATOM 2712 C C . GLY C 1 113 ? 49.645 31.209 28.081 1.00 39.74 113 GLY C C 1
ATOM 2713 O O . GLY C 1 113 ? 49.309 31.995 27.192 1.00 42.87 113 GLY C O 1
ATOM 2714 N N . ASP C 1 114 ? 49.044 31.167 29.264 1.00 39.56 114 ASP C N 1
ATOM 2715 C CA . ASP C 1 114 ? 48.013 32.101 29.601 1.00 43.47 114 ASP C CA 1
ATOM 2716 C C . ASP C 1 114 ? 48.459 33.167 30.606 1.00 40.25 114 ASP C C 1
ATOM 2717 O O . ASP C 1 114 ? 48.927 34.216 30.186 1.00 45.14 114 ASP C O 1
ATOM 2722 N N . GLY C 1 115 ? 48.376 32.888 31.906 1.00 36.14 115 GLY C N 1
ATOM 2723 C CA . GLY C 1 115 ? 48.961 33.739 32.930 1.00 34.20 115 GLY C CA 1
ATOM 2724 C C . GLY C 1 115 ? 50.456 33.554 33.187 1.00 32.56 115 GLY C C 1
ATOM 2725 O O . GLY C 1 115 ? 51.097 34.428 33.775 1.00 33.89 115 GLY C O 1
ATOM 2726 N N . PHE C 1 116 ? 51.011 32.416 32.790 1.00 29.61 116 PHE C N 1
ATOM 2727 C CA . PHE C 1 116 ? 52.404 32.034 33.119 1.00 25.54 116 PHE C CA 1
ATOM 2728 C C . PHE C 1 116 ? 53.105 31.819 31.798 1.00 25.70 116 PHE C C 1
ATOM 2729 O O . PHE C 1 116 ? 52.760 30.901 31.062 1.00 25.08 116 PHE C O 1
ATOM 2737 N N . LYS C 1 117 ? 54.081 32.665 31.485 1.00 24.41 117 LYS C N 1
ATOM 2738 C CA . LYS C 1 117 ? 54.815 32.549 30.237 1.00 25.16 117 LYS C CA 1
ATOM 2739 C C . LYS C 1 117 ? 56.290 32.384 30.504 1.00 24.57 117 LYS C C 1
ATOM 2740 O O . LYS C 1 117 ? 56.815 32.870 31.522 1.00 22.63 117 LYS C O 1
ATOM 2746 N N . VAL C 1 118 ? 56.944 31.684 29.593 1.00 24.80 118 VAL C N 1
ATOM 2747 C CA . VAL C 1 118 ? 58.331 31.278 29.783 1.00 26.36 118 VAL C CA 1
ATOM 2748 C C . VAL C 1 118 ? 59.089 31.594 28.492 1.00 26.67 118 VAL C C 1
ATOM 2749 O O . VAL C 1 118 ? 58.637 31.226 27.400 1.00 26.74 118 VAL C O 1
ATOM 2753 N N . PHE C 1 119 ? 60.235 32.263 28.650 1.00 27.71 119 PHE C N 1
ATOM 2754 C CA . PHE C 1 119 ? 61.124 32.684 27.561 1.00 28.67 119 PHE C CA 1
ATOM 2755 C C . PHE C 1 119 ? 62.555 32.157 27.750 1.00 29.99 119 PHE C C 1
ATOM 2756 O O . PHE C 1 119 ? 63.057 32.003 28.885 1.00 25.63 119 PHE C O 1
ATOM 2764 N N . GLY C 1 120 ? 63.189 31.824 26.631 1.00 33.32 120 GLY C N 1
ATOM 2765 C CA . GLY C 1 120 ? 64.553 31.272 26.641 1.00 36.29 120 GLY C CA 1
ATOM 2766 C C . GLY C 1 120 ? 65.189 31.215 25.248 1.00 40.65 120 GLY C C 1
ATOM 2767 O O . GLY C 1 120 ? 64.505 31.074 24.222 1.00 39.71 120 GLY C O 1
ATOM 2769 N N . ALA D 1 1 ? 78.868 40.061 22.423 1.00 55.29 1 ALA D N 1
ATOM 2770 C CA . ALA D 1 1 ? 79.966 40.563 23.312 1.00 53.78 1 ALA D CA 1
ATOM 2771 C C . ALA D 1 1 ? 81.353 40.353 22.699 1.00 51.96 1 ALA D C 1
ATOM 2772 O O . ALA D 1 1 ? 81.680 39.247 22.282 1.00 56.04 1 ALA D O 1
ATOM 2774 N N . VAL D 1 2 ? 82.158 41.413 22.671 1.00 46.92 2 VAL D N 1
ATOM 2775 C CA . VAL D 1 2 ? 83.550 41.354 22.202 1.00 43.97 2 VAL D CA 1
ATOM 2776 C C . VAL D 1 2 ? 84.468 41.994 23.239 1.00 41.46 2 VAL D C 1
ATOM 2777 O O . VAL D 1 2 ? 84.004 42.664 24.154 1.00 36.96 2 VAL D O 1
ATOM 2781 N N . GLU D 1 3 ? 85.768 41.825 23.056 1.00 39.18 3 GLU D N 1
ATOM 2782 C CA . GLU D 1 3 ? 86.748 42.473 23.906 1.00 37.63 3 GLU D CA 1
ATOM 2783 C C . GLU D 1 3 ? 86.632 43.979 23.749 1.00 36.21 3 GLU D C 1
ATOM 2784 O O . GLU D 1 3 ? 86.439 44.470 22.638 1.00 40.25 3 GLU D O 1
ATOM 2790 N N . LEU D 1 4 ? 86.679 44.696 24.867 1.00 30.64 4 LEU D N 1
ATOM 2791 C CA . LEU D 1 4 ? 86.600 46.154 24.866 1.00 29.82 4 LEU D CA 1
ATOM 2792 C C . LEU D 1 4 ? 88.029 46.607 25.135 1.00 30.82 4 LEU D C 1
ATOM 2793 O O . LEU D 1 4 ? 88.538 46.542 26.270 1.00 28.77 4 LEU D O 1
ATOM 2798 N N . ASN D 1 5 ? 88.711 46.990 24.059 1.00 31.45 5 ASN D N 1
ATOM 2799 C CA . ASN D 1 5 ? 90.153 47.187 24.113 1.00 33.73 5 ASN D CA 1
ATOM 2800 C C . ASN D 1 5 ? 90.575 48.453 24.816 1.00 32.29 5 ASN D C 1
ATOM 2801 O O . ASN D 1 5 ? 91.557 48.445 25.527 1.00 34.29 5 ASN D O 1
ATOM 2806 N N . THR D 1 6 ? 89.857 49.549 24.625 1.00 31.68 6 THR D N 1
ATOM 2807 C CA . THR D 1 6 ? 90.269 50.819 25.216 1.00 30.28 6 THR D CA 1
ATOM 2808 C C . THR D 1 6 ? 89.341 51.222 26.311 1.00 28.11 6 THR D C 1
ATOM 2809 O O . THR D 1 6 ? 88.206 50.796 26.317 1.00 26.00 6 THR D O 1
ATOM 2813 N N . PHE D 1 7 ? 89.816 52.068 27.230 1.00 28.22 7 PHE D N 1
ATOM 2814 C CA . PHE D 1 7 ? 88.963 52.699 28.213 1.00 27.27 7 PHE D CA 1
ATOM 2815 C C . PHE D 1 7 ? 87.684 53.370 27.621 1.00 26.13 7 PHE D C 1
ATOM 2816 O O . PHE D 1 7 ? 86.595 53.292 28.211 1.00 22.49 7 PHE D O 1
ATOM 2824 N N . GLN D 1 8 ? 87.800 53.999 26.458 1.00 27.53 8 GLN D N 1
ATOM 2825 C CA . GLN D 1 8 ? 86.655 54.641 25.836 1.00 30.20 8 GLN D CA 1
ATOM 2826 C C . GLN D 1 8 ? 85.663 53.590 25.351 1.00 30.38 8 GLN D C 1
ATOM 2827 O O . GLN D 1 8 ? 84.458 53.781 25.418 1.00 30.32 8 GLN D O 1
ATOM 2833 N N . ASN D 1 9 ? 86.169 52.483 24.833 1.00 31.82 9 ASN D N 1
ATOM 2834 C CA . ASN D 1 9 ? 85.301 51.395 24.433 1.00 31.83 9 ASN D CA 1
ATOM 2835 C C . ASN D 1 9 ? 84.470 50.894 25.623 1.00 29.16 9 ASN D C 1
ATOM 2836 O O . ASN D 1 9 ? 83.293 50.581 25.474 1.00 28.67 9 ASN D O 1
ATOM 2841 N N . ILE D 1 10 ? 85.095 50.809 26.789 1.00 25.85 10 ILE D N 1
ATOM 2842 C CA . ILE D 1 10 ? 84.410 50.316 27.962 1.00 22.34 10 ILE D CA 1
ATOM 2843 C C . ILE D 1 10 ? 83.317 51.288 28.490 1.00 23.57 10 ILE D C 1
ATOM 2844 O O . ILE D 1 10 ? 82.209 50.863 28.813 1.00 21.82 10 ILE D O 1
ATOM 2849 N N . VAL D 1 11 ? 83.652 52.572 28.577 1.00 21.67 11 VAL D N 1
ATOM 2850 C CA . VAL D 1 11 ? 82.699 53.631 28.918 1.00 24.45 11 VAL D CA 1
ATOM 2851 C C . VAL D 1 11 ? 81.512 53.665 27.952 1.00 24.73 11 VAL D C 1
ATOM 2852 O O . VAL D 1 11 ? 80.343 53.762 28.369 1.00 22.04 11 VAL D O 1
ATOM 2856 N N . ASP D 1 12 ? 81.797 53.519 26.667 1.00 26.43 12 ASP D N 1
ATOM 2857 C CA . ASP D 1 12 ? 80.739 53.511 25.662 1.00 29.41 12 ASP D CA 1
ATOM 2858 C C . ASP D 1 12 ? 79.818 52.284 25.826 1.00 26.58 12 ASP D C 1
ATOM 2859 O O . ASP D 1 12 ? 78.599 52.417 25.713 1.00 25.17 12 ASP D O 1
ATOM 2864 N N . ALA D 1 13 ? 80.391 51.116 26.082 1.00 25.06 13 ALA D N 1
ATOM 2865 C CA . ALA D 1 13 ? 79.607 49.890 26.287 1.00 24.21 13 ALA D CA 1
ATOM 2866 C C . ALA D 1 13 ? 78.713 49.987 27.528 1.00 24.86 13 ALA D C 1
ATOM 2867 O O . ALA D 1 13 ? 77.536 49.616 27.484 1.00 26.71 13 ALA D O 1
ATOM 2869 N N . ILE D 1 14 ? 79.233 50.559 28.597 1.00 23.62 14 ILE D N 1
ATOM 2870 C CA . ILE D 1 14 ? 78.386 50.857 29.772 1.00 24.24 14 ILE D CA 1
ATOM 2871 C C . ILE D 1 14 ? 77.198 51.807 29.446 1.00 26.25 14 ILE D C 1
ATOM 2872 O O . ILE D 1 14 ? 76.030 51.553 29.839 1.00 24.02 14 ILE D O 1
ATOM 2877 N N . ALA D 1 15 ? 77.506 52.900 28.756 1.00 25.67 15 ALA D N 1
ATOM 2878 C CA . ALA D 1 15 ? 76.542 53.938 28.444 1.00 27.93 15 ALA D CA 1
ATOM 2879 C C . ALA D 1 15 ? 75.439 53.407 27.531 1.00 30.00 15 ALA D C 1
ATOM 2880 O O . ALA D 1 15 ? 74.316 53.903 27.576 1.00 28.85 15 ALA D O 1
ATOM 2882 N N . GLU D 1 16 ? 75.765 52.380 26.743 1.00 31.42 16 GLU D N 1
ATOM 2883 C CA . GLU D 1 16 ? 74.811 51.704 25.874 1.00 32.74 16 GLU D CA 1
ATOM 2884 C C . GLU D 1 16 ? 74.109 50.495 26.527 1.00 30.31 16 GLU D C 1
ATOM 2885 O O . GLU D 1 16 ? 73.527 49.676 25.834 1.00 30.37 16 GLU D O 1
ATOM 2891 N N . GLY D 1 17 ? 74.203 50.3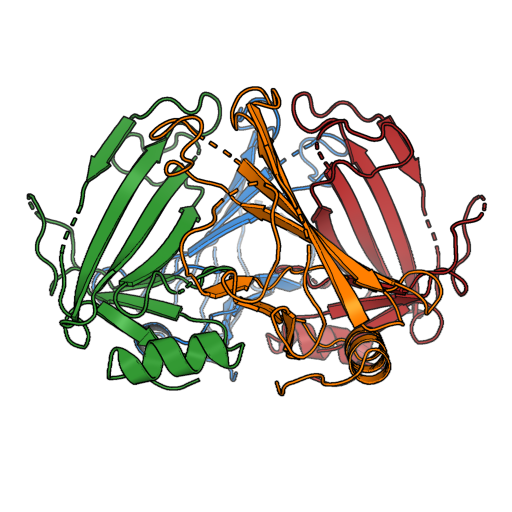33 27.834 1.00 26.58 17 GLY D N 1
ATOM 2892 C CA . GLY D 1 17 ? 73.446 49.302 28.487 1.00 24.65 17 GLY D CA 1
ATOM 2893 C C . GLY D 1 17 ? 74.020 47.903 28.404 1.00 24.80 17 GLY D C 1
ATOM 2894 O O . GLY D 1 17 ? 73.345 46.965 28.796 1.00 21.79 17 GLY D O 1
ATOM 2895 N N . LYS D 1 18 ? 75.264 47.742 27.976 1.00 23.99 18 LYS D N 1
ATOM 2896 C CA . LYS D 1 18 ? 75.847 46.397 27.905 1.00 26.43 18 LYS D CA 1
ATOM 2897 C C . LYS D 1 18 ? 76.304 45.876 29.261 1.00 27.31 18 LYS D C 1
ATOM 2898 O O . LYS D 1 18 ? 76.826 46.625 30.095 1.00 27.10 18 LYS D O 1
ATOM 2904 N N . ARG D 1 19 ? 76.066 44.597 29.504 1.00 26.62 19 ARG D N 1
ATOM 2905 C CA . ARG D 1 19 ? 76.567 43.991 30.719 1.00 28.16 19 ARG D CA 1
ATOM 2906 C C . ARG D 1 19 ? 78.062 43.675 30.539 1.00 25.87 19 ARG D C 1
ATOM 2907 O O . ARG D 1 19 ? 78.473 43.110 29.548 1.00 29.27 19 ARG D O 1
ATOM 2915 N N . ILE D 1 20 ? 78.871 44.116 31.481 1.00 24.86 20 ILE D N 1
ATOM 2916 C CA . ILE D 1 20 ? 80.325 43.995 31.412 1.00 24.82 20 ILE D CA 1
ATOM 2917 C C . ILE D 1 20 ? 80.892 42.732 32.107 1.00 23.96 20 ILE D C 1
ATOM 2918 O O . ILE D 1 20 ? 80.467 42.345 33.197 1.00 21.46 20 ILE D O 1
ATOM 2923 N N . THR D 1 21 ? 81.899 42.120 31.507 1.00 21.23 21 THR D N 1
ATOM 2924 C CA . THR D 1 21 ? 82.588 40.984 32.134 1.00 21.53 21 THR D CA 1
ATOM 2925 C C . THR D 1 21 ? 84.076 41.298 32.261 1.00 21.32 21 THR D C 1
ATOM 2926 O O . THR D 1 21 ? 84.691 41.716 31.272 1.00 22.03 21 THR D O 1
ATOM 2930 N N . PHE D 1 22 ? 84.630 41.077 33.465 1.00 21.29 22 PHE D N 1
ATOM 2931 C CA . PHE D 1 22 ? 86.071 41.209 33.762 1.00 22.87 22 PHE D CA 1
ATOM 2932 C C . PHE D 1 22 ? 86.740 39.826 33.760 1.00 22.58 22 PHE D C 1
ATOM 2933 O O . PHE D 1 22 ? 86.231 38.870 34.425 1.00 20.26 22 PHE D O 1
ATOM 2941 N N . VAL D 1 23 ? 87.839 39.722 32.996 1.00 21.23 23 VAL D N 1
ATOM 2942 C CA . VAL D 1 23 ? 88.678 38.533 32.938 1.00 21.20 23 VAL D CA 1
ATOM 2943 C C . VAL D 1 23 ? 90.087 38.920 33.340 1.00 22.44 23 VAL D C 1
ATOM 2944 O O . VAL D 1 23 ? 90.687 39.809 32.752 1.00 24.26 23 VAL D O 1
ATOM 2948 N N . ILE D 1 24 ? 90.569 38.297 34.394 1.00 22.60 24 ILE D N 1
ATOM 2949 C CA . ILE D 1 24 ? 91.815 38.666 35.029 1.00 24.86 24 ILE D CA 1
ATOM 2950 C C . ILE D 1 24 ? 92.725 37.449 34.968 1.00 26.78 24 ILE D C 1
ATOM 2951 O O . ILE D 1 24 ? 92.363 36.322 35.410 1.00 25.99 24 ILE D O 1
ATOM 2956 N N . ASN D 1 25 ? 93.921 37.689 34.453 1.00 28.29 25 ASN D N 1
ATOM 2957 C CA . ASN D 1 25 ? 94.989 36.696 34.395 1.00 29.86 25 ASN D CA 1
ATOM 2958 C C . ASN D 1 25 ? 95.990 37.091 35.432 1.00 29.41 25 ASN D C 1
ATOM 2959 O O . ASN D 1 25 ? 96.784 38.020 35.224 1.00 25.81 25 ASN D O 1
ATOM 2964 N N . LEU D 1 26 ? 95.913 36.390 36.563 1.00 31.13 26 LEU D N 1
ATOM 2965 C CA . LEU D 1 26 ? 96.666 36.691 37.772 1.00 33.93 26 LEU D CA 1
ATOM 2966 C C . LEU D 1 26 ? 98.167 36.672 37.623 1.00 35.47 26 LEU D C 1
ATOM 2967 O O . LEU D 1 26 ? 98.857 37.422 38.320 1.00 37.73 26 LEU D O 1
ATOM 2972 N N . LYS D 1 27 ? 98.675 35.825 36.738 1.00 35.66 27 LYS D N 1
ATOM 2973 C CA . LYS D 1 27 ? 100.111 35.718 36.540 1.00 40.67 27 LYS D CA 1
ATOM 2974 C C . LYS D 1 27 ? 100.647 36.946 35.805 1.00 38.70 27 LYS D C 1
ATOM 2975 O O . LYS D 1 27 ? 101.839 37.165 35.836 1.00 35.38 27 LYS D O 1
ATOM 2981 N N . LYS D 1 28 ? 99.762 37.708 35.137 1.00 34.05 28 LYS D N 1
ATOM 2982 C CA . LYS D 1 28 ? 100.131 38.963 34.563 1.00 36.70 28 LYS D CA 1
ATOM 2983 C C . LYS D 1 28 ? 99.804 40.149 35.461 1.00 36.17 28 LYS D C 1
ATOM 2984 O O . LYS D 1 28 ? 99.899 41.272 35.017 1.00 34.90 28 LYS D O 1
ATOM 2990 N N . CYS D 1 29 ? 99.442 39.906 36.704 1.00 34.45 29 CYS D N 1
ATOM 2991 C CA . CYS D 1 29 ? 99.208 40.996 37.634 1.00 37.10 29 CYS D CA 1
ATOM 2992 C C . CYS D 1 29 ? 100.213 40.979 38.775 1.00 38.77 29 CYS D C 1
ATOM 2993 O O . CYS D 1 29 ? 100.755 39.947 39.110 1.00 37.27 29 CYS D O 1
ATOM 2996 N N . THR D 1 30 ? 100.456 42.136 39.367 1.00 41.13 30 THR D N 1
ATOM 2997 C CA A THR D 1 30 ? 101.433 42.243 40.430 0.45 44.12 30 THR D CA 1
ATOM 2998 C CA B THR D 1 30 ? 101.451 42.327 40.457 0.55 42.77 30 THR D CA 1
ATOM 2999 C C . THR D 1 30 ? 100.692 42.143 41.741 1.00 45.38 30 THR D C 1
ATOM 3000 O O . THR D 1 30 ? 99.624 42.721 41.885 1.00 45.24 30 THR D O 1
ATOM 3007 N N . SER D 1 31 ? 101.242 41.365 42.662 1.00 59.22 31 SER D N 1
ATOM 3008 C CA . SER D 1 31 ? 100.667 41.234 43.998 1.00 65.64 31 SER D CA 1
ATOM 3009 C C . SER D 1 31 ? 101.743 41.207 45.075 1.00 69.41 31 SER D C 1
ATOM 3010 O O . SER D 1 31 ? 102.909 40.950 44.805 1.00 67.96 31 SER D O 1
ATOM 3013 N N . GLU D 1 32 ? 101.301 41.437 46.306 1.00 79.96 32 GLU D N 1
ATOM 3014 C CA . GLU D 1 32 ? 102.172 41.588 47.478 1.00 83.87 32 GLU D CA 1
ATOM 3015 C C . GLU D 1 32 ? 102.716 40.212 47.867 1.00 88.29 32 GLU D C 1
ATOM 3016 O O . GLU D 1 32 ? 103.883 40.072 48.216 1.00 87.81 32 GLU D O 1
ATOM 3030 N N . PRO D 1 34 ? 102.603 36.283 46.065 1.00 106.57 34 PRO D N 1
ATOM 3031 C CA . PRO D 1 34 ? 102.271 35.745 44.755 1.00 104.70 34 PRO D CA 1
ATOM 3032 C C . PRO D 1 34 ? 101.032 34.862 44.845 1.00 103.03 34 PRO D C 1
ATOM 3033 O O . PRO D 1 34 ? 100.879 34.100 45.808 1.00 101.92 34 PRO D O 1
ATOM 3037 N N . LEU D 1 35 ? 100.150 34.999 43.863 1.00 104.82 35 LEU D N 1
ATOM 3038 C CA . LEU D 1 35 ? 98.975 34.140 43.755 1.00 107.86 35 LEU D CA 1
ATOM 3039 C C . LEU D 1 35 ? 99.266 33.136 42.678 1.00 102.50 35 LEU D C 1
ATOM 3040 O O . LEU D 1 35 ? 99.998 33.425 41.723 1.00 100.79 35 LEU D O 1
ATOM 3045 N N . ASN D 1 36 ? 98.701 31.950 42.836 1.00 97.79 36 ASN D N 1
ATOM 3046 C CA . ASN D 1 36 ? 98.888 30.914 41.848 1.00 94.62 36 ASN D CA 1
ATOM 3047 C C . ASN D 1 36 ? 98.187 31.254 40.561 1.00 83.99 36 ASN D C 1
ATOM 3048 O O . ASN D 1 36 ? 97.117 31.861 40.559 1.00 86.16 36 ASN D O 1
ATOM 3053 N N . SER D 1 37 ? 98.833 30.852 39.477 1.00 67.25 37 SER D N 1
ATOM 3054 C CA . SER D 1 37 ? 98.391 31.173 38.146 1.00 61.90 37 SER D CA 1
ATOM 3055 C C . SER D 1 37 ? 96.929 30.699 37.929 1.00 54.77 37 SER D C 1
ATOM 3056 O O . SER D 1 37 ? 96.586 29.529 38.110 1.00 53.10 37 SER D O 1
ATOM 3059 N N . ALA D 1 38 ? 96.071 31.643 37.607 1.00 45.28 38 ALA D N 1
ATOM 3060 C CA . ALA D 1 38 ? 94.656 31.357 37.460 1.00 39.19 38 ALA D CA 1
ATOM 3061 C C . ALA D 1 38 ? 94.084 32.476 36.624 1.00 35.04 38 ALA D C 1
ATOM 3062 O O . ALA D 1 38 ? 94.668 33.565 36.532 1.00 31.92 38 ALA D O 1
ATOM 3064 N N . ILE D 1 39 ? 92.965 32.171 35.989 1.00 31.31 39 ILE D N 1
ATOM 3065 C CA . ILE D 1 39 ? 92.227 33.102 35.191 1.00 31.85 39 ILE D CA 1
ATOM 3066 C C . ILE D 1 39 ? 90.916 33.220 35.940 1.00 29.31 39 ILE D C 1
ATOM 3067 O O . ILE D 1 39 ? 90.327 32.205 36.281 1.00 30.61 39 ILE D O 1
ATOM 3072 N N . VAL D 1 40 ? 90.486 34.455 36.208 1.00 26.31 40 VAL D N 1
ATOM 3073 C CA . VAL D 1 40 ? 89.282 34.694 36.936 1.00 27.62 40 VAL D CA 1
ATOM 3074 C C . VAL D 1 40 ? 88.361 35.581 36.099 1.00 25.01 40 VAL D C 1
ATOM 3075 O O . VAL D 1 40 ? 88.746 36.642 35.653 1.00 23.48 40 VAL D O 1
ATOM 3079 N N . SER D 1 41 ? 87.145 35.113 35.923 1.00 24.13 41 SER D N 1
ATOM 3080 C CA . SER D 1 41 ? 86.115 35.793 35.209 1.00 22.75 41 SER D CA 1
ATOM 3081 C C . SER D 1 41 ? 84.996 36.142 36.186 1.00 22.65 41 SER D C 1
ATOM 3082 O O . SER D 1 41 ? 84.542 35.298 36.961 1.00 20.72 41 SER D O 1
ATOM 3085 N N . VAL D 1 42 ? 84.523 37.374 36.083 1.00 20.65 42 VAL D N 1
ATOM 3086 C CA . VAL D 1 42 ? 83.432 37.897 36.923 1.00 22.09 42 VAL D CA 1
ATOM 3087 C C . VAL D 1 42 ? 82.561 38.860 36.120 1.00 20.68 42 VAL D C 1
ATOM 3088 O O . VAL D 1 42 ? 83.069 39.759 35.488 1.00 20.71 42 VAL D O 1
ATOM 3092 N N . THR D 1 43 ? 81.249 38.678 36.153 1.00 20.31 43 THR D N 1
ATOM 3093 C CA . THR D 1 43 ? 80.291 39.618 35.544 1.00 22.14 43 THR D CA 1
ATOM 3094 C C . THR D 1 43 ? 79.387 40.189 36.633 1.00 22.19 43 THR D C 1
ATOM 3095 O O . THR D 1 43 ? 78.435 39.550 37.005 1.00 22.40 43 THR D O 1
ATOM 3099 N N . PRO D 1 44 ? 79.671 41.397 37.126 1.00 23.48 44 PRO D N 1
ATOM 3100 C CA . PRO D 1 44 ? 78.787 42.052 38.082 1.00 23.34 44 PRO D CA 1
ATOM 3101 C C . PRO D 1 44 ? 77.514 42.571 37.404 1.00 23.34 44 PRO D C 1
ATOM 3102 O O . PRO D 1 44 ? 77.515 42.843 36.220 1.00 21.32 44 PRO D O 1
ATOM 3106 N N . ASN D 1 45 ? 76.420 42.648 38.146 1.00 22.22 45 ASN D N 1
ATOM 3107 C CA . ASN D 1 45 ? 75.185 43.111 37.548 1.00 23.98 45 ASN D CA 1
ATOM 3108 C C . ASN D 1 45 ? 75.092 44.616 37.555 1.00 23.19 45 ASN D C 1
ATOM 3109 O O . ASN D 1 45 ? 74.110 45.160 37.073 1.00 24.53 45 ASN D O 1
ATOM 3114 N N . ALA D 1 46 ? 76.098 45.269 38.150 1.00 22.78 46 ALA D N 1
ATOM 3115 C CA . ALA D 1 46 ? 76.194 46.725 38.243 1.00 24.39 46 ALA D CA 1
ATOM 3116 C C . ALA D 1 46 ? 77.625 47.226 37.998 1.00 25.56 46 ALA D C 1
ATOM 3117 O O . ALA D 1 46 ? 78.602 46.543 38.332 1.00 25.82 46 ALA D O 1
ATOM 3119 N N . VAL D 1 47 ? 77.728 48.432 37.451 1.00 23.99 47 VAL D N 1
ATOM 3120 C CA . VAL D 1 47 ? 78.997 49.040 37.112 1.00 24.84 47 VAL D CA 1
ATOM 3121 C C . VAL D 1 47 ? 78.787 50.553 37.025 1.00 24.78 47 VAL D C 1
ATOM 3122 O O . VAL D 1 47 ? 77.660 51.014 36.811 1.00 23.65 47 VAL D O 1
ATOM 3134 N N . VAL D 1 49 ? 80.708 54.492 35.965 1.00 25.36 49 VAL D N 1
ATOM 3135 C CA . VAL D 1 49 ? 81.770 55.290 35.390 1.00 26.40 49 VAL D CA 1
ATOM 3136 C C . VAL D 1 49 ? 81.749 56.550 36.197 1.00 28.19 49 VAL D C 1
ATOM 3137 O O . VAL D 1 49 ? 80.690 57.191 36.310 1.00 27.54 49 VAL D O 1
ATOM 3141 N N . ILE D 1 50 ? 82.886 56.873 36.799 1.00 29.95 50 ILE D N 1
ATOM 3142 C CA . ILE D 1 50 ? 83.011 58.035 37.659 1.00 34.34 50 ILE D CA 1
ATOM 3143 C C . ILE D 1 50 ? 83.764 59.104 36.895 1.00 35.50 50 ILE D C 1
ATOM 3144 O O . ILE D 1 50 ? 84.916 58.913 36.516 1.00 33.70 50 ILE D O 1
ATOM 3149 N N . GLY D 1 51 ? 83.113 60.243 36.708 1.00 38.79 51 GLY D N 1
ATOM 3150 C CA . GLY D 1 51 ? 83.695 61.332 35.934 1.00 41.86 51 GLY D CA 1
ATOM 3151 C C . GLY D 1 51 ? 83.781 60.751 34.546 1.00 45.49 51 GLY D C 1
ATOM 3152 O O . GLY D 1 51 ? 82.918 59.960 34.153 1.00 52.33 51 GLY D O 1
ATOM 3153 N N . ASP D 1 52 ? 84.810 61.092 33.800 1.00 47.79 52 ASP D N 1
ATOM 3154 C CA . ASP D 1 52 ? 85.110 60.316 32.597 1.00 52.85 52 ASP D CA 1
ATOM 3155 C C . ASP D 1 52 ? 86.450 59.630 32.811 1.00 47.17 52 ASP D C 1
ATOM 3156 O O . ASP D 1 52 ? 87.155 59.316 31.852 1.00 51.70 52 ASP D O 1
ATOM 3161 N N . SER D 1 53 ? 86.776 59.354 34.069 1.00 39.57 53 SER D N 1
ATOM 3162 C CA . SER D 1 53 ? 88.135 58.969 34.428 1.00 37.32 53 SER D CA 1
ATOM 3163 C C . SER D 1 53 ? 88.313 57.594 35.097 1.00 34.59 53 SER D C 1
ATOM 3164 O O . SER D 1 53 ? 89.438 57.086 35.108 1.00 29.54 53 SER D O 1
ATOM 3167 N N . ARG D 1 54 ? 87.244 57.021 35.672 1.00 30.74 54 ARG D N 1
ATOM 3168 C CA . ARG D 1 54 ? 87.333 55.716 36.329 1.00 31.42 54 ARG D CA 1
ATOM 3169 C C . ARG D 1 54 ? 86.117 54.833 36.089 1.00 26.67 54 ARG D C 1
ATOM 3170 O O . ARG D 1 54 ? 84.958 55.312 36.047 1.00 25.43 54 ARG D O 1
ATOM 3178 N N . VAL D 1 55 ? 86.362 53.535 35.989 1.00 24.12 55 VAL D N 1
ATOM 3179 C CA . VAL D 1 55 ? 85.276 52.542 35.956 1.00 24.50 55 VAL D CA 1
ATOM 3180 C C . VAL D 1 55 ? 85.388 51.676 37.191 1.00 23.49 55 VAL D C 1
ATOM 3181 O O . VAL D 1 55 ? 86.459 51.212 37.503 1.00 23.02 55 VAL D O 1
ATOM 3185 N N . THR D 1 56 ? 84.271 51.434 37.861 1.00 23.89 56 THR D N 1
ATOM 3186 C CA . THR D 1 56 ? 84.281 50.712 39.115 1.00 24.70 56 THR D CA 1
ATOM 3187 C C . THR D 1 56 ? 83.124 49.710 39.182 1.00 22.59 56 THR D C 1
ATOM 3188 O O . THR D 1 56 ? 82.064 49.911 38.591 1.00 21.97 56 THR D O 1
ATOM 3192 N N . ALA D 1 57 ? 83.377 48.607 39.864 1.00 20.73 57 ALA D N 1
ATOM 3193 C CA . ALA D 1 57 ? 82.358 47.548 40.039 1.00 19.74 57 ALA D CA 1
ATOM 3194 C C . ALA D 1 57 ? 82.844 46.691 41.159 1.00 20.46 57 ALA D C 1
ATOM 3195 O O . ALA D 1 57 ? 84.024 46.772 41.560 1.00 22.25 57 ALA D O 1
ATOM 3197 N N . SER D 1 58 ? 81.955 45.856 41.671 1.00 21.17 58 SER D N 1
ATOM 3198 C CA . SER D 1 58 ? 82.316 44.971 42.788 1.00 21.74 58 SER D CA 1
ATOM 3199 C C . SER D 1 58 ? 81.521 43.709 42.781 1.00 22.09 58 SER D C 1
ATOM 3200 O O . SER D 1 58 ? 80.473 43.612 42.136 1.00 24.55 58 SER D O 1
ATOM 3203 N N . ASP D 1 59 ? 82.016 42.730 43.517 1.00 22.63 59 ASP D N 1
ATOM 3204 C CA . ASP D 1 59 ? 81.352 41.429 43.601 1.00 23.97 59 ASP D CA 1
ATOM 3205 C C . ASP D 1 59 ? 81.586 40.839 44.978 1.00 22.20 59 ASP D C 1
ATOM 3206 O O . ASP D 1 59 ? 82.720 40.775 45.435 1.00 21.62 59 ASP D O 1
ATOM 3211 N N . ARG D 1 60 ? 80.517 40.428 45.630 1.00 21.53 60 ARG D N 1
ATOM 3212 C CA . ARG D 1 60 ? 80.595 39.734 46.870 1.00 21.59 60 ARG D CA 1
ATOM 3213 C C . ARG D 1 60 ? 80.394 38.262 46.597 1.00 22.25 60 ARG D C 1
ATOM 3214 O O . ARG D 1 60 ? 79.287 37.818 46.244 1.00 24.24 60 ARG D O 1
ATOM 3222 N N . HIS D 1 61 ? 81.463 37.495 46.713 1.00 21.48 61 HIS D N 1
ATOM 3223 C CA . HIS D 1 61 ? 81.435 36.116 46.331 1.00 22.24 61 HIS D CA 1
ATOM 3224 C C . HIS D 1 61 ? 81.485 35.141 47.544 1.00 22.04 61 HIS D C 1
ATOM 3225 O O . HIS D 1 61 ? 82.490 35.091 48.256 1.00 23.24 61 HIS D O 1
ATOM 3232 N N . PHE D 1 62 ? 80.425 34.369 47.768 1.00 22.27 62 PHE D N 1
ATOM 3233 C CA . PHE D 1 62 ? 80.367 33.424 48.918 1.00 23.14 62 PHE D CA 1
ATOM 3234 C C . PHE D 1 62 ? 81.264 32.228 48.644 1.00 24.82 62 PHE D C 1
ATOM 3235 O O . PHE D 1 62 ? 81.286 31.720 47.511 1.00 24.20 62 PHE D O 1
ATOM 3243 N N . THR D 1 63 ? 82.001 31.778 49.653 1.00 25.41 63 THR D N 1
ATOM 3244 C CA . THR D 1 63 ? 82.919 30.639 49.480 1.00 28.66 63 THR D CA 1
ATOM 3245 C C . THR D 1 63 ? 83.147 29.869 50.805 1.00 31.83 63 THR D C 1
ATOM 3246 O O . THR D 1 63 ? 83.012 30.413 51.901 1.00 30.52 63 THR D O 1
ATOM 3250 N N . LEU D 1 64 ? 83.452 28.587 50.678 1.00 34.26 64 LEU D N 1
ATOM 3251 C CA . LEU D 1 64 ? 84.012 27.797 51.775 1.00 37.92 64 LEU D CA 1
ATOM 3252 C C . LEU D 1 64 ? 85.504 27.488 51.528 1.00 41.98 64 LEU D C 1
ATOM 3253 O O . LEU D 1 64 ? 86.132 26.808 52.319 1.00 43.32 64 LEU D O 1
ATOM 3258 N N . ASP D 1 65 ? 86.070 27.998 50.445 1.00 44.68 65 ASP D N 1
ATOM 3259 C CA . ASP D 1 65 ? 87.348 27.503 49.926 1.00 51.70 65 ASP D CA 1
ATOM 3260 C C . ASP D 1 65 ? 88.456 28.543 50.102 1.00 52.25 65 ASP D C 1
ATOM 3261 O O . ASP D 1 65 ? 89.549 28.383 49.571 1.00 55.04 65 ASP D O 1
ATOM 3266 N N . ASP D 1 66 ? 88.193 29.592 50.879 1.00 53.46 66 ASP D N 1
ATOM 3267 C CA . ASP D 1 66 ? 89.191 30.631 51.033 1.00 57.06 66 ASP D CA 1
ATOM 3268 C C . ASP D 1 66 ? 90.351 30.152 51.919 1.00 55.73 66 ASP D C 1
ATOM 3269 O O . ASP D 1 66 ? 90.107 29.624 53.025 1.00 48.69 66 ASP D O 1
ATOM 3274 N N . PRO D 1 67 ? 91.611 30.336 51.425 1.00 57.64 67 PRO D N 1
ATOM 3275 C CA . PRO D 1 67 ? 92.826 29.915 52.161 1.00 60.92 67 PRO D CA 1
ATOM 3276 C C . PRO D 1 67 ? 92.874 30.396 53.617 1.00 63.21 67 PRO D C 1
ATOM 3277 O O . PRO D 1 67 ? 93.297 29.632 54.496 1.00 71.46 67 PRO D O 1
ATOM 3281 N N . LEU D 1 68 ? 92.421 31.627 53.864 1.00 57.80 68 LEU D N 1
ATOM 3282 C CA . LEU D 1 68 ? 92.482 32.224 55.178 1.00 58.26 68 LEU D CA 1
ATOM 3283 C C . LEU D 1 68 ? 91.660 31.449 56.217 1.00 60.53 68 LEU D C 1
ATOM 3284 O O . LEU D 1 68 ? 92.014 31.460 57.398 1.00 64.77 68 LEU D O 1
ATOM 3289 N N . ALA D 1 69 ? 90.593 30.765 55.795 1.00 58.51 69 ALA D N 1
ATOM 3290 C CA . ALA D 1 69 ? 89.834 29.882 56.702 1.00 60.57 69 ALA D CA 1
ATOM 3291 C C . ALA D 1 69 ? 89.048 28.835 55.932 1.00 59.07 69 ALA D C 1
ATOM 3292 O O . ALA D 1 69 ? 87.812 28.913 55.873 1.00 51.10 69 ALA D O 1
ATOM 3294 N N . ARG D 1 70 ? 89.771 27.859 55.366 1.00 59.69 70 ARG D N 1
ATOM 3295 C CA . ARG D 1 70 ? 89.156 26.796 54.560 1.00 58.97 70 ARG D CA 1
ATOM 3296 C C . ARG D 1 70 ? 88.065 26.127 55.351 1.00 54.76 70 ARG D C 1
ATOM 3297 O O . ARG D 1 70 ? 88.245 25.806 56.532 1.00 55.16 70 ARG D O 1
ATOM 3305 N N . GLY D 1 71 ? 86.930 25.935 54.688 1.00 50.41 71 GLY D N 1
ATOM 3306 C CA . GLY D 1 71 ? 85.793 25.237 55.247 1.00 47.46 71 GLY D CA 1
ATOM 3307 C C . GLY D 1 71 ? 84.834 26.147 55.984 1.00 47.04 71 GLY D C 1
ATOM 3308 O O . GLY D 1 71 ? 83.710 25.728 56.286 1.00 48.50 71 GLY D O 1
ATOM 3309 N N . THR D 1 72 ? 85.242 27.386 56.264 1.00 43.61 72 THR D N 1
ATOM 3310 C CA . THR D 1 72 ? 84.358 28.328 56.966 1.00 43.11 72 THR D CA 1
ATOM 3311 C C . THR D 1 72 ? 83.554 29.214 55.991 1.00 40.24 72 THR D C 1
ATOM 3312 O O . THR D 1 72 ? 84.102 29.644 54.973 1.00 38.26 72 THR D O 1
ATOM 3316 N N . PRO D 1 73 ? 82.263 29.487 56.292 1.00 37.80 73 PRO D N 1
ATOM 3317 C CA . PRO D 1 73 ? 81.535 30.396 55.406 1.00 35.14 73 PRO D CA 1
ATOM 3318 C C . PRO D 1 73 ? 82.091 31.814 55.394 1.00 32.08 73 PRO D C 1
ATOM 3319 O O . PRO D 1 73 ? 82.180 32.469 56.446 1.00 32.01 73 PRO D O 1
ATOM 3336 N N . PHE D 1 75 ? 82.790 35.604 52.691 1.00 24.24 75 PHE D N 1
ATOM 3337 C CA . PHE D 1 75 ? 82.577 36.364 51.473 1.00 24.09 75 PHE D CA 1
ATOM 3338 C C . PHE D 1 75 ? 83.930 36.892 51.089 1.00 24.58 75 PHE D C 1
ATOM 3339 O O . PHE D 1 75 ? 84.642 37.476 51.918 1.00 25.96 75 PHE D O 1
ATOM 3347 N N . ASP D 1 76 ? 84.284 36.643 49.839 1.00 25.86 76 ASP D N 1
ATOM 3348 C CA . ASP D 1 76 ? 85.391 37.301 49.170 1.00 28.24 76 ASP D CA 1
ATOM 3349 C C . ASP D 1 76 ? 84.800 38.471 48.422 1.00 26.08 76 ASP D C 1
ATOM 3350 O O . ASP D 1 76 ? 84.173 38.291 47.349 1.00 25.66 76 ASP D O 1
ATOM 3355 N N . TYR D 1 77 ? 84.953 39.655 49.000 1.00 23.06 77 TYR D N 1
ATOM 3356 C CA . TYR D 1 77 ? 84.495 40.870 48.369 1.00 22.12 77 TYR D CA 1
ATOM 3357 C C . TYR D 1 77 ? 85.605 41.475 47.539 1.00 22.68 77 TYR D C 1
ATOM 3358 O O . TYR D 1 77 ? 86.646 41.906 48.063 1.00 22.57 77 TYR D O 1
ATOM 3367 N N . SER D 1 78 ? 85.373 41.557 46.244 1.00 22.38 78 SER D N 1
ATOM 3368 C CA . SER D 1 78 ? 86.306 42.178 45.327 1.00 22.91 78 SER D CA 1
ATOM 3369 C C . SER D 1 78 ? 85.774 43.503 44.802 1.00 22.78 78 SER D C 1
ATOM 3370 O O . SER D 1 78 ? 84.678 43.537 44.273 1.00 21.71 78 SER D O 1
ATOM 3373 N N . LYS D 1 79 ? 86.589 44.550 44.922 1.00 23.09 79 LYS D N 1
ATOM 3374 C CA . LYS D 1 79 ? 86.365 45.861 44.340 1.00 23.25 79 LYS D CA 1
ATOM 3375 C C . LYS D 1 79 ? 87.315 46.020 43.154 1.00 24.53 79 LYS D C 1
ATOM 3376 O O . LYS D 1 79 ? 88.507 45.846 43.312 1.00 26.24 79 LYS D O 1
ATOM 3382 N N . PHE D 1 80 ? 86.754 46.301 41.973 1.00 23.23 80 PHE D N 1
ATOM 3383 C CA . PHE D 1 80 ? 87.467 46.464 40.729 1.00 25.17 80 PHE D CA 1
ATOM 3384 C C . PHE D 1 80 ? 87.492 47.940 40.374 1.00 24.76 80 PHE D C 1
ATOM 3385 O O . PHE D 1 80 ? 86.451 48.633 40.414 1.00 22.68 80 PHE D O 1
ATOM 3393 N N . ASN D 1 81 ? 88.669 48.412 39.997 1.00 24.77 81 ASN D N 1
ATOM 3394 C CA . ASN D 1 81 ? 88.848 49.777 39.594 1.00 28.17 81 ASN D CA 1
ATOM 3395 C C . ASN D 1 81 ? 89.730 49.849 38.377 1.00 28.33 81 ASN D C 1
ATOM 3396 O O . ASN D 1 81 ? 90.700 49.107 38.268 1.00 29.81 81 ASN D O 1
ATOM 3401 N N . LEU D 1 82 ? 89.396 50.726 37.451 1.00 25.59 82 LEU D N 1
ATOM 3402 C CA . LEU D 1 82 ? 90.127 50.844 36.195 1.00 26.38 82 LEU D CA 1
ATOM 3403 C C . LEU D 1 82 ? 90.160 52.314 35.845 1.00 26.49 82 LEU D C 1
ATOM 3404 O O . LEU D 1 82 ? 89.095 52.924 35.737 1.00 27.13 82 LEU D O 1
ATOM 3409 N N . ASP D 1 83 ? 91.329 52.889 35.673 1.00 27.44 83 ASP D N 1
ATOM 3410 C CA . ASP D 1 83 ? 91.378 54.326 35.365 1.00 31.28 83 ASP D CA 1
ATOM 3411 C C . ASP D 1 83 ? 91.557 54.549 33.857 1.00 29.87 83 ASP D C 1
ATOM 3412 O O . ASP D 1 83 ? 91.798 53.602 33.103 1.00 29.85 83 ASP D O 1
ATOM 3417 N N . SER D 1 84 ? 91.469 55.806 33.438 1.00 30.75 84 SER D N 1
ATOM 3418 C CA . SER D 1 84 ? 91.558 56.171 32.016 1.00 32.15 84 SER D CA 1
ATOM 3419 C C . SER D 1 84 ? 92.941 55.930 31.393 1.00 31.77 84 SER D C 1
ATOM 3420 O O . SER D 1 84 ? 93.068 55.850 30.185 1.00 31.71 84 SER D O 1
ATOM 3423 N N . GLU D 1 85 ? 93.954 55.748 32.211 1.00 32.34 85 GLU D N 1
ATOM 3424 C CA . GLU D 1 85 ? 95.273 55.402 31.690 1.00 36.23 85 GLU D CA 1
ATOM 3425 C C . GLU D 1 85 ? 95.426 53.891 31.473 1.00 32.86 85 GLU D C 1
ATOM 3426 O O . GLU D 1 85 ? 96.419 53.432 30.947 1.00 33.55 85 GLU D O 1
ATOM 3432 N N . GLY D 1 86 ? 94.435 53.101 31.843 1.00 31.68 86 GLY D N 1
ATOM 3433 C CA . GLY D 1 86 ? 94.514 51.635 31.664 1.00 27.81 86 GLY D CA 1
ATOM 3434 C C . GLY D 1 86 ? 95.052 50.889 32.865 1.00 26.28 86 GLY D C 1
ATOM 3435 O O . GLY D 1 86 ? 95.224 49.694 32.805 1.00 25.99 86 GLY D O 1
ATOM 3436 N N . ASP D 1 87 ? 95.295 51.591 33.967 1.00 26.64 87 ASP D N 1
ATOM 3437 C CA . ASP D 1 87 ? 95.741 50.973 35.230 1.00 28.56 87 ASP D CA 1
ATOM 3438 C C . ASP D 1 87 ? 94.539 50.399 35.989 1.00 28.61 87 ASP D C 1
ATOM 3439 O O . ASP D 1 87 ? 93.558 51.113 36.302 1.00 27.12 87 ASP D O 1
ATOM 3444 N N . ALA D 1 88 ? 94.616 49.111 36.287 1.00 28.42 88 ALA D N 1
ATOM 3445 C CA . ALA D 1 88 ? 93.546 48.388 36.957 1.00 26.52 88 ALA D CA 1
ATOM 3446 C C . ALA D 1 88 ? 94.001 47.882 38.319 1.00 29.00 88 ALA D C 1
ATOM 3447 O O . ALA D 1 88 ? 95.153 47.462 38.484 1.00 26.03 88 ALA D O 1
ATOM 3449 N N . SER D 1 89 ? 93.103 47.942 39.299 1.00 30.22 89 SER D N 1
ATOM 3450 C CA . SER D 1 89 ? 93.325 47.224 40.537 1.00 33.09 89 SER D CA 1
ATOM 3451 C C . SER D 1 89 ? 92.115 46.417 41.002 1.00 34.19 89 SER D C 1
ATOM 3452 O O . SER D 1 89 ? 90.929 46.755 40.709 1.00 32.35 89 SER D O 1
ATOM 3455 N N . ILE D 1 90 ? 92.415 45.345 41.720 1.00 32.18 90 ILE D N 1
ATOM 3456 C CA . ILE D 1 90 ? 91.395 44.501 42.331 1.00 31.15 90 ILE D CA 1
ATOM 3457 C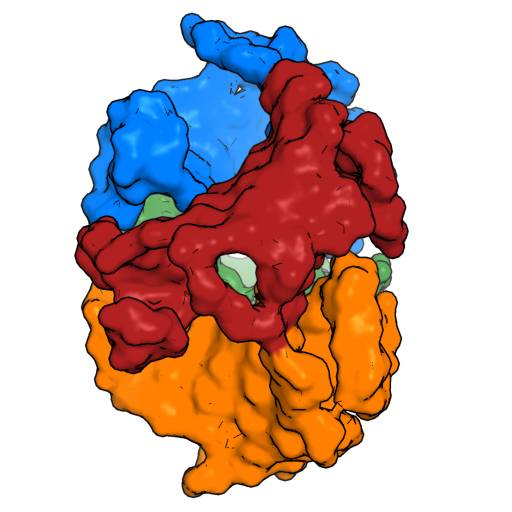 C . ILE D 1 90 ? 91.776 44.365 43.786 1.00 30.74 90 ILE D C 1
ATOM 3458 O O . ILE D 1 90 ? 92.850 43.898 44.132 1.00 30.02 90 ILE D O 1
ATOM 3463 N N . LYS D 1 91 ? 90.927 44.869 44.638 1.00 29.40 91 LYS D N 1
ATOM 3464 C CA . LYS D 1 91 ? 91.124 44.703 46.043 1.00 29.05 91 LYS D CA 1
ATOM 3465 C C . LYS D 1 91 ? 90.096 43.718 46.565 1.00 27.58 91 LYS D C 1
ATOM 3466 O O . LYS D 1 91 ? 88.881 43.952 46.414 1.00 22.59 91 LYS D O 1
ATOM 3472 N N . THR D 1 92 ? 90.587 42.614 47.136 1.00 26.43 92 THR D N 1
ATOM 3473 C CA . THR D 1 92 ? 89.713 41.606 47.726 1.00 27.97 92 THR D CA 1
ATOM 3474 C C . THR D 1 92 ? 89.755 41.670 49.240 1.00 25.79 92 THR D C 1
ATOM 3475 O O . THR D 1 92 ? 90.804 41.656 49.821 1.00 28.78 92 THR D O 1
ATOM 3479 N N . THR D 1 93 ? 88.606 41.769 49.861 1.00 25.77 93 THR D N 1
ATOM 3480 C CA . THR D 1 93 ? 88.467 41.770 51.305 1.00 26.76 93 THR D CA 1
ATOM 3481 C C . THR D 1 93 ? 87.700 40.519 51.711 1.00 28.59 93 THR D C 1
ATOM 3482 O O . THR D 1 93 ? 86.609 40.264 51.183 1.00 25.05 93 THR D O 1
ATOM 3486 N N . VAL D 1 94 ? 88.267 39.757 52.653 1.00 26.93 94 VAL D N 1
ATOM 3487 C CA . VAL D 1 94 ? 87.718 38.514 53.062 1.00 26.94 94 VAL D CA 1
ATOM 3488 C C . VAL D 1 94 ? 86.972 38.741 54.382 1.00 27.46 94 VAL D C 1
ATOM 3489 O O . VAL D 1 94 ? 87.539 39.263 55.349 1.00 29.57 94 VAL D O 1
ATOM 3493 N N . LEU D 1 95 ? 85.690 38.378 54.386 1.00 27.68 95 LEU D N 1
ATOM 3494 C CA . LEU D 1 95 ? 84.738 38.638 55.487 1.00 27.52 95 LEU D CA 1
ATOM 3495 C C . LEU D 1 95 ? 84.073 37.345 55.931 1.00 30.26 95 LEU D C 1
ATOM 3496 O O . LEU D 1 95 ? 83.657 36.535 55.091 1.00 30.43 95 LEU D O 1
ATOM 3501 N N . ASN D 1 96 ? 84.008 37.129 57.245 1.00 31.48 96 ASN D N 1
ATOM 3502 C CA . ASN D 1 96 ? 83.233 36.047 57.835 1.00 31.10 96 ASN D CA 1
ATOM 3503 C C . ASN D 1 96 ? 81.776 36.269 57.436 1.00 29.66 96 ASN D C 1
ATOM 3504 O O . ASN D 1 96 ? 81.229 37.373 57.594 1.00 29.81 96 ASN D O 1
ATOM 3509 N N . ALA D 1 97 ? 81.141 35.240 56.891 1.00 30.66 97 ALA D N 1
ATOM 3510 C CA . ALA D 1 97 ? 79.805 35.395 56.312 1.00 30.97 97 ALA D CA 1
ATOM 3511 C C . ALA D 1 97 ? 78.731 35.606 57.377 1.00 33.55 97 ALA D C 1
ATOM 3512 O O . ALA D 1 97 ? 77.789 36.346 57.140 1.00 33.44 97 ALA D O 1
ATOM 3514 N N . SER D 1 98 ? 78.868 34.973 58.544 1.00 37.66 98 SER D N 1
ATOM 3515 C CA . SER D 1 98 ? 77.867 35.141 59.615 1.00 42.61 98 SER D CA 1
ATOM 3516 C C . SER D 1 98 ? 78.066 36.468 60.348 1.00 45.24 98 SER D C 1
ATOM 3517 O O . SER D 1 98 ? 77.106 37.197 60.523 1.00 47.83 98 SER D O 1
ATOM 3520 N N . SER D 1 99 ? 79.298 36.807 60.725 1.00 45.46 99 SER D N 1
ATOM 3521 C CA . SER D 1 99 ? 79.559 38.014 61.533 1.00 43.38 99 SER D CA 1
ATOM 3522 C C . SER D 1 99 ? 79.955 39.283 60.765 1.00 44.07 99 SER D C 1
ATOM 3523 O O . SER D 1 99 ? 79.826 40.390 61.297 1.00 44.86 99 SER D O 1
ATOM 3526 N N . TYR D 1 100 ? 80.476 39.132 59.546 1.00 38.43 100 TYR D N 1
ATOM 3527 C CA . TYR D 1 100 ? 81.068 40.262 58.778 1.00 37.52 100 TYR D CA 1
ATOM 3528 C C . TYR D 1 100 ? 82.415 40.792 59.253 1.00 38.29 100 TYR D C 1
ATOM 3529 O O . TYR D 1 100 ? 82.880 41.797 58.717 1.00 39.29 100 TYR D O 1
ATOM 3538 N N . GLU D 1 101 ? 83.068 40.109 60.195 1.00 41.31 101 GLU D N 1
ATOM 3539 C CA . GLU D 1 101 ? 84.403 40.529 60.619 1.00 45.03 101 GLU D CA 1
ATOM 3540 C C . GLU D 1 101 ? 85.389 40.299 59.464 1.00 41.30 101 GLU D C 1
ATOM 3541 O O . GLU D 1 101 ? 85.319 39.301 58.768 1.00 37.25 101 GLU D O 1
ATOM 3547 N N . ARG D 1 102 ? 86.278 41.258 59.276 1.00 39.04 102 ARG D N 1
ATOM 3548 C CA . ARG D 1 102 ? 87.313 41.184 58.283 1.00 40.02 102 ARG D CA 1
ATOM 3549 C C . ARG D 1 102 ? 88.368 40.197 58.686 1.00 39.91 102 ARG D C 1
ATOM 3550 O O . ARG D 1 102 ? 88.905 40.297 59.783 1.00 41.48 102 ARG D O 1
ATOM 3558 N N . LEU D 1 103 ? 88.685 39.249 57.813 1.00 37.91 103 LEU D N 1
ATOM 3559 C CA . LEU D 1 103 ? 89.791 38.307 58.063 1.00 40.75 103 LEU D CA 1
ATOM 3560 C C . LEU D 1 103 ? 91.082 38.648 57.356 1.00 42.22 103 LEU D C 1
ATOM 3561 O O . LEU D 1 103 ? 92.130 38.150 57.732 1.00 44.46 103 LEU D O 1
ATOM 3566 N N . GLY D 1 104 ? 91.024 39.478 56.332 1.00 38.29 104 GLY D N 1
ATOM 3567 C CA . GLY D 1 104 ? 92.219 39.814 55.600 1.00 37.33 104 GLY D CA 1
ATOM 3568 C C . GLY D 1 104 ? 91.815 40.509 54.328 1.00 37.28 104 GLY D C 1
ATOM 3569 O O . GLY D 1 104 ? 90.622 40.602 53.983 1.00 29.64 104 GLY D O 1
ATOM 3570 N N . SER D 1 105 ? 92.830 40.995 53.636 1.00 39.71 105 SER D N 1
ATOM 3571 C CA . SER D 1 105 ? 92.645 41.630 52.365 1.00 42.05 105 SER D CA 1
ATOM 3572 C C . SER D 1 105 ? 93.912 41.579 51.599 1.00 43.45 105 SER D C 1
ATOM 3573 O O . SER D 1 105 ? 94.979 41.433 52.159 1.00 47.20 105 SER D O 1
ATOM 3576 N N . TYR D 1 106 ? 93.789 41.699 50.303 1.00 39.57 106 TYR D N 1
ATOM 3577 C CA . TYR D 1 106 ? 94.951 41.729 49.463 1.00 41.66 106 TYR D CA 1
ATOM 3578 C C . TYR D 1 106 ? 94.548 42.368 48.170 1.00 40.70 106 TYR D C 1
ATOM 3579 O O . TYR D 1 106 ? 93.337 42.458 47.864 1.00 34.69 106 TYR D O 1
ATOM 3588 N N . GLN D 1 107 ? 95.559 42.814 47.428 1.00 37.18 107 GLN D N 1
ATOM 3589 C CA . GLN D 1 107 ? 95.328 43.614 46.247 1.00 34.99 107 GLN D CA 1
ATOM 3590 C C . GLN D 1 107 ? 96.200 43.171 45.086 1.00 36.68 107 GLN D C 1
ATOM 3591 O O . GLN D 1 107 ? 97.367 42.827 45.265 1.00 36.31 107 GLN D O 1
ATOM 3605 N N . ASN D 1 109 ? 97.401 44.449 41.104 1.00 32.15 109 ASN D N 1
ATOM 3606 C CA . ASN D 1 109 ? 97.433 45.557 40.152 1.00 32.83 109 ASN D CA 1
ATOM 3607 C C . ASN D 1 109 ? 97.792 45.042 38.759 1.00 31.51 109 ASN D C 1
ATOM 3608 O O . ASN D 1 109 ? 98.630 44.162 38.630 1.00 31.55 109 ASN D O 1
ATOM 3613 N N . CYS D 1 110 ? 97.133 45.556 37.733 1.00 31.69 110 CYS D N 1
ATOM 3614 C CA . CYS D 1 110 ? 97.206 45.051 36.354 1.00 32.60 110 CYS D CA 1
ATOM 3615 C C . CYS D 1 110 ? 97.015 46.145 35.348 1.00 33.42 110 CYS D C 1
ATOM 3616 O O . CYS D 1 110 ? 96.681 47.259 35.696 1.00 34.19 110 CYS D O 1
ATOM 3619 N N . LYS D 1 111 ? 97.227 45.806 34.097 1.00 30.47 111 LYS D N 1
ATOM 3620 C CA . LYS D 1 111 ? 97.101 46.766 33.036 1.00 34.40 111 LYS D CA 1
ATOM 3621 C C . LYS D 1 111 ? 96.018 46.257 32.087 1.00 31.67 111 LYS D C 1
ATOM 3622 O O . LYS D 1 111 ? 95.947 45.049 31.750 1.00 29.49 111 LYS D O 1
ATOM 3628 N N . LEU D 1 112 ? 95.142 47.171 31.693 1.00 29.76 112 LEU D N 1
ATOM 3629 C CA . LEU D 1 112 ? 94.091 46.891 30.737 1.00 30.84 112 LEU D CA 1
ATOM 3630 C C . LEU D 1 112 ? 94.704 46.313 29.483 1.00 34.05 112 LEU D C 1
ATOM 3631 O O . LEU D 1 112 ? 95.675 46.850 28.977 1.00 32.23 112 LEU D O 1
ATOM 3636 N N . GLY D 1 113 ? 94.161 45.213 28.987 1.00 36.66 113 GLY D N 1
ATOM 3637 C CA . GLY D 1 113 ? 94.679 44.609 27.777 1.00 39.13 113 GLY D CA 1
ATOM 3638 C C . GLY D 1 113 ? 95.806 43.638 28.021 1.00 42.36 113 GLY D C 1
ATOM 3639 O O . GLY D 1 113 ? 96.103 42.808 27.164 1.00 47.80 113 GLY D O 1
ATOM 3640 N N . ASP D 1 114 ? 96.413 43.698 29.196 1.00 43.56 114 ASP D N 1
ATOM 3641 C CA . ASP D 1 114 ? 97.481 42.795 29.556 1.00 46.83 114 ASP D CA 1
ATOM 3642 C C . ASP D 1 114 ? 97.084 41.674 30.519 1.00 40.13 114 ASP D C 1
ATOM 3643 O O . ASP D 1 114 ? 96.773 40.578 30.064 1.00 43.55 114 ASP D O 1
ATOM 3648 N N . GLY D 1 115 ? 97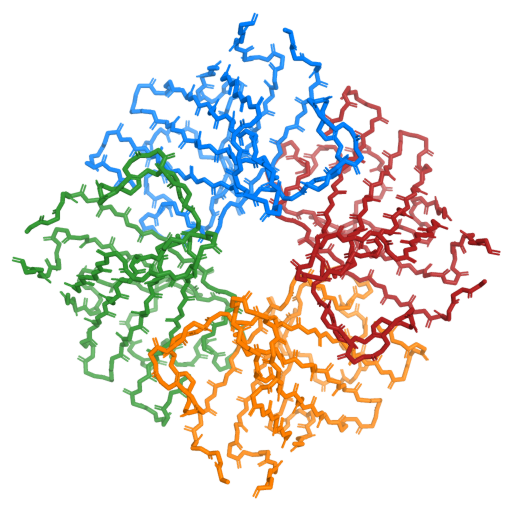.073 41.930 31.826 1.00 34.50 115 GLY D N 1
ATOM 3649 C CA . GLY D 1 115 ? 96.432 41.031 32.803 1.00 34.41 115 GLY D CA 1
ATOM 3650 C C . GLY D 1 115 ? 94.926 41.217 33.009 1.00 32.81 115 GLY D C 1
ATOM 3651 O O . GLY D 1 115 ? 94.245 40.317 33.544 1.00 31.84 115 GLY D O 1
ATOM 3652 N N . PHE D 1 116 ? 94.388 42.368 32.604 1.00 29.80 116 PHE D N 1
ATOM 3653 C CA . PHE D 1 116 ? 92.999 42.763 32.969 1.00 27.86 116 PHE D CA 1
ATOM 3654 C C . PHE D 1 116 ? 92.245 43.022 31.683 1.00 27.62 116 PHE D C 1
ATOM 3655 O O . PHE D 1 116 ? 92.557 43.988 30.957 1.00 27.64 116 PHE D O 1
ATOM 3663 N N . LYS D 1 117 ? 91.268 42.164 31.376 1.00 25.86 117 LYS D N 1
ATOM 3664 C CA . LYS D 1 117 ? 90.530 42.305 30.141 1.00 26.14 117 LYS D CA 1
ATOM 3665 C C . LYS D 1 117 ? 89.061 42.459 30.401 1.00 25.67 117 LYS D C 1
ATOM 3666 O O . LYS D 1 117 ? 88.515 41.925 31.410 1.00 23.67 117 LYS D O 1
ATOM 3672 N N . VAL D 1 118 ? 88.411 43.152 29.471 1.00 23.86 118 VAL D N 1
ATOM 3673 C CA . VAL D 1 118 ? 87.046 43.581 29.697 1.00 26.25 118 VAL D CA 1
ATOM 3674 C C . VAL D 1 118 ? 86.272 43.285 28.417 1.00 27.21 118 VAL D C 1
ATOM 3675 O O . VAL D 1 118 ? 86.739 43.628 27.311 1.00 26.56 118 VAL D O 1
ATOM 3679 N N . PHE D 1 119 ? 85.106 42.663 28.592 1.00 27.30 119 PHE D N 1
ATOM 3680 C CA . PHE D 1 119 ? 84.245 42.194 27.499 1.00 28.47 119 PHE D CA 1
ATOM 3681 C C . PHE D 1 119 ? 82.821 42.716 27.676 1.00 30.19 119 PHE D C 1
ATOM 3682 O O . PHE D 1 119 ? 82.319 42.853 28.784 1.00 30.57 119 PHE D O 1
ATOM 3690 N N . GLY D 1 120 ? 82.180 43.023 26.566 1.00 31.53 120 GLY D N 1
ATOM 3691 C CA . GLY D 1 120 ? 80.803 43.506 26.589 1.00 34.71 120 GLY D CA 1
ATOM 3692 C C . GLY D 1 120 ? 80.171 43.570 25.210 1.00 38.83 120 GLY D C 1
ATOM 3693 O O . GLY D 1 120 ? 80.898 43.673 24.208 1.00 37.42 120 GLY D O 1
#

InterPro domains:
  IPR010694 Uncharacterised protein family VirK [PF06903] (21-118)

Foldseek 3Di:
DFWQQALVSVVVCVVVPHFKKKWFFPVQWDWVDDPGDIDIDTAPDWCDPPWKIKDKDWDWDQPDPLHHRAITFIWIWMATNVQKIKIKTWDARPVPRDTSDIIMIHGEPTRIIMDD/DFWQQALVSVVVCVVVPHFKKKWFFQVQWDWVDDPTDIDIDTDPDWQDPSFKIKDKDWDWDQPDPLHHNAITWIWIWMATNVQKIKIKTWDARPVPRDTRDIIMIHGEPTRMIMDD/DFWQQALVSVVVCVVVPHFKKKWFQQVQWDWVHDDTDIDIDTAPDWCDDPWKIKDKDWDWDCPDPLHRNAITFIWIWMATNQQKIKIKTWDARPPPRDTSDIIMTHGEPTRMIMDD/DFWQQALVSVVVCVVVPHFKKKWFFQVQWDWVHDPTDIDIDTAPDWCDDSWKIKDKDWDWDQPDPLHHNAITFIWIWMATNVQKIKIKTWDARPVPRDTSDIIMTHGEPTRMIMDD

Sequence (464 aa):
AVELLNTFQNIVDAIAEGKRITFVINLKKCTSEPLNSAIVSVTPNAVVIGDSRVTASDRHFTLDDPLARGTPFDYSKFNNLDSEGDASIKTTVLNASSYERLGSYQNCKLGDGFKVFGAVELNTFQNIVDAIAEGKRITFVINLKKCTSEPLNSAIVSVTPNAVVIGDSRVTASDRHFTLDDPLARGTPFDYSKFNLDSEGDASIKTTVLNASSYERLGSYQNCKLGDGFKVFGAVELNTFQNIVDAIAEGKRITFVINLKKCTSEPLNSAIVSVTPNAVVIGDSRVTASDRHFTLDDPLARGTPFDYSKFNLDSEGDASIKTTVLNASSYERLGSYQNCKLGDGFKVFGAVELNTFQNIVDAIAEGKRITFVINLKKCTTSEPLNSAIVSVTPNAVVIGDSRVTASDRHFTLDDPLARGTPFDYSKFNLDSEGDASIKTTVLNASSYERLGSYQNCKLGDGFKVFG

Radius of gyration: 21.61 Å; Cα contacts (8 Å, |Δi|>4): 1227; chains: 4; bounding box: 59×59×39 Å

B-factor: mean 37.57, std 15.52, range [17.19, 134.81]